Protein AF-A0A968AT14-F1 (afdb_monomer)

Foldseek 3Di:
DDLLLVLLVLLLVLLVLLLVLLVVCVVPVDPVSLVSNVVSLVSNLVSLVVSLVVLLVCLVVQFQQFVLSQAAAWPPADPLSSSLSCCLDPLSLLSLLLNLLSVVLVVCSVPPCVPQSQLSNQSSVVSSLSSVLCNVVPRRDGPCNVDVPDDPPDTDPIHPHHDPLCSDPLSRPLSSLLSNLLSLLSNLLSLLLSCLVVVVLQVSLVVNLVSLVVNLVSNVVSLVSVQVSCCVRVVCLARGNLQLLSLLSVLLNLLSVLLNLLSVCCNVQVPCSLVNSVSSLRSNLSSLVSVLCQECQLCVVRHPNRDHHDVCNVSSVCVNVVSVCSSVVSSVSSVVVVVPDPDDPRLQAPDCQALVNLSVQLSVLSVQLSVQSSVQSCQQVVVVVVDHRDHDGPVSSCVSNLVSLLSNLVSLLRSLQGHGNDSDRNCPVQLVVLLVQLVVVLVVVVVVPQPDPSLSSLSSSLSSLLSRLVVSLVVCVVPPNVPSVVSVVSNVVSVSSNSRSVSVD

Solvent-accessible surface area (backbone atoms only — not comparable to full-atom values): 25500 Å² total; per-residue (Å²): 135,50,70,50,52,49,26,49,53,51,20,36,54,22,29,50,51,14,28,52,22,19,53,48,22,66,75,69,68,44,66,69,31,48,50,49,15,54,52,25,42,50,51,18,40,52,25,49,53,50,26,51,51,50,52,52,49,34,47,77,67,64,41,29,39,25,35,55,35,18,60,32,28,36,85,85,51,55,71,66,56,44,58,32,34,51,58,70,44,71,45,35,41,52,50,51,40,48,51,52,51,40,54,52,47,56,52,38,50,76,77,36,33,90,83,41,30,46,32,53,24,49,44,27,55,52,49,36,52,55,38,53,50,38,71,75,46,48,64,62,38,39,35,44,80,76,34,90,89,41,60,86,87,58,62,58,96,61,34,74,24,59,61,74,90,55,70,48,76,48,56,57,52,24,57,64,38,26,46,52,13,58,52,40,35,48,55,34,28,13,35,42,53,31,18,41,76,70,65,38,75,69,75,37,54,77,72,26,46,63,43,44,51,49,24,40,54,35,28,50,49,13,51,53,45,44,52,50,43,42,39,74,72,70,55,48,86,48,86,71,64,71,42,44,52,64,46,33,57,46,32,23,43,34,32,36,52,28,29,53,55,39,50,53,46,27,75,77,60,71,37,60,54,70,58,35,46,49,30,32,46,47,22,34,52,36,44,44,46,27,52,31,45,33,38,36,27,76,30,42,93,67,26,96,76,29,37,56,72,67,85,42,39,67,59,40,50,50,52,44,50,53,52,48,52,52,48,50,54,49,49,54,54,34,50,65,54,54,71,70,51,90,68,78,75,78,79,69,41,74,70,76,57,19,23,64,52,31,52,52,51,40,31,48,33,32,47,51,48,26,48,54,51,49,53,42,58,43,27,32,70,62,37,44,77,79,51,74,62,43,77,68,57,60,65,57,55,52,64,67,39,48,64,40,48,55,53,33,37,55,30,68,36,46,32,81,51,30,31,74,54,38,62,43,70,77,47,63,69,58,51,55,54,26,47,52,51,12,48,52,53,38,53,52,42,37,77,76,65,52,72,53,68,69,58,44,53,51,42,26,41,20,41,25,19,28,48,42,23,48,55,51,19,57,57,25,53,76,75,43,53,89,68,16,57,68,33,47,53,48,26,51,52,16,54,49,52,46,49,48,51,66,61,70,110

pLDDT: mean 92.11, std 8.44, range [52.56, 98.81]

Sequence (505 aa):
MTIGYFLITVAFIAAIVSATAYILYYKEKQEPLLRLGNQSFVVMGISIATSLAMLIYSILTHNFQINYVYNYSSTALNKFYLFSTLWAGQEGTFMLWLFYGVIYGFILIKITARKRPLVMFFLLLVQVFLLLILLKKNPFAMIWHAHEQVPVGFMPSDGAGLNPLLQNNWMVIHPPTLFLGYSSTVVPFAFAMAAMVSRNFQGWIKEARPWVIFNVMILGTGIIMGGYWAYTTLGWGGYWGWDPVENASLVPWIFGLALLHGLIIQAKRQALVKTNFFLAGTVFLTMIWGSFLTRSGVLTDFSVHSFGASGLNLYLMIFQGLFTLLFLGVFFNAISYYKKIEEEPIRFGDGLLNRETFILAGMLTLVLTGLFVLFGTSSPIYTSWFGDPASLSPDFYNTMITPVVIAMLIVISIAPLLAWKTSELRNVSTILWSAAGALLLTLLAFFVGLTHLLSIVLFFLAAFVIIVNLKVTFLFLKRNFGNAGGYLAHVGIGFMVIGILTSSL

Structure (mmCIF, N/CA/C/O backbone):
data_AF-A0A968AT14-F1
#
_entry.id   AF-A0A968AT14-F1
#
loop_
_atom_site.group_PDB
_atom_site.id
_atom_site.type_symbol
_atom_site.label_atom_id
_atom_site.label_alt_id
_atom_site.label_comp_id
_atom_site.label_asym_id
_atom_site.label_entity_id
_atom_site.label_seq_id
_atom_site.pdbx_PDB_ins_code
_atom_site.Cartn_x
_atom_site.Cartn_y
_atom_site.Cartn_z
_atom_site.occupancy
_atom_site.B_iso_or_equiv
_atom_site.auth_seq_id
_atom_site.auth_comp_id
_atom_site.auth_asym_id
_atom_site.auth_atom_id
_atom_site.pdbx_PDB_model_num
ATOM 1 N N . MET A 1 1 ? 11.042 10.712 -31.487 1.00 67.44 1 MET A N 1
ATOM 2 C CA . MET A 1 1 ? 10.174 10.483 -30.309 1.00 67.44 1 MET A CA 1
ATOM 3 C C . MET A 1 1 ? 9.165 9.401 -30.665 1.00 67.44 1 MET A C 1
ATOM 5 O O . MET A 1 1 ? 8.517 9.541 -31.692 1.00 67.44 1 MET A O 1
ATOM 9 N N . THR A 1 2 ? 9.065 8.319 -29.890 1.00 90.50 2 THR A N 1
ATOM 10 C CA . THR A 1 2 ? 8.070 7.257 -30.132 1.00 90.50 2 THR A CA 1
ATOM 11 C C . THR A 1 2 ? 6.667 7.731 -29.739 1.00 90.50 2 THR A C 1
ATOM 13 O O . THR A 1 2 ? 6.520 8.564 -28.843 1.00 90.50 2 THR A O 1
ATOM 16 N N . ILE A 1 3 ? 5.625 7.196 -30.384 1.00 93.69 3 ILE A N 1
ATOM 17 C CA . ILE A 1 3 ? 4.225 7.556 -30.085 1.00 93.69 3 ILE A CA 1
ATOM 18 C C . ILE A 1 3 ? 3.880 7.234 -28.622 1.00 93.69 3 ILE A C 1
ATOM 20 O O . ILE A 1 3 ? 3.256 8.045 -27.942 1.00 93.69 3 ILE A O 1
ATOM 24 N N . GLY A 1 4 ? 4.351 6.096 -28.100 1.00 94.56 4 GLY A N 1
ATOM 25 C CA . GLY A 1 4 ? 4.134 5.712 -26.702 1.00 94.56 4 GLY A CA 1
ATOM 26 C C . GLY A 1 4 ? 4.697 6.731 -25.701 1.00 94.56 4 GLY A C 1
ATOM 27 O O . GLY A 1 4 ? 4.010 7.092 -24.745 1.00 94.56 4 GLY A O 1
ATOM 28 N N . TYR A 1 5 ? 5.899 7.265 -25.953 1.00 95.50 5 TYR A N 1
ATOM 29 C CA . TYR A 1 5 ? 6.500 8.320 -25.125 1.00 95.50 5 TYR A CA 1
ATOM 30 C C . TYR A 1 5 ? 5.803 9.679 -25.284 1.00 95.50 5 TYR A C 1
ATOM 32 O O . TYR A 1 5 ? 5.642 10.422 -24.312 1.00 95.50 5 TYR A O 1
ATOM 40 N N . PHE A 1 6 ? 5.333 9.999 -26.493 1.00 97.94 6 PHE A N 1
ATOM 41 C CA . PHE A 1 6 ? 4.506 11.184 -26.716 1.00 97.94 6 PHE A CA 1
ATOM 42 C C . PHE A 1 6 ? 3.224 11.134 -25.872 1.00 97.94 6 PHE A C 1
ATOM 44 O O . PHE A 1 6 ? 2.909 12.102 -25.184 1.00 97.94 6 PHE A O 1
ATOM 51 N N . LEU A 1 7 ? 2.534 9.989 -25.835 1.00 98.31 7 LEU A N 1
ATOM 52 C CA . LEU A 1 7 ? 1.339 9.797 -25.007 1.00 98.31 7 LEU A CA 1
ATOM 53 C C . LEU A 1 7 ? 1.631 9.935 -23.504 1.00 98.31 7 LEU A C 1
ATOM 55 O O . LEU A 1 7 ? 0.816 10.505 -22.783 1.00 98.31 7 LEU A O 1
ATOM 59 N N . ILE A 1 8 ? 2.796 9.482 -23.027 1.00 98.25 8 ILE A N 1
ATOM 60 C CA . ILE A 1 8 ? 3.228 9.699 -21.632 1.00 98.25 8 ILE A CA 1
ATOM 61 C C . ILE A 1 8 ? 3.414 11.198 -21.354 1.00 98.25 8 ILE A C 1
ATOM 63 O O . ILE A 1 8 ? 2.962 11.696 -20.324 1.00 98.25 8 ILE A O 1
ATOM 67 N N . THR A 1 9 ? 4.008 11.941 -22.290 1.00 98.38 9 THR A N 1
ATOM 68 C CA . THR A 1 9 ? 4.154 13.404 -22.184 1.00 98.38 9 THR A CA 1
ATOM 69 C C . THR A 1 9 ? 2.797 14.115 -22.161 1.00 98.38 9 THR A C 1
ATOM 71 O O . THR A 1 9 ? 2.566 14.979 -21.315 1.00 98.38 9 THR A O 1
ATOM 74 N N . VAL A 1 10 ? 1.865 13.727 -23.038 1.00 98.62 10 VAL A N 1
ATOM 75 C CA . VAL A 1 10 ? 0.489 14.258 -23.041 1.00 98.62 10 VAL A CA 1
ATOM 76 C C . VAL A 1 10 ? -0.208 13.955 -21.716 1.00 98.62 10 VAL A C 1
ATOM 78 O O . VAL A 1 10 ? -0.818 14.849 -21.130 1.00 98.62 10 VAL A O 1
ATOM 81 N N . ALA A 1 11 ? -0.077 12.727 -21.205 1.00 98.75 11 ALA A N 1
ATOM 82 C CA . ALA A 1 11 ? -0.626 12.346 -19.911 1.00 98.75 11 ALA A CA 1
ATOM 83 C C . ALA A 1 11 ? -0.048 13.197 -18.774 1.00 98.75 11 ALA A C 1
ATOM 85 O O . ALA A 1 11 ? -0.807 13.648 -17.921 1.00 98.75 11 ALA A O 1
ATOM 86 N N . PHE A 1 12 ? 1.262 13.464 -18.775 1.00 98.81 12 PHE A N 1
ATOM 87 C CA . PHE A 1 12 ? 1.922 14.305 -17.773 1.00 98.81 12 PHE A CA 1
ATOM 88 C C . PHE A 1 12 ? 1.351 15.728 -17.747 1.00 98.81 12 PHE A C 1
ATOM 90 O O . PHE A 1 12 ? 0.958 16.222 -16.689 1.00 98.81 12 PHE A O 1
ATOM 97 N N . ILE A 1 13 ? 1.225 16.364 -18.916 1.00 98.75 13 ILE A N 1
ATOM 98 C CA . ILE A 1 13 ? 0.644 17.709 -19.032 1.00 98.75 13 ILE A CA 1
ATOM 99 C C . ILE A 1 13 ? -0.824 17.691 -18.584 1.00 98.75 13 ILE A C 1
ATOM 101 O O . ILE A 1 13 ? -1.236 18.514 -17.765 1.00 98.75 13 ILE A O 1
ATOM 105 N N . ALA A 1 14 ? -1.609 16.723 -19.060 1.00 98.81 14 ALA A N 1
ATOM 106 C CA . ALA A 1 14 ? -3.018 16.585 -18.705 1.00 98.81 14 ALA A CA 1
ATOM 107 C C . ALA A 1 14 ? -3.226 16.337 -17.198 1.00 98.81 14 ALA A C 1
ATOM 109 O O . ALA A 1 14 ? -4.173 16.868 -16.614 1.00 98.81 14 ALA A O 1
ATOM 110 N N . ALA A 1 15 ? -2.324 15.598 -16.545 1.00 98.81 15 ALA A N 1
ATOM 111 C CA . ALA A 1 15 ? -2.341 15.368 -15.103 1.00 98.81 15 ALA A CA 1
ATOM 112 C C . ALA A 1 15 ? -2.141 16.672 -14.312 1.00 98.81 15 ALA A C 1
ATOM 114 O O . ALA A 1 15 ? -2.891 16.941 -13.372 1.00 98.81 15 ALA A O 1
ATOM 115 N N . ILE A 1 16 ? -1.184 17.514 -14.724 1.00 98.81 16 ILE A N 1
ATOM 116 C CA . ILE A 1 16 ? -0.922 18.824 -14.102 1.00 98.81 16 ILE A CA 1
ATOM 117 C C . ILE A 1 16 ? -2.110 19.769 -14.293 1.00 98.81 16 ILE A C 1
ATOM 119 O O . ILE A 1 16 ? -2.544 20.415 -13.332 1.00 98.81 16 ILE A O 1
ATOM 123 N N . VAL A 1 17 ? -2.664 19.835 -15.509 1.00 98.75 17 VAL A N 1
ATOM 124 C CA . VAL A 1 17 ? -3.852 20.653 -15.799 1.00 98.75 17 VAL A CA 1
ATOM 125 C C . VAL A 1 17 ? -5.031 20.175 -14.957 1.00 98.75 17 VAL A C 1
ATOM 127 O O . VAL A 1 17 ? -5.702 20.988 -14.323 1.00 98.75 17 VAL A O 1
ATOM 130 N N . SER A 1 18 ? -5.249 18.860 -14.876 1.00 98.50 18 SER A N 1
ATOM 131 C CA . SER A 1 18 ? -6.318 18.278 -14.067 1.00 98.50 18 SER A CA 1
ATOM 132 C C . SER A 1 18 ? -6.156 18.621 -12.583 1.00 98.50 18 SER A C 1
ATOM 134 O O . SER A 1 18 ? -7.100 19.115 -11.963 1.00 98.50 18 SER A O 1
ATOM 136 N N . ALA A 1 19 ? -4.957 18.437 -12.017 1.00 98.44 19 ALA A N 1
ATOM 137 C CA . ALA A 1 19 ? -4.677 18.726 -10.610 1.00 98.44 19 ALA A CA 1
ATOM 138 C C . ALA A 1 19 ? -4.924 20.205 -10.292 1.00 98.44 19 ALA A C 1
ATOM 140 O O . ALA A 1 19 ? -5.638 20.532 -9.341 1.00 98.44 19 ALA A O 1
ATOM 141 N N . THR A 1 20 ? -4.387 21.089 -11.136 1.00 98.56 20 THR A N 1
ATOM 142 C CA . THR A 1 20 ? -4.549 22.541 -11.022 1.00 98.56 20 THR A CA 1
ATOM 143 C C . THR A 1 20 ? -6.024 22.938 -11.095 1.00 98.56 20 THR A C 1
ATOM 145 O O . THR A 1 20 ? -6.516 23.666 -10.236 1.00 98.56 20 THR A O 1
ATOM 148 N N . ALA A 1 21 ? -6.776 22.398 -12.051 1.00 98.19 21 ALA A N 1
ATOM 149 C CA . ALA A 1 21 ? -8.197 22.691 -12.195 1.00 98.19 21 ALA A CA 1
ATOM 150 C C . ALA A 1 21 ? -9.022 22.237 -10.973 1.00 98.19 21 ALA A C 1
ATOM 152 O O . ALA A 1 21 ? -9.897 22.975 -10.521 1.00 98.19 21 ALA A O 1
ATOM 153 N N . TYR A 1 22 ? -8.720 21.076 -10.376 1.00 98.12 22 TYR A N 1
ATOM 154 C CA . TYR A 1 22 ? -9.399 20.619 -9.156 1.00 98.12 22 TYR A CA 1
ATOM 155 C C . TYR A 1 22 ? -9.118 21.505 -7.937 1.00 98.12 22 TYR A C 1
ATOM 157 O O . TYR A 1 22 ? -10.044 21.785 -7.167 1.00 98.12 22 TYR A O 1
ATOM 165 N N . ILE A 1 23 ? -7.874 21.958 -7.739 1.00 97.38 23 ILE A N 1
ATOM 166 C CA . ILE A 1 23 ? -7.547 22.843 -6.610 1.00 97.38 23 ILE A CA 1
ATOM 167 C C . ILE A 1 23 ? -8.101 24.258 -6.812 1.00 97.38 23 ILE A C 1
ATOM 169 O O . ILE A 1 23 ? -8.580 24.860 -5.850 1.00 97.38 23 ILE A O 1
ATOM 173 N N . LEU A 1 24 ? -8.110 24.772 -8.045 1.00 97.69 24 LEU A N 1
ATOM 174 C CA . LEU A 1 24 ? -8.747 26.051 -8.363 1.00 97.69 24 LEU A CA 1
ATOM 175 C C . LEU A 1 24 ? -10.266 25.961 -8.192 1.00 97.69 24 LEU A C 1
ATOM 177 O O . LEU A 1 24 ? -10.845 26.798 -7.507 1.00 97.69 24 LEU A O 1
ATOM 181 N N . TYR A 1 25 ? -10.912 24.890 -8.670 1.00 96.88 25 TYR A N 1
ATOM 182 C CA . TYR A 1 25 ? -12.337 24.659 -8.410 1.00 96.88 25 TYR A CA 1
ATOM 183 C C . TYR A 1 25 ? -12.641 24.591 -6.912 1.00 96.88 25 TYR A C 1
ATOM 185 O O . TYR A 1 25 ? -13.644 25.138 -6.458 1.00 96.88 25 TYR A O 1
ATOM 193 N N . TYR A 1 26 ? -11.778 23.956 -6.111 1.00 95.62 26 TYR A N 1
ATOM 194 C CA . TYR A 1 26 ? -11.959 23.927 -4.662 1.00 95.62 26 TYR A CA 1
ATOM 195 C C . TYR A 1 26 ? -12.017 25.338 -4.053 1.00 95.62 26 TYR A C 1
ATOM 197 O O . TYR A 1 26 ? -12.852 25.550 -3.169 1.00 95.62 26 TYR A O 1
ATOM 205 N N . LYS A 1 27 ? -11.187 26.272 -4.536 1.00 94.75 27 LYS A N 1
ATOM 206 C CA . LYS A 1 27 ? -11.121 27.664 -4.067 1.00 94.75 27 LYS A CA 1
ATOM 207 C C . LYS A 1 27 ? -12.246 28.538 -4.627 1.00 94.75 27 LYS A C 1
ATOM 209 O O . LYS A 1 27 ? -12.867 29.274 -3.872 1.00 94.75 27 LYS A O 1
ATOM 214 N N . GLU A 1 28 ? -12.510 28.440 -5.926 1.00 95.38 28 GLU A N 1
ATOM 215 C CA . GLU A 1 28 ? -13.336 29.403 -6.666 1.00 95.38 28 GLU A CA 1
ATOM 216 C C . GLU A 1 28 ? -14.769 28.924 -6.926 1.00 95.38 28 GLU A C 1
ATOM 218 O O . GLU A 1 28 ? -15.641 29.733 -7.219 1.00 95.38 28 GLU A O 1
ATOM 223 N N . LYS A 1 29 ? -15.028 27.613 -6.836 1.00 93.69 29 LYS A N 1
ATOM 224 C CA . LYS A 1 29 ? -16.338 26.978 -7.094 1.00 93.69 29 LYS A CA 1
ATOM 225 C C . LYS A 1 29 ? -16.919 27.226 -8.495 1.00 93.69 29 LYS A C 1
ATOM 227 O O . LYS A 1 29 ? -18.118 27.068 -8.700 1.00 93.69 29 LYS A O 1
ATOM 232 N N . GLN A 1 30 ? -16.083 27.554 -9.481 1.00 95.50 30 GLN A N 1
ATOM 233 C CA . GLN A 1 30 ? -16.527 27.768 -10.860 1.00 95.50 30 GLN A CA 1
ATOM 234 C C . GLN A 1 30 ? -16.635 26.448 -11.637 1.00 95.50 30 GLN A C 1
ATOM 236 O O . GLN A 1 30 ? -15.637 25.779 -11.901 1.00 95.50 30 GLN A O 1
ATOM 241 N N . GLU A 1 31 ? -17.839 26.093 -12.084 1.00 94.38 31 GLU A N 1
ATOM 242 C CA . GLU A 1 31 ? -18.105 24.854 -12.835 1.00 94.38 31 GLU A CA 1
ATOM 243 C C . GLU A 1 31 ? -17.231 24.616 -14.090 1.00 94.38 31 GLU A C 1
ATOM 245 O O . GLU A 1 31 ? -16.904 23.457 -14.371 1.00 94.38 31 GLU A O 1
ATOM 250 N N . PRO A 1 32 ? -16.789 25.635 -14.862 1.00 97.12 32 PRO A N 1
ATOM 251 C CA . PRO A 1 32 ? -15.798 25.433 -15.923 1.00 97.12 32 PRO A CA 1
ATOM 252 C C . PRO A 1 32 ? -14.503 24.752 -15.448 1.00 97.12 32 PRO A C 1
ATOM 254 O O . PRO A 1 32 ? -13.990 23.887 -16.155 1.00 97.12 32 PRO A O 1
ATOM 257 N N . LEU A 1 33 ? -14.013 25.064 -14.243 1.00 97.06 33 LEU A N 1
ATOM 258 C CA . LEU A 1 33 ? -12.797 24.460 -13.684 1.00 97.06 33 LEU A CA 1
ATOM 259 C C . LEU A 1 33 ? -13.008 22.982 -13.343 1.00 97.06 33 LEU A C 1
ATOM 261 O O . LEU A 1 33 ? -12.156 22.148 -13.641 1.00 97.06 33 LEU A O 1
ATOM 265 N N . LEU A 1 34 ? -14.168 22.620 -12.784 1.00 95.56 34 LEU A N 1
ATOM 266 C CA . LEU A 1 34 ? -14.498 21.214 -12.532 1.00 95.56 34 LEU A CA 1
ATOM 267 C C . LEU A 1 34 ? -14.599 20.421 -13.843 1.00 95.56 34 LEU A C 1
ATOM 269 O O . LEU A 1 34 ? -14.119 19.288 -13.924 1.00 95.56 34 LEU A O 1
ATOM 273 N N . ARG A 1 35 ? -15.202 21.009 -14.885 1.00 95.50 35 ARG A N 1
ATOM 274 C CA . ARG A 1 35 ? -15.263 20.399 -16.224 1.00 95.50 35 ARG A CA 1
ATOM 275 C C . ARG A 1 35 ? -13.869 20.201 -16.815 1.00 95.50 35 ARG A C 1
ATOM 277 O O . ARG A 1 35 ? -13.574 19.087 -17.242 1.00 95.50 35 ARG A O 1
ATOM 284 N N . LEU A 1 36 ? -13.007 21.217 -16.751 1.00 97.62 36 LEU A N 1
ATOM 285 C CA . LEU A 1 36 ? -11.617 21.132 -17.203 1.00 97.62 36 LEU A CA 1
ATOM 286 C C . LEU A 1 36 ? -10.841 20.043 -16.449 1.00 97.62 36 LEU A C 1
ATOM 288 O O . LEU A 1 36 ? -10.140 19.248 -17.074 1.00 97.62 36 LEU A O 1
ATOM 292 N N . GLY A 1 37 ? -11.006 19.960 -15.125 1.00 97.19 37 GLY A N 1
ATOM 293 C CA . GLY A 1 37 ? -10.384 18.931 -14.292 1.00 97.19 37 GLY A CA 1
ATOM 294 C C . GLY A 1 37 ? -10.784 17.517 -14.712 1.00 97.19 37 GLY A C 1
ATOM 295 O O . GLY A 1 37 ? -9.919 16.668 -14.933 1.00 97.19 37 GLY A O 1
ATOM 296 N N . ASN A 1 38 ? -12.086 17.281 -14.900 1.00 96.25 38 ASN A N 1
ATOM 297 C CA . ASN A 1 38 ? -12.618 15.997 -15.364 1.00 96.25 38 ASN A CA 1
ATOM 298 C C . ASN A 1 38 ? -12.156 15.647 -16.789 1.00 96.25 38 ASN A C 1
ATOM 300 O O . ASN A 1 38 ? -11.714 14.527 -17.027 1.00 96.25 38 ASN A O 1
ATOM 304 N N . GLN A 1 39 ? -12.236 16.588 -17.734 1.00 97.44 39 GLN A N 1
ATOM 305 C CA . GLN A 1 39 ? -11.835 16.364 -19.128 1.00 97.44 39 GLN A CA 1
ATOM 306 C C . GLN A 1 39 ? -10.333 16.089 -19.244 1.00 97.44 39 GLN A C 1
AT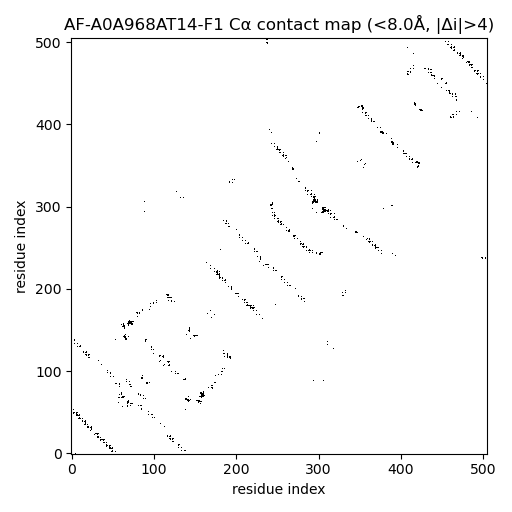OM 308 O O . GLN A 1 39 ? -9.933 15.144 -19.918 1.00 97.44 39 GLN A O 1
ATOM 313 N N . SER A 1 40 ? -9.504 16.843 -18.523 1.00 98.56 40 SER A N 1
ATOM 314 C CA . SER A 1 40 ? -8.053 16.626 -18.505 1.00 98.56 40 SER A CA 1
ATOM 315 C C . SER A 1 40 ? -7.695 15.279 -17.869 1.00 98.56 40 SER A C 1
ATOM 317 O O . SER A 1 40 ? -6.812 14.583 -18.361 1.00 98.56 40 SER A O 1
ATOM 319 N N . PHE A 1 41 ? -8.432 14.847 -16.836 1.00 98.38 41 PHE A N 1
ATOM 320 C CA . PHE A 1 41 ? -8.276 13.500 -16.277 1.00 98.38 41 PHE A CA 1
ATOM 321 C C . PHE A 1 41 ? -8.615 12.409 -17.306 1.00 98.38 41 PHE A C 1
ATOM 323 O O . PHE A 1 41 ? -7.900 11.415 -17.405 1.00 98.38 41 PHE A O 1
ATOM 330 N N . VAL A 1 42 ? -9.677 12.594 -18.100 1.00 98.38 42 VAL A N 1
ATOM 331 C CA . VAL A 1 42 ? -10.042 11.663 -19.183 1.00 98.38 42 VAL A CA 1
ATOM 332 C C . VAL A 1 42 ? -8.930 11.590 -20.231 1.00 98.38 42 VAL A C 1
ATOM 334 O O . VAL A 1 42 ? -8.539 10.490 -20.611 1.00 98.38 42 VAL A O 1
ATOM 337 N N . VAL A 1 43 ? -8.377 12.733 -20.655 1.00 98.75 43 VAL A N 1
ATOM 338 C CA . VAL A 1 43 ? -7.249 12.784 -21.603 1.00 98.75 43 VAL A CA 1
ATOM 339 C C . VAL A 1 43 ? -6.030 12.044 -21.047 1.00 98.75 43 VAL A C 1
ATOM 341 O O . VAL A 1 43 ? -5.442 11.224 -21.753 1.00 98.75 43 VAL A O 1
ATOM 344 N N . MET A 1 44 ? -5.686 12.268 -19.773 1.00 98.75 44 MET A N 1
ATOM 345 C CA . MET A 1 44 ? -4.621 11.534 -19.081 1.00 98.75 44 MET A CA 1
ATOM 346 C C . MET A 1 44 ? -4.891 10.023 -19.092 1.00 98.75 44 MET A C 1
ATOM 348 O O . MET A 1 44 ? -4.022 9.245 -19.478 1.00 98.75 44 MET A O 1
ATOM 352 N N . GLY A 1 45 ? -6.104 9.606 -18.717 1.00 98.56 45 GLY A N 1
ATOM 353 C CA . GLY A 1 45 ? -6.488 8.199 -18.638 1.00 98.56 45 GLY A CA 1
ATOM 354 C C . GLY A 1 45 ? -6.445 7.480 -19.986 1.00 98.56 45 GLY A C 1
ATOM 355 O O . GLY A 1 45 ? -5.884 6.390 -20.074 1.00 98.56 45 GLY A O 1
ATOM 356 N N . ILE A 1 46 ? -6.970 8.103 -21.047 1.00 98.69 46 ILE A N 1
ATOM 357 C CA . ILE A 1 46 ? -6.908 7.564 -22.415 1.00 98.69 46 ILE A CA 1
ATOM 358 C C . ILE A 1 46 ? -5.456 7.476 -22.889 1.00 98.69 46 ILE A C 1
ATOM 360 O O . ILE A 1 46 ? -5.069 6.461 -23.466 1.00 98.69 46 ILE A O 1
ATOM 364 N N . SER A 1 47 ? -4.636 8.493 -22.616 1.00 98.69 47 SER A N 1
ATOM 365 C CA . SER A 1 47 ? -3.224 8.503 -23.017 1.00 98.69 47 SER A CA 1
ATOM 366 C C . SER A 1 47 ? -2.430 7.387 -22.331 1.00 98.69 47 SER A C 1
ATOM 368 O O . SER A 1 47 ? -1.692 6.666 -23.001 1.00 98.69 47 SER A O 1
ATOM 370 N N . ILE A 1 48 ? -2.632 7.182 -21.022 1.00 98.62 48 ILE A N 1
ATOM 371 C CA . ILE A 1 48 ? -2.007 6.088 -20.258 1.00 98.62 48 ILE A CA 1
ATOM 372 C C . ILE A 1 48 ? -2.480 4.726 -20.774 1.00 98.62 48 ILE A C 1
ATOM 374 O O . ILE A 1 48 ? -1.649 3.866 -21.049 1.00 98.62 48 ILE A O 1
ATOM 378 N N . ALA A 1 49 ? -3.792 4.529 -20.946 1.00 98.50 49 ALA A N 1
ATOM 379 C CA . ALA A 1 49 ? -4.348 3.265 -21.430 1.00 98.50 49 ALA A CA 1
ATOM 380 C C . ALA A 1 49 ? -3.858 2.922 -22.847 1.00 98.50 49 ALA A C 1
ATOM 382 O O . ALA A 1 49 ? -3.497 1.780 -23.120 1.00 98.50 49 ALA A O 1
ATOM 383 N N . THR A 1 50 ? -3.790 3.920 -23.730 1.00 98.50 50 THR A N 1
ATOM 384 C CA . THR A 1 50 ? -3.300 3.746 -25.104 1.00 98.50 50 THR A CA 1
ATOM 385 C C . THR A 1 50 ? -1.806 3.442 -25.107 1.00 98.50 50 THR A C 1
ATOM 387 O O . THR A 1 50 ? -1.376 2.506 -25.771 1.00 98.50 50 THR A O 1
ATOM 390 N N . SER A 1 51 ? -1.012 4.169 -24.315 1.00 98.19 51 SER A N 1
ATOM 391 C CA . SER A 1 51 ? 0.419 3.895 -24.162 1.00 98.19 51 SER A CA 1
ATOM 392 C C . SER A 1 51 ? 0.658 2.480 -23.614 1.00 98.19 51 SER A C 1
ATOM 394 O O . SER A 1 51 ? 1.438 1.721 -24.181 1.00 98.19 51 SER A O 1
ATOM 396 N N . LEU A 1 52 ? -0.098 2.051 -22.598 1.00 98.06 52 LEU A N 1
ATOM 397 C CA . LEU A 1 52 ? -0.029 0.686 -22.070 1.00 98.06 52 LEU A CA 1
ATOM 398 C C . LEU A 1 52 ? -0.360 -0.365 -23.141 1.00 98.06 52 LEU A C 1
ATOM 400 O O . LEU A 1 52 ? 0.382 -1.332 -23.299 1.00 98.06 52 LEU A O 1
ATOM 404 N N . ALA A 1 53 ? -1.430 -0.157 -23.912 1.00 98.06 53 ALA A N 1
ATOM 405 C CA . ALA A 1 53 ? -1.808 -1.043 -25.010 1.00 98.06 53 ALA A CA 1
ATOM 406 C C . ALA A 1 53 ? -0.720 -1.123 -26.096 1.00 98.06 53 ALA A C 1
ATOM 408 O O . ALA A 1 53 ? -0.461 -2.204 -26.619 1.00 98.06 53 ALA A O 1
ATOM 409 N N . MET A 1 54 ? -0.037 -0.015 -26.399 1.00 98.12 54 MET A N 1
ATOM 410 C CA . MET A 1 54 ? 1.090 -0.002 -27.339 1.00 98.12 54 MET A CA 1
ATOM 411 C C . MET A 1 54 ? 2.303 -0.779 -26.818 1.00 98.12 54 MET A C 1
ATOM 413 O O . MET A 1 54 ? 2.980 -1.444 -27.605 1.00 98.12 54 MET A O 1
ATOM 417 N N . LEU A 1 55 ? 2.587 -0.716 -25.513 1.00 97.88 55 LEU A N 1
ATOM 418 C CA . LEU A 1 55 ? 3.653 -1.517 -24.907 1.00 97.88 55 LEU A CA 1
ATOM 419 C C . LEU A 1 55 ? 3.307 -3.009 -24.962 1.00 97.88 55 LEU A C 1
ATOM 421 O O . LEU A 1 55 ? 4.134 -3.804 -25.396 1.00 97.88 55 LEU A O 1
ATOM 425 N N . ILE A 1 56 ? 2.069 -3.376 -24.612 1.00 97.56 56 ILE A N 1
ATOM 426 C CA . ILE A 1 56 ? 1.569 -4.756 -24.721 1.00 97.56 56 ILE A CA 1
ATOM 427 C C . ILE A 1 56 ? 1.669 -5.251 -26.165 1.00 97.56 56 ILE A C 1
ATOM 429 O O . ILE A 1 56 ? 2.189 -6.336 -26.401 1.00 97.56 56 ILE A O 1
ATOM 433 N N . TYR A 1 57 ? 1.218 -4.452 -27.134 1.00 97.56 57 TYR A N 1
ATOM 434 C CA . TYR A 1 57 ? 1.341 -4.786 -28.551 1.00 97.56 57 TYR A CA 1
ATOM 435 C C . TYR A 1 57 ? 2.803 -5.040 -28.932 1.00 97.56 57 TYR A C 1
ATOM 437 O O . TYR A 1 57 ? 3.112 -6.077 -29.503 1.00 97.56 57 TYR A O 1
ATOM 445 N N . SER A 1 58 ? 3.710 -4.148 -28.526 1.00 97.44 58 SER A N 1
ATOM 446 C CA . SER A 1 58 ? 5.143 -4.275 -28.812 1.00 97.44 58 SER A CA 1
ATOM 447 C C . SER A 1 58 ? 5.769 -5.537 -28.210 1.00 97.44 58 SER A C 1
ATOM 449 O O . SER A 1 58 ? 6.627 -6.145 -28.844 1.00 97.44 58 SER A O 1
ATOM 451 N N . ILE A 1 59 ? 5.330 -5.943 -27.014 1.00 97.56 59 ILE A N 1
ATOM 452 C CA . ILE A 1 59 ? 5.732 -7.199 -26.367 1.00 97.56 59 ILE A CA 1
ATOM 453 C C . ILE A 1 59 ? 5.223 -8.400 -27.175 1.00 97.56 59 ILE A C 1
ATOM 455 O O . ILE A 1 59 ? 5.998 -9.287 -27.524 1.00 97.56 59 ILE A O 1
ATOM 459 N N . LEU A 1 60 ? 3.929 -8.422 -27.509 1.00 96.88 60 LEU A N 1
ATOM 460 C CA . LEU A 1 60 ? 3.289 -9.550 -28.193 1.00 96.88 60 LEU A CA 1
ATOM 461 C C . LEU A 1 60 ? 3.749 -9.725 -29.646 1.00 96.88 60 LEU A C 1
ATOM 463 O O . LEU A 1 60 ? 3.658 -10.827 -30.178 1.00 96.88 60 LEU A O 1
ATOM 467 N N . THR A 1 61 ? 4.232 -8.658 -30.285 1.00 96.38 61 THR A N 1
ATOM 468 C CA . THR A 1 61 ? 4.809 -8.703 -31.636 1.00 96.38 61 THR A CA 1
ATOM 469 C C . THR A 1 61 ? 6.336 -8.746 -31.637 1.00 96.38 61 THR A C 1
ATOM 471 O O . THR A 1 61 ? 6.928 -8.526 -32.690 1.00 96.38 61 THR A O 1
ATOM 474 N N . HIS A 1 62 ? 6.981 -8.978 -30.487 1.00 97.00 62 HIS A N 1
ATOM 475 C CA . HIS A 1 62 ? 8.439 -9.106 -30.374 1.00 97.00 62 HIS A CA 1
ATOM 476 C C . HIS A 1 62 ? 9.216 -7.918 -30.971 1.00 97.00 62 HIS A C 1
ATOM 478 O O . HIS A 1 62 ? 10.210 -8.084 -31.677 1.00 97.00 62 HIS A O 1
ATOM 484 N N . ASN A 1 63 ? 8.762 -6.687 -30.716 1.00 96.75 63 ASN A N 1
ATOM 485 C CA . ASN A 1 63 ? 9.456 -5.495 -31.198 1.00 96.75 63 ASN A CA 1
ATOM 486 C C . ASN A 1 63 ? 10.731 -5.221 -30.377 1.00 96.75 63 ASN A C 1
ATOM 488 O O . ASN A 1 63 ? 10.757 -4.345 -29.509 1.00 96.75 63 ASN A O 1
ATOM 492 N N . PHE A 1 64 ? 11.801 -5.955 -30.683 1.00 97.19 64 PHE A N 1
ATOM 493 C CA . PHE A 1 64 ? 13.096 -5.864 -30.005 1.00 97.19 64 PHE A CA 1
ATOM 494 C C . PHE A 1 64 ? 13.864 -4.561 -30.272 1.00 97.19 64 PHE A C 1
ATOM 496 O O . PHE A 1 64 ? 14.905 -4.333 -29.661 1.00 97.19 64 PHE A O 1
ATOM 503 N N . GLN A 1 65 ? 13.355 -3.658 -31.122 1.00 96.06 65 GLN A N 1
ATOM 504 C CA . GLN A 1 65 ? 13.902 -2.300 -31.190 1.00 96.06 65 GLN A CA 1
ATOM 505 C C . GLN A 1 65 ? 13.616 -1.506 -29.908 1.00 96.06 65 GLN A C 1
ATOM 507 O O . GLN A 1 65 ? 14.337 -0.556 -29.605 1.00 96.06 65 GLN A O 1
ATOM 512 N N . ILE A 1 66 ? 12.574 -1.872 -29.152 1.00 97.12 66 ILE A N 1
ATOM 513 C CA . ILE A 1 66 ? 12.274 -1.276 -27.850 1.00 97.12 66 ILE A CA 1
ATOM 514 C C . ILE A 1 66 ? 13.106 -1.986 -26.783 1.00 97.12 66 ILE A C 1
ATOM 516 O O . ILE A 1 66 ? 12.963 -3.187 -26.559 1.00 97.12 66 ILE A O 1
ATOM 520 N N . ASN A 1 67 ? 13.924 -1.216 -26.066 1.00 96.06 67 ASN A N 1
ATOM 521 C CA . ASN A 1 67 ? 14.853 -1.714 -25.056 1.00 96.06 67 ASN A CA 1
ATOM 522 C C . ASN A 1 67 ? 14.156 -2.534 -23.958 1.00 96.06 67 ASN A C 1
ATOM 524 O O . ASN A 1 67 ? 14.688 -3.537 -23.495 1.00 96.06 67 ASN A O 1
ATOM 528 N N . TYR A 1 68 ? 12.952 -2.132 -23.545 1.00 96.75 68 TYR A N 1
ATOM 529 C CA . TYR A 1 68 ? 12.168 -2.889 -22.567 1.00 96.75 68 TYR A CA 1
ATOM 530 C C . TYR A 1 68 ? 11.798 -4.286 -23.091 1.00 96.75 68 TYR A C 1
ATOM 532 O O . TYR A 1 68 ? 11.991 -5.281 -22.403 1.00 96.75 68 TYR A O 1
ATOM 540 N N . VAL A 1 69 ? 11.313 -4.369 -24.334 1.00 97.44 69 VAL A N 1
ATOM 541 C CA . VAL A 1 69 ? 10.926 -5.638 -24.969 1.00 97.44 69 VAL A CA 1
ATOM 542 C C . VAL A 1 69 ? 12.153 -6.533 -25.138 1.00 97.44 69 VAL A C 1
ATOM 544 O O . VAL A 1 69 ? 12.097 -7.709 -24.787 1.00 97.44 69 VAL A O 1
ATOM 547 N N . TYR A 1 70 ? 13.274 -5.969 -25.592 1.00 96.88 70 TYR A N 1
ATOM 548 C CA . TYR A 1 70 ? 14.543 -6.685 -25.715 1.00 96.88 70 TYR A CA 1
ATOM 549 C C . TYR A 1 70 ? 15.030 -7.275 -24.384 1.00 96.88 70 TYR A C 1
ATOM 551 O O . TYR A 1 70 ? 15.406 -8.440 -24.345 1.00 96.88 70 TYR A O 1
ATOM 559 N N . ASN A 1 71 ? 14.992 -6.518 -23.284 1.00 95.62 71 ASN A N 1
ATOM 560 C CA . ASN A 1 71 ? 15.566 -6.971 -22.011 1.00 95.62 71 ASN A CA 1
ATOM 561 C C . ASN A 1 71 ? 14.715 -7.996 -21.246 1.00 95.62 71 ASN A C 1
ATOM 563 O O . ASN A 1 71 ? 15.254 -8.677 -20.379 1.00 95.62 71 ASN A O 1
ATOM 567 N N . TYR A 1 72 ? 13.408 -8.087 -21.514 1.00 95.62 72 TYR A N 1
ATOM 568 C CA . TYR A 1 72 ? 12.496 -8.898 -20.693 1.00 95.62 72 TYR A CA 1
ATOM 569 C C . TYR A 1 72 ? 11.728 -9.975 -21.459 1.00 95.62 72 TYR A C 1
ATOM 571 O O . TYR A 1 72 ? 11.066 -10.796 -20.827 1.00 95.62 72 TYR A O 1
ATOM 579 N N . SER A 1 73 ? 11.782 -9.992 -22.793 1.00 96.19 73 SER A N 1
ATOM 580 C CA . SER A 1 73 ? 11.049 -10.959 -23.616 1.00 96.19 73 SER A CA 1
ATOM 581 C C . SER A 1 73 ? 11.958 -11.705 -24.587 1.00 96.19 73 SER A C 1
ATOM 583 O O . SER A 1 73 ? 13.071 -11.268 -24.862 1.00 96.19 73 SER A O 1
ATOM 585 N N . SER A 1 74 ? 11.487 -12.844 -25.089 1.00 96.62 74 SER A N 1
ATOM 586 C CA . SER A 1 74 ? 12.117 -13.589 -26.179 1.00 96.62 74 SER A CA 1
ATOM 587 C C . SER A 1 74 ? 11.058 -14.331 -26.992 1.00 96.62 74 SER A C 1
ATOM 589 O O . SER A 1 74 ? 9.917 -14.496 -26.545 1.00 96.62 74 SER A O 1
ATOM 591 N N . THR A 1 75 ? 11.429 -14.784 -28.187 1.00 96.19 75 THR A N 1
ATOM 592 C CA . THR A 1 75 ? 10.560 -15.568 -29.080 1.00 96.19 75 THR A CA 1
ATOM 593 C C . THR A 1 75 ? 10.204 -16.948 -28.516 1.00 96.19 75 THR A C 1
ATOM 595 O O . THR A 1 75 ? 9.178 -17.521 -28.880 1.00 96.19 75 THR A O 1
ATOM 598 N N . ALA A 1 76 ? 11.012 -17.462 -27.584 1.00 95.19 76 ALA A N 1
ATOM 599 C CA . ALA A 1 76 ? 10.812 -18.757 -26.937 1.00 95.19 76 ALA A CA 1
ATOM 600 C C . ALA A 1 76 ? 9.775 -18.736 -25.796 1.00 95.19 76 ALA A C 1
ATOM 602 O O . ALA A 1 76 ? 9.323 -19.797 -25.359 1.00 95.19 76 ALA A O 1
ATOM 603 N N . LEU A 1 77 ? 9.394 -17.557 -25.285 1.00 94.38 77 LEU A N 1
ATOM 604 C CA . LEU A 1 77 ? 8.426 -17.465 -24.192 1.00 94.38 77 LEU A CA 1
ATOM 605 C C . LEU A 1 77 ? 7.027 -17.870 -24.659 1.00 94.38 77 LEU A C 1
ATOM 607 O O . LEU A 1 77 ? 6.511 -17.384 -25.666 1.00 94.38 77 LEU A O 1
ATOM 611 N N . ASN A 1 78 ? 6.350 -18.697 -23.859 1.00 93.25 78 ASN A N 1
ATOM 612 C CA . ASN A 1 78 ? 4.924 -18.926 -24.063 1.00 93.25 78 ASN A CA 1
ATOM 613 C C . ASN A 1 78 ? 4.136 -17.610 -23.885 1.00 93.25 78 ASN A C 1
ATOM 615 O O . ASN A 1 78 ? 4.587 -16.674 -23.223 1.00 93.25 78 ASN A O 1
ATOM 619 N N . LYS A 1 79 ? 2.920 -17.541 -24.439 1.00 91.44 79 LYS A N 1
ATOM 620 C CA . LYS A 1 79 ? 2.120 -16.301 -24.437 1.00 91.44 79 LYS A CA 1
ATOM 621 C C . LYS A 1 79 ? 1.800 -15.770 -23.033 1.00 91.44 79 LYS A C 1
ATOM 623 O O . LYS A 1 79 ? 1.680 -14.559 -22.867 1.00 91.44 79 LYS A O 1
ATOM 628 N N . PHE A 1 80 ? 1.668 -16.647 -22.035 1.00 91.69 80 PHE A N 1
ATOM 629 C CA . PHE A 1 80 ? 1.380 -16.244 -20.655 1.00 91.69 80 PHE A CA 1
ATOM 630 C C . PHE A 1 80 ? 2.581 -15.542 -20.014 1.00 91.69 80 PHE A C 1
ATOM 632 O O . PHE A 1 80 ? 2.432 -14.451 -19.463 1.00 91.69 80 PHE A O 1
ATOM 639 N N . TYR A 1 81 ? 3.777 -16.119 -20.141 1.00 92.88 81 TYR A N 1
ATOM 640 C CA . TYR A 1 81 ? 5.010 -15.510 -19.647 1.00 92.88 81 TYR A CA 1
ATOM 641 C C . TYR A 1 81 ? 5.383 -14.277 -20.457 1.00 92.88 81 TYR A C 1
ATOM 643 O O . TYR A 1 81 ? 5.751 -13.267 -19.862 1.00 92.88 81 TYR A O 1
ATOM 651 N N . LEU A 1 82 ? 5.174 -14.304 -21.776 1.00 95.62 82 LEU A N 1
ATOM 652 C CA . LEU A 1 82 ? 5.356 -13.144 -22.641 1.00 95.62 82 LEU A CA 1
ATOM 653 C C . LEU A 1 82 ? 4.491 -11.963 -22.184 1.00 95.62 82 LEU A C 1
ATOM 655 O O . LEU A 1 82 ? 5.010 -10.866 -22.012 1.00 95.62 82 LEU A O 1
ATOM 659 N N . PHE A 1 83 ? 3.201 -12.174 -21.905 1.00 95.00 83 PHE A N 1
ATOM 660 C CA . PHE A 1 83 ? 2.346 -11.119 -21.355 1.00 95.00 83 PHE A CA 1
ATOM 661 C C . PHE A 1 83 ? 2.830 -10.626 -19.982 1.00 95.00 83 PHE A C 1
ATOM 663 O O . PHE A 1 83 ? 2.837 -9.421 -19.733 1.00 95.00 83 PHE A O 1
ATOM 670 N N . SER A 1 84 ? 3.304 -11.531 -19.118 1.00 95.06 84 SER A N 1
ATOM 671 C CA . SER A 1 84 ? 3.815 -11.166 -17.789 1.00 95.06 84 SER A CA 1
ATOM 672 C C . SER A 1 84 ? 5.084 -10.308 -17.801 1.00 95.06 84 SER A C 1
ATOM 674 O O . SER A 1 84 ? 5.381 -9.628 -16.818 1.00 95.06 84 SER A O 1
ATOM 676 N N . THR A 1 85 ? 5.793 -10.247 -18.935 1.00 95.25 85 THR A N 1
ATOM 677 C CA . THR A 1 85 ? 6.944 -9.344 -19.099 1.00 95.25 85 THR A CA 1
ATOM 678 C C . THR A 1 85 ? 6.561 -7.875 -18.932 1.00 95.25 85 THR A C 1
ATOM 680 O O . THR A 1 85 ? 7.416 -7.072 -18.570 1.00 95.25 85 THR A O 1
ATOM 683 N N . LEU A 1 86 ? 5.272 -7.532 -19.080 1.00 95.88 86 LEU A N 1
ATOM 684 C CA . LEU A 1 86 ? 4.733 -6.194 -18.839 1.00 95.88 86 LEU A CA 1
ATOM 685 C C . LEU A 1 86 ? 5.050 -5.649 -17.439 1.00 95.88 86 LEU A C 1
ATOM 687 O O . LEU A 1 86 ? 5.065 -4.439 -17.252 1.00 9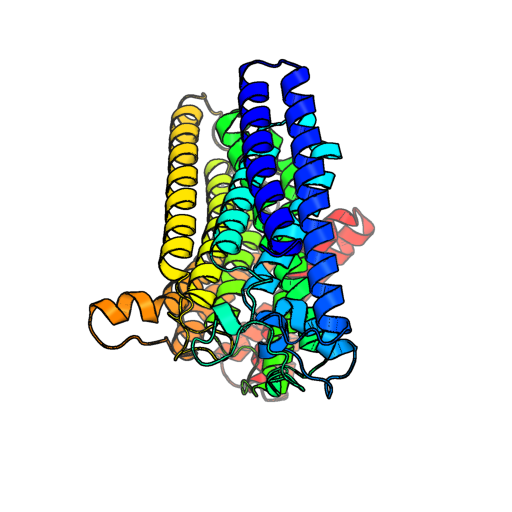5.88 86 LEU A O 1
ATOM 691 N N . TRP A 1 87 ? 5.281 -6.503 -16.446 1.00 94.19 87 TRP A N 1
ATOM 692 C CA . TRP A 1 87 ? 5.656 -6.093 -15.089 1.00 94.19 87 TRP A CA 1
ATOM 693 C C . TRP A 1 87 ? 6.968 -6.732 -14.623 1.00 94.19 87 TRP A C 1
ATOM 695 O O . TRP A 1 87 ? 7.263 -6.719 -13.431 1.00 94.19 87 TRP A O 1
ATOM 705 N N . ALA A 1 88 ? 7.775 -7.258 -15.549 1.00 92.25 88 ALA A N 1
ATOM 706 C CA . ALA A 1 88 ? 9.100 -7.793 -15.238 1.00 92.25 88 ALA A CA 1
ATOM 707 C C . ALA A 1 88 ? 10.135 -6.683 -14.993 1.00 92.25 88 ALA A C 1
ATOM 709 O O . ALA A 1 88 ? 11.038 -6.843 -14.178 1.00 92.25 88 ALA A O 1
ATOM 710 N N . GLY A 1 89 ? 9.992 -5.545 -15.679 1.00 91.94 89 GLY A N 1
ATOM 711 C CA . GLY A 1 89 ? 10.845 -4.366 -15.509 1.00 91.94 89 GLY A CA 1
ATOM 712 C C . GLY A 1 89 ? 10.170 -3.197 -14.794 1.00 91.94 89 GLY A C 1
ATOM 713 O O . GLY A 1 89 ? 8.940 -3.089 -14.750 1.00 91.94 89 GLY A O 1
ATOM 714 N N . GLN A 1 90 ? 10.987 -2.265 -14.296 1.00 92.19 90 GLN A N 1
ATOM 715 C CA . GLN A 1 90 ? 10.529 -1.117 -13.506 1.00 92.19 90 GLN A CA 1
ATOM 716 C C . GLN A 1 90 ? 9.535 -0.236 -14.273 1.00 92.19 90 GLN A C 1
ATOM 718 O O . GLN A 1 90 ? 8.488 0.109 -13.727 1.00 92.19 90 GLN A O 1
ATOM 723 N N . GLU A 1 91 ? 9.815 0.074 -15.541 1.00 94.50 91 GLU A N 1
ATOM 724 C CA . GLU A 1 91 ? 8.981 0.907 -16.416 1.00 94.50 91 GLU A CA 1
ATOM 725 C C . GLU A 1 91 ? 7.558 0.361 -16.526 1.00 94.50 91 GLU A C 1
ATOM 727 O O . GLU A 1 91 ? 6.579 1.084 -16.339 1.00 94.50 91 GLU A O 1
ATOM 732 N N . GLY A 1 92 ? 7.451 -0.941 -16.773 1.00 95.62 92 GLY A N 1
ATOM 733 C CA . GLY A 1 92 ? 6.178 -1.632 -16.873 1.00 95.62 92 GLY A CA 1
ATOM 734 C C . GLY A 1 92 ? 5.402 -1.654 -15.555 1.00 95.62 92 GLY A C 1
ATOM 735 O O . GLY A 1 92 ? 4.202 -1.376 -15.540 1.00 95.62 92 GLY A O 1
ATOM 736 N N . THR A 1 93 ? 6.078 -1.845 -14.414 1.00 94.75 93 THR A N 1
ATOM 737 C CA . THR A 1 93 ? 5.407 -1.750 -13.102 1.00 94.75 93 THR A CA 1
ATOM 738 C C . THR A 1 93 ? 4.916 -0.334 -12.777 1.00 94.75 93 THR A C 1
ATOM 740 O O . THR A 1 93 ? 3.839 -0.180 -12.199 1.00 94.75 93 THR A O 1
ATOM 743 N N . PHE A 1 94 ? 5.645 0.715 -13.181 1.00 96.00 94 PHE A N 1
ATOM 744 C CA . PHE A 1 94 ? 5.184 2.101 -13.040 1.00 96.00 94 PHE A CA 1
ATOM 745 C C . PHE A 1 94 ? 3.987 2.398 -13.951 1.00 96.00 94 PHE A C 1
ATOM 747 O O . PHE A 1 94 ? 3.041 3.055 -13.515 1.00 96.00 94 PHE A O 1
ATOM 754 N N . MET A 1 95 ? 3.980 1.866 -15.176 1.00 96.88 95 MET A N 1
ATOM 755 C CA . MET A 1 95 ? 2.821 1.924 -16.073 1.00 96.88 95 MET A CA 1
ATOM 756 C C . MET A 1 95 ? 1.595 1.227 -15.469 1.00 96.88 95 MET A C 1
ATOM 758 O O . MET A 1 95 ? 0.496 1.781 -15.502 1.00 96.88 95 MET A O 1
ATOM 762 N N . LEU A 1 96 ? 1.775 0.051 -14.861 1.00 96.25 96 LEU A N 1
ATOM 763 C CA . LEU A 1 96 ? 0.701 -0.674 -14.180 1.00 96.25 96 LEU A CA 1
ATOM 764 C C . LEU A 1 96 ? 0.150 0.117 -12.982 1.00 96.25 96 LEU A C 1
ATOM 766 O O . LEU A 1 96 ? -1.064 0.235 -12.814 1.00 96.25 96 LEU A O 1
ATOM 770 N N . TRP A 1 97 ? 1.033 0.716 -12.180 1.00 96.56 97 TRP A N 1
ATOM 771 C CA . TRP A 1 97 ? 0.644 1.568 -11.056 1.00 96.56 97 TRP A CA 1
ATOM 772 C C . TRP A 1 97 ? -0.159 2.795 -11.523 1.00 96.56 97 TRP A C 1
ATOM 774 O O . TRP A 1 97 ? -1.236 3.074 -10.987 1.00 96.56 97 TRP A O 1
ATOM 784 N N . LEU A 1 98 ? 0.306 3.497 -12.559 1.00 96.94 98 LEU A N 1
ATOM 785 C CA . LEU A 1 98 ? -0.439 4.599 -13.177 1.00 96.94 98 LEU A CA 1
ATOM 786 C C . LEU A 1 98 ? -1.820 4.152 -13.660 1.00 96.94 98 LEU A C 1
ATOM 788 O O . LEU A 1 98 ? -2.823 4.804 -13.375 1.00 96.94 98 LEU A O 1
ATOM 792 N N . PHE A 1 99 ? -1.889 3.012 -14.346 1.00 98.31 99 PHE A N 1
ATOM 793 C CA . PHE A 1 99 ? -3.139 2.491 -14.882 1.00 98.31 99 PHE A CA 1
ATOM 794 C C . PHE A 1 99 ? -4.169 2.181 -13.785 1.00 98.31 99 PHE A C 1
ATOM 796 O O . PHE A 1 99 ? -5.331 2.578 -13.900 1.00 98.31 99 PHE A O 1
ATOM 803 N N . TYR A 1 100 ? -3.756 1.569 -12.671 1.00 98.44 100 TYR A N 1
ATOM 804 C CA . TYR A 1 100 ? -4.650 1.391 -11.523 1.00 98.44 100 TYR A CA 1
ATOM 805 C C . TYR A 1 100 ? -5.091 2.725 -10.913 1.00 98.44 100 TYR A C 1
ATOM 807 O O . TYR A 1 100 ? -6.269 2.898 -10.596 1.00 98.44 100 TYR A O 1
ATOM 815 N N . GLY A 1 101 ? -4.196 3.712 -10.833 1.00 98.12 101 GLY A N 1
ATOM 816 C CA . GLY A 1 101 ? -4.543 5.070 -10.410 1.00 98.12 101 GLY A CA 1
ATOM 817 C C . GLY A 1 101 ? -5.601 5.740 -11.293 1.00 98.12 101 GLY A C 1
ATOM 818 O O . GLY A 1 101 ? -6.509 6.397 -10.775 1.00 98.12 101 GLY A O 1
ATOM 819 N N . VAL A 1 102 ? -5.539 5.523 -12.610 1.00 98.31 102 VAL A N 1
ATOM 820 C CA . VAL A 1 102 ? -6.565 5.966 -13.567 1.00 98.31 102 VAL A CA 1
ATOM 821 C C . VAL A 1 102 ? -7.913 5.307 -13.267 1.00 98.31 102 VAL A C 1
ATOM 823 O O . VAL A 1 102 ? -8.930 6.001 -13.191 1.00 98.31 102 VAL A O 1
ATOM 826 N N . ILE A 1 103 ? -7.932 3.990 -13.036 1.00 98.38 103 ILE A N 1
ATOM 827 C CA . ILE A 1 103 ? -9.153 3.251 -12.676 1.00 98.38 103 ILE A CA 1
ATOM 828 C C . ILE A 1 103 ? -9.764 3.821 -11.390 1.00 98.38 103 ILE A C 1
ATOM 830 O O . ILE A 1 103 ? -10.960 4.131 -11.357 1.00 98.38 103 ILE A O 1
ATOM 834 N N . TYR A 1 104 ? -8.954 4.028 -10.349 1.00 98.12 104 TYR A N 1
ATOM 835 C CA . TYR A 1 104 ? -9.424 4.617 -9.094 1.00 98.12 104 TYR A CA 1
ATOM 836 C C . TYR A 1 104 ? -9.978 6.020 -9.300 1.00 98.12 104 TYR A C 1
ATOM 838 O O . TYR A 1 104 ? -11.055 6.328 -8.794 1.00 98.12 104 TYR A O 1
ATOM 846 N N . GLY A 1 105 ? -9.294 6.862 -10.076 1.00 97.44 105 GLY A N 1
ATOM 847 C CA . GLY A 1 105 ? -9.763 8.212 -10.361 1.00 97.44 105 GLY A CA 1
ATOM 848 C C . GLY A 1 105 ? -11.096 8.228 -11.116 1.00 97.44 105 GLY A C 1
ATOM 849 O O . GLY A 1 105 ? -11.975 9.003 -10.750 1.00 97.44 105 GLY A O 1
ATOM 850 N N . PHE A 1 106 ? -11.333 7.324 -12.074 1.00 97.31 106 PHE A N 1
ATOM 851 C CA . PHE A 1 106 ? -12.648 7.208 -12.724 1.00 97.31 106 PHE A CA 1
ATOM 852 C C . PHE A 1 106 ? -13.760 6.800 -11.754 1.00 97.31 106 PHE A C 1
ATOM 854 O O . PHE A 1 106 ? -14.865 7.349 -11.817 1.00 97.31 106 PHE A O 1
ATOM 861 N N . ILE A 1 107 ? -13.478 5.869 -10.839 1.00 96.62 107 ILE A N 1
ATOM 862 C CA . ILE A 1 107 ? -14.422 5.501 -9.779 1.00 96.62 107 ILE A CA 1
ATOM 863 C C . ILE A 1 107 ? -14.698 6.731 -8.904 1.00 96.62 107 ILE A C 1
ATOM 865 O O . ILE A 1 107 ? -15.856 7.112 -8.727 1.00 96.62 107 ILE A O 1
ATOM 869 N N . LEU A 1 108 ? -13.648 7.404 -8.425 1.00 95.81 108 LEU A N 1
ATOM 870 C CA . LEU A 1 108 ? -13.729 8.581 -7.556 1.00 95.81 108 LEU A CA 1
ATOM 871 C C . LEU A 1 108 ? -14.428 9.772 -8.216 1.00 95.81 108 LEU A C 1
ATOM 873 O O . LEU A 1 108 ? -15.150 10.492 -7.528 1.00 95.81 108 LEU A O 1
ATOM 877 N N . ILE A 1 109 ? -14.307 9.963 -9.529 1.00 93.44 109 ILE A N 1
ATOM 878 C CA . ILE A 1 109 ? -15.069 10.982 -10.263 1.00 93.44 109 ILE A CA 1
ATOM 879 C C . ILE A 1 109 ? -16.571 10.731 -10.145 1.00 93.44 109 ILE A C 1
ATOM 881 O O . ILE A 1 109 ? -17.330 11.661 -9.854 1.00 93.44 109 ILE A O 1
ATOM 885 N N . LYS A 1 110 ? -17.000 9.473 -10.296 1.00 91.00 110 LYS A N 1
ATOM 886 C CA . LYS A 1 110 ? -18.414 9.094 -10.184 1.00 91.00 110 LYS A CA 1
ATOM 887 C C . LYS A 1 110 ? -18.941 9.243 -8.758 1.00 91.00 110 LYS A C 1
ATOM 889 O O . LYS A 1 110 ? -20.061 9.714 -8.576 1.00 91.00 110 LYS A O 1
ATOM 894 N N . ILE A 1 111 ? -18.150 8.860 -7.752 1.00 87.31 111 ILE A N 1
ATOM 895 C CA . ILE A 1 111 ? -18.636 8.775 -6.364 1.00 87.31 111 ILE A CA 1
ATOM 896 C C . ILE A 1 111 ? -18.318 10.002 -5.497 1.00 87.31 111 ILE A C 1
ATOM 898 O O . ILE A 1 111 ? -18.960 10.202 -4.468 1.00 87.31 111 ILE A O 1
ATOM 902 N N . THR A 1 112 ? -17.310 10.807 -5.843 1.00 81.69 112 THR A N 1
ATOM 903 C CA . THR A 1 112 ? -16.700 11.772 -4.909 1.00 81.69 112 THR A CA 1
ATOM 904 C C . THR A 1 112 ? -16.314 13.113 -5.532 1.00 81.69 112 THR A C 1
ATOM 906 O O . THR A 1 112 ? -16.575 14.130 -4.893 1.00 81.69 112 THR A O 1
ATOM 909 N N . ALA A 1 113 ? -15.731 13.178 -6.736 1.00 67.56 113 ALA A N 1
ATOM 910 C CA . ALA A 1 113 ? -15.061 14.397 -7.227 1.00 67.56 113 ALA A CA 1
ATOM 911 C C . ALA A 1 113 ? -15.953 15.650 -7.260 1.00 67.56 113 ALA A C 1
ATOM 913 O O . ALA A 1 113 ? -15.480 16.738 -6.942 1.00 67.56 113 ALA A O 1
ATOM 914 N N . ARG A 1 114 ? -17.256 15.495 -7.542 1.00 66.75 114 ARG A N 1
ATOM 915 C CA . ARG A 1 114 ? -18.232 16.604 -7.499 1.00 66.75 114 ARG A CA 1
ATOM 916 C C . ARG A 1 114 ? -18.422 17.194 -6.098 1.00 66.75 114 ARG A C 1
ATOM 918 O O . ARG A 1 114 ? -18.735 18.365 -5.957 1.00 66.75 114 ARG A O 1
ATOM 925 N N . LYS A 1 115 ? -18.252 16.378 -5.055 1.00 71.94 115 LYS A N 1
ATOM 926 C CA . LYS A 1 115 ? -18.450 16.767 -3.649 1.00 71.94 115 LYS A CA 1
ATOM 927 C C . LYS A 1 115 ? -17.134 17.085 -2.941 1.00 71.94 115 LYS A C 1
ATOM 929 O O . LYS A 1 115 ? -17.131 17.831 -1.968 1.00 71.94 115 LYS A O 1
ATOM 934 N N . ARG A 1 116 ? -16.023 16.485 -3.381 1.00 81.69 116 ARG A N 1
ATOM 935 C CA . ARG A 1 116 ? -14.706 16.588 -2.734 1.00 81.69 116 ARG A CA 1
ATOM 936 C C . ARG A 1 116 ? -13.584 16.626 -3.788 1.00 81.69 116 ARG A C 1
ATOM 938 O O . ARG A 1 116 ? -12.846 15.649 -3.920 1.00 81.69 116 ARG A O 1
ATOM 945 N N . PRO A 1 117 ? -13.416 17.746 -4.520 1.00 93.56 117 PRO A N 1
ATOM 946 C CA . PRO A 1 117 ? -12.391 17.886 -5.566 1.00 93.56 117 PRO A CA 1
ATOM 947 C C . PRO A 1 117 ? -10.958 17.685 -5.050 1.00 93.56 117 PRO A C 1
ATOM 949 O O . PRO A 1 117 ? -10.093 17.214 -5.783 1.00 93.56 117 PRO A O 1
ATOM 952 N N . LEU A 1 118 ? -10.721 17.953 -3.761 1.00 97.12 118 LEU A N 1
ATOM 953 C CA . LEU A 1 118 ? -9.434 17.709 -3.108 1.00 97.12 118 LEU A CA 1
ATOM 954 C C . LEU A 1 118 ? -8.985 16.242 -3.169 1.00 97.12 118 LEU A C 1
ATOM 956 O O . LEU A 1 118 ? -7.789 15.986 -3.226 1.00 97.12 118 LEU A O 1
ATOM 960 N N . VAL A 1 119 ? -9.913 15.278 -3.186 1.00 97.62 119 VAL A N 1
ATOM 961 C CA . VAL A 1 119 ? -9.552 13.852 -3.285 1.00 97.62 119 VAL A CA 1
ATOM 962 C C . VAL A 1 119 ? -8.881 13.572 -4.630 1.00 97.62 119 VAL A C 1
ATOM 964 O O . VAL A 1 119 ? -7.838 12.924 -4.676 1.00 97.62 119 VAL A O 1
ATOM 967 N N . MET A 1 120 ? -9.428 14.122 -5.718 1.00 97.94 120 MET A N 1
ATOM 968 C CA . MET A 1 120 ? -8.812 14.007 -7.041 1.00 97.94 120 MET A CA 1
ATOM 969 C C . MET A 1 120 ? -7.486 14.756 -7.113 1.00 97.94 120 MET A C 1
ATOM 971 O O . MET A 1 120 ? -6.538 14.226 -7.680 1.00 97.94 120 MET A O 1
ATOM 975 N N . PHE A 1 121 ? -7.389 15.939 -6.499 1.00 98.50 121 PHE A N 1
ATOM 976 C CA . PHE A 1 121 ? -6.133 16.687 -6.421 1.00 98.50 121 PHE A CA 1
ATOM 977 C C . PHE A 1 121 ? -5.003 15.850 -5.800 1.00 98.50 121 PHE A C 1
ATOM 979 O O . PHE A 1 121 ? -3.963 15.682 -6.431 1.00 98.50 121 PHE A O 1
ATOM 986 N N . PHE A 1 122 ? -5.211 15.260 -4.617 1.00 98.44 122 PHE A N 1
ATOM 987 C CA . PHE A 1 122 ? -4.174 14.456 -3.957 1.00 98.44 122 PHE A CA 1
ATOM 988 C C . PHE A 1 122 ? -3.842 13.158 -4.706 1.00 98.44 122 PHE A C 1
ATOM 990 O O . PHE A 1 122 ? -2.673 12.781 -4.757 1.00 98.44 122 PHE A O 1
ATOM 997 N N . LEU A 1 123 ? -4.828 12.508 -5.339 1.00 98.38 123 LEU A N 1
ATOM 998 C CA . LEU A 1 123 ? -4.570 11.370 -6.230 1.00 98.38 123 LEU A CA 1
ATOM 999 C C . LEU A 1 123 ? -3.705 11.787 -7.428 1.00 98.38 123 LEU A C 1
ATOM 1001 O O . LEU A 1 123 ? -2.762 11.084 -7.789 1.00 98.38 123 LEU A O 1
ATOM 1005 N N . LEU A 1 124 ? -4.002 12.936 -8.036 1.00 98.62 124 LEU A N 1
ATOM 1006 C CA . LEU A 1 124 ? -3.296 13.434 -9.212 1.00 98.62 124 LEU A CA 1
ATOM 1007 C C . LEU A 1 124 ? -1.862 13.859 -8.915 1.00 98.62 124 LEU A C 1
ATOM 1009 O O . LEU A 1 124 ? -1.009 13.641 -9.765 1.00 98.62 124 LEU A O 1
ATOM 1013 N N . LEU A 1 125 ? -1.558 14.384 -7.724 1.00 98.62 125 LEU A N 1
ATOM 1014 C CA . LEU A 1 125 ? -0.167 14.659 -7.339 1.00 98.62 125 LEU A CA 1
ATOM 1015 C C . LEU A 1 125 ? 0.702 13.396 -7.429 1.00 98.62 125 LEU A C 1
ATOM 1017 O O . LEU A 1 125 ? 1.841 13.460 -7.886 1.00 98.62 125 LEU A O 1
ATOM 1021 N N . VAL A 1 126 ? 0.153 12.240 -7.041 1.00 98.38 126 VAL A N 1
ATOM 1022 C CA . VAL A 1 126 ? 0.844 10.948 -7.162 1.00 98.38 126 VAL A CA 1
ATOM 1023 C C . VAL A 1 126 ? 1.008 10.551 -8.627 1.00 98.38 126 VAL A C 1
ATOM 1025 O O . VAL A 1 126 ? 2.099 10.163 -9.033 1.00 98.38 126 VAL A O 1
ATOM 1028 N N . GLN A 1 127 ? -0.042 10.696 -9.442 1.00 98.50 127 GLN A N 1
ATOM 1029 C CA . GLN A 1 127 ? 0.021 10.396 -10.881 1.00 98.50 127 GLN A CA 1
ATOM 1030 C C . GLN A 1 127 ? 1.042 11.277 -11.614 1.00 98.50 127 GLN A C 1
ATOM 1032 O O . GLN A 1 127 ? 1.816 10.766 -12.417 1.00 98.50 127 GLN A O 1
ATOM 1037 N N . VAL A 1 128 ? 1.097 12.576 -11.300 1.00 98.75 128 VAL A N 1
ATOM 1038 C CA . VAL A 1 128 ? 2.095 13.515 -11.840 1.00 98.75 128 VAL A CA 1
ATOM 1039 C C . VAL A 1 128 ? 3.508 13.040 -11.511 1.00 98.75 128 VAL A C 1
ATOM 1041 O O . VAL A 1 128 ? 4.365 13.030 -12.392 1.00 98.75 128 VAL A O 1
ATOM 1044 N N . PHE A 1 129 ? 3.755 12.604 -10.273 1.00 98.25 129 PHE A N 1
ATOM 1045 C CA . PHE A 1 129 ? 5.078 12.133 -9.871 1.00 98.25 129 PHE A CA 1
ATOM 1046 C C . PHE A 1 129 ? 5.476 10.823 -10.569 1.00 98.25 129 PHE A C 1
ATOM 1048 O O . PHE A 1 129 ? 6.598 10.682 -11.050 1.00 98.25 129 PHE A O 1
ATOM 1055 N N . LEU A 1 130 ? 4.550 9.872 -10.685 1.00 97.81 130 LEU A N 1
ATOM 1056 C CA . LEU A 1 130 ? 4.782 8.622 -11.413 1.00 97.81 130 LEU A CA 1
ATOM 1057 C C . LEU A 1 130 ? 5.023 8.863 -12.914 1.00 97.81 130 LEU A C 1
ATOM 1059 O O . LEU A 1 130 ? 5.906 8.245 -13.506 1.00 97.81 130 LEU A O 1
ATOM 1063 N N . LEU A 1 131 ? 4.292 9.798 -13.527 1.00 98.50 131 LEU A N 1
ATOM 1064 C CA . LEU A 1 131 ? 4.521 10.217 -14.913 1.00 98.50 131 LEU A CA 1
ATOM 1065 C C . LEU A 1 131 ? 5.889 10.896 -15.075 1.00 98.50 131 LEU A C 1
ATOM 1067 O O . LEU A 1 131 ? 6.581 10.613 -16.048 1.00 98.50 131 LEU A O 1
ATOM 1071 N N . LEU A 1 132 ? 6.328 11.711 -14.108 1.00 97.81 132 LEU A N 1
ATOM 1072 C CA . LEU A 1 132 ? 7.681 12.281 -14.092 1.00 97.81 132 LEU A CA 1
ATOM 1073 C C . LEU A 1 132 ? 8.761 11.186 -14.074 1.00 97.81 132 LEU A C 1
ATOM 1075 O O . LEU A 1 132 ? 9.744 11.285 -14.811 1.00 97.81 132 LEU A O 1
ATOM 1079 N N . ILE A 1 133 ? 8.571 10.128 -13.277 1.00 96.19 133 ILE A N 1
ATOM 1080 C CA . ILE A 1 133 ? 9.474 8.968 -13.270 1.00 96.19 133 ILE A CA 1
ATOM 1081 C C . ILE A 1 133 ? 9.517 8.315 -14.656 1.00 96.19 133 ILE A C 1
ATOM 1083 O O . ILE A 1 133 ? 10.607 8.043 -15.150 1.00 96.19 133 ILE A O 1
ATOM 1087 N N . LEU A 1 134 ? 8.374 8.101 -15.314 1.00 96.12 134 LEU A N 1
ATOM 1088 C CA . LEU A 1 134 ? 8.334 7.488 -16.649 1.00 96.12 134 LEU A CA 1
ATOM 1089 C C . LEU A 1 134 ? 8.903 8.370 -17.762 1.00 96.12 134 LEU A C 1
ATOM 1091 O O . LEU A 1 134 ? 9.425 7.845 -18.744 1.00 96.12 134 LEU A O 1
ATOM 1095 N N . LEU A 1 135 ? 8.852 9.696 -17.616 1.00 95.94 135 LEU A N 1
ATOM 1096 C CA . LEU A 1 135 ? 9.561 10.594 -18.529 1.00 95.94 135 LEU A CA 1
ATOM 1097 C C . LEU A 1 135 ? 11.079 10.380 -18.444 1.00 95.94 135 LEU A C 1
ATOM 1099 O O . LEU A 1 135 ? 11.762 10.418 -19.465 1.00 95.94 135 LEU A O 1
ATOM 1103 N N . LYS A 1 136 ? 11.610 10.088 -17.248 1.00 93.31 136 LYS A N 1
ATOM 1104 C CA . LYS A 1 136 ? 13.022 9.719 -17.067 1.00 93.31 136 LYS A CA 1
ATOM 1105 C C . LYS A 1 136 ? 13.311 8.273 -17.486 1.00 93.31 136 LYS A C 1
ATOM 1107 O O . LYS A 1 136 ? 14.326 8.013 -18.129 1.00 93.31 136 LYS A O 1
ATOM 1112 N N . LYS A 1 137 ? 12.449 7.334 -17.100 1.00 91.94 137 LYS A N 1
ATOM 1113 C CA . LYS A 1 137 ? 12.581 5.891 -17.328 1.00 91.94 137 LYS A CA 1
ATOM 1114 C C . LYS A 1 137 ? 11.567 5.452 -18.385 1.00 91.94 137 LYS A C 1
ATOM 1116 O O . LYS A 1 137 ? 10.523 4.881 -18.085 1.00 91.94 137 LYS A O 1
ATOM 1121 N N . ASN A 1 138 ? 11.876 5.804 -19.630 1.00 94.00 138 ASN A N 1
ATOM 1122 C CA . ASN A 1 138 ? 10.972 5.660 -20.764 1.00 94.00 138 ASN A CA 1
ATOM 1123 C C . ASN A 1 138 ? 10.777 4.177 -21.173 1.00 94.00 138 ASN A C 1
ATOM 1125 O O . ASN A 1 138 ? 11.736 3.573 -21.660 1.00 94.00 138 ASN A O 1
ATOM 1129 N N . PRO A 1 139 ? 9.550 3.610 -21.099 1.00 95.56 139 PRO A N 1
ATOM 1130 C CA . PRO A 1 139 ? 9.268 2.230 -21.528 1.00 95.56 139 PRO A CA 1
ATOM 1131 C C . PRO A 1 139 ? 9.455 1.999 -23.034 1.00 95.56 139 PRO A C 1
ATOM 1133 O O . PRO A 1 139 ? 9.598 0.864 -23.474 1.00 95.56 139 PRO A O 1
ATOM 1136 N N . PHE A 1 140 ? 9.466 3.069 -23.829 1.00 97.19 140 PHE A N 1
ATOM 1137 C CA . PHE A 1 140 ? 9.647 3.049 -25.280 1.00 97.19 140 PHE A CA 1
ATOM 1138 C C . PHE A 1 140 ? 11.024 3.571 -25.698 1.00 97.19 140 PHE A C 1
ATOM 1140 O O . PHE A 1 140 ? 11.177 4.084 -26.811 1.00 97.19 140 PHE A O 1
ATOM 1147 N N . ALA A 1 141 ? 12.013 3.522 -24.800 1.00 95.56 141 ALA A N 1
ATOM 1148 C CA . ALA A 1 141 ? 13.393 3.795 -25.168 1.00 95.56 141 ALA A CA 1
ATOM 1149 C C . ALA A 1 141 ? 13.835 2.782 -26.231 1.00 95.56 141 ALA A C 1
ATOM 1151 O O . ALA A 1 141 ? 13.654 1.577 -26.057 1.00 95.56 141 ALA A O 1
ATOM 1152 N N . MET A 1 142 ? 14.390 3.274 -27.336 1.00 95.81 142 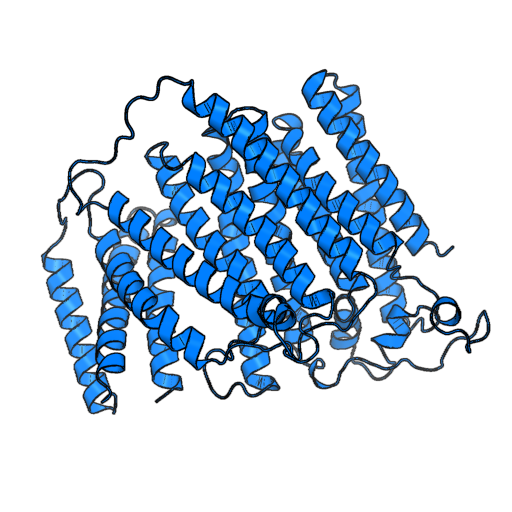MET A N 1
ATOM 1153 C CA . MET A 1 142 ? 14.933 2.405 -28.377 1.00 95.81 142 MET A CA 1
ATOM 1154 C C . MET A 1 142 ? 16.258 1.807 -27.901 1.00 95.81 142 MET A C 1
ATOM 1156 O O . MET A 1 142 ? 16.992 2.456 -27.154 1.00 95.81 142 MET A O 1
ATOM 1160 N N . ILE A 1 143 ? 16.583 0.597 -28.349 1.00 94.69 143 ILE A N 1
ATOM 1161 C CA . ILE A 1 143 ? 17.782 -0.136 -27.925 1.00 94.69 14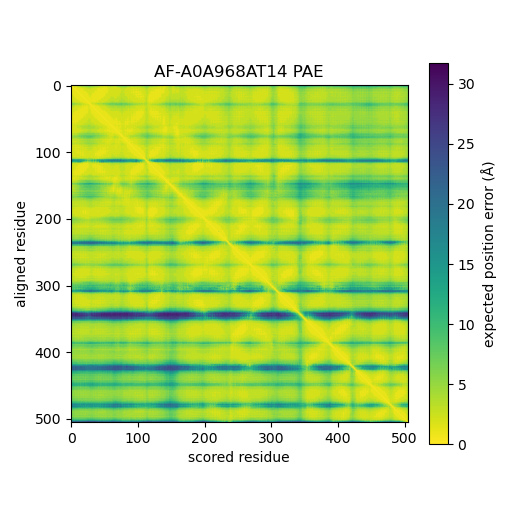3 ILE A CA 1
ATOM 1162 C C . ILE A 1 143 ? 19.077 0.650 -28.195 1.00 94.69 143 ILE A C 1
ATOM 1164 O O . ILE A 1 143 ? 19.939 0.728 -27.328 1.00 94.69 143 ILE A O 1
ATOM 1168 N N . TRP A 1 144 ? 19.172 1.363 -29.319 1.00 93.38 144 TRP A N 1
ATOM 1169 C CA . TRP A 1 144 ? 20.322 2.217 -29.659 1.00 93.38 144 TRP A CA 1
ATOM 1170 C C . TRP A 1 144 ? 20.411 3.521 -28.847 1.00 93.38 144 TRP A C 1
ATOM 1172 O O . TRP A 1 144 ? 21.421 4.211 -28.905 1.00 93.38 144 TRP A O 1
ATOM 1182 N N . HIS A 1 145 ? 19.374 3.893 -28.086 1.00 91.00 145 HIS A N 1
ATOM 1183 C CA . HIS A 1 145 ? 19.481 4.968 -27.087 1.00 91.00 145 HIS A CA 1
ATOM 1184 C C . HIS A 1 145 ? 19.950 4.445 -25.723 1.00 91.00 145 HIS A C 1
ATOM 1186 O O . HIS A 1 145 ? 20.376 5.236 -24.886 1.00 91.00 145 HIS A O 1
ATOM 1192 N N . ALA A 1 146 ? 19.814 3.140 -25.478 1.00 88.25 146 ALA A N 1
ATOM 1193 C CA . ALA A 1 146 ? 20.209 2.492 -24.230 1.00 88.25 146 ALA A CA 1
ATOM 1194 C C . ALA A 1 146 ? 21.604 1.850 -24.316 1.00 88.25 146 ALA A C 1
ATOM 1196 O O . ALA A 1 146 ? 22.268 1.704 -23.293 1.00 88.25 146 ALA A O 1
ATOM 1197 N N . HIS A 1 147 ? 22.049 1.494 -25.523 1.00 89.56 147 HIS A N 1
ATOM 1198 C CA . HIS A 1 147 ? 23.315 0.818 -25.782 1.00 89.56 147 HIS A CA 1
ATOM 1199 C C . HIS A 1 147 ? 24.086 1.546 -26.891 1.00 89.56 147 HIS A C 1
ATOM 1201 O O . HIS A 1 147 ? 23.716 1.468 -28.060 1.00 89.56 147 HIS A O 1
ATOM 1207 N N . GLU A 1 148 ? 25.182 2.222 -26.530 1.00 88.00 148 GLU A N 1
ATOM 1208 C CA . GLU A 1 148 ? 25.989 3.052 -27.448 1.00 88.00 148 GLU A CA 1
ATOM 1209 C C . GLU A 1 148 ? 26.575 2.272 -28.636 1.00 88.00 148 GLU A C 1
ATOM 1211 O O . GLU A 1 148 ? 26.832 2.837 -29.694 1.00 88.00 148 GLU A O 1
ATOM 1216 N N . GLN A 1 149 ? 26.766 0.961 -28.473 1.00 90.25 149 GLN A N 1
ATOM 1217 C CA . GLN A 1 149 ? 27.354 0.085 -29.489 1.00 90.25 149 GLN A CA 1
ATOM 1218 C C . GLN A 1 149 ? 26.346 -0.381 -30.554 1.00 90.25 149 GLN A C 1
ATOM 1220 O O . GLN A 1 149 ? 26.736 -1.033 -31.521 1.00 90.25 149 GLN A O 1
ATOM 1225 N N . VAL A 1 150 ? 25.052 -0.084 -30.387 1.00 92.44 150 VAL A N 1
ATOM 1226 C CA . VAL A 1 150 ? 23.994 -0.568 -31.281 1.00 92.44 150 VAL A CA 1
ATOM 1227 C C . VAL A 1 150 ? 23.668 0.490 -32.345 1.00 92.44 150 VAL A C 1
ATOM 1229 O O . VAL A 1 150 ? 23.282 1.604 -31.987 1.00 92.44 150 VAL A O 1
ATOM 1232 N N . PRO A 1 151 ? 23.758 0.169 -33.653 1.00 93.75 151 PRO A N 1
ATOM 1233 C CA . PRO A 1 151 ? 23.420 1.114 -34.714 1.00 93.75 151 PRO A CA 1
ATOM 1234 C C . PRO A 1 151 ? 21.953 1.558 -34.679 1.00 93.75 151 PRO A C 1
ATOM 1236 O O . PRO A 1 151 ? 21.047 0.780 -34.365 1.00 93.75 151 PRO A O 1
ATOM 1239 N N . VAL A 1 152 ? 21.697 2.805 -35.077 1.00 94.00 152 VAL A N 1
ATOM 1240 C CA . VAL A 1 152 ? 20.332 3.338 -35.196 1.00 94.00 152 VAL A CA 1
ATOM 1241 C C . VAL A 1 152 ? 19.537 2.519 -36.215 1.00 94.00 152 VAL A C 1
ATOM 1243 O O . VAL A 1 152 ? 19.984 2.308 -37.339 1.00 94.00 152 VAL A O 1
ATOM 1246 N N . GLY A 1 153 ? 18.341 2.073 -35.823 1.00 91.88 153 GLY A N 1
ATOM 1247 C CA . GLY A 1 153 ? 17.465 1.251 -36.663 1.00 91.88 153 GLY A CA 1
ATOM 1248 C C . GLY A 1 153 ? 17.733 -0.254 -36.579 1.00 91.88 153 GLY A C 1
ATOM 1249 O O . GLY A 1 153 ? 16.942 -1.027 -37.118 1.00 91.88 153 GLY A O 1
ATOM 1250 N N . PHE A 1 154 ? 18.781 -0.689 -35.870 1.00 93.25 154 PHE A N 1
ATOM 1251 C CA . PHE A 1 154 ? 19.037 -2.109 -35.645 1.00 93.25 154 PHE A CA 1
ATOM 1252 C C . PHE A 1 154 ? 17.886 -2.767 -34.873 1.00 93.25 154 PHE A C 1
ATOM 1254 O O . PHE A 1 154 ? 17.398 -2.232 -33.875 1.00 93.25 154 PHE A O 1
ATOM 1261 N N . MET A 1 155 ? 17.459 -3.941 -35.337 1.00 93.62 155 MET A N 1
ATOM 1262 C CA . MET A 1 155 ? 16.486 -4.792 -34.660 1.00 93.62 155 MET A CA 1
ATOM 1263 C C . MET A 1 155 ? 17.151 -6.138 -34.350 1.00 93.62 155 MET A C 1
ATOM 1265 O O . MET A 1 155 ? 17.478 -6.866 -35.289 1.00 93.62 155 MET A O 1
ATOM 1269 N N . PRO A 1 156 ? 17.362 -6.473 -33.066 1.00 95.00 156 PRO A N 1
ATOM 1270 C CA . PRO A 1 156 ? 17.805 -7.804 -32.668 1.00 95.00 156 PRO A CA 1
ATOM 1271 C C . PRO A 1 156 ? 16.854 -8.895 -33.178 1.00 95.00 156 PRO A C 1
ATOM 1273 O O . PRO A 1 156 ? 15.646 -8.674 -33.265 1.00 95.00 156 PRO A O 1
ATOM 1276 N N . SER A 1 157 ? 17.392 -10.078 -33.487 1.00 94.88 157 SER A N 1
ATOM 1277 C CA . SER A 1 157 ? 16.598 -11.246 -33.895 1.00 94.88 157 SER A CA 1
ATOM 1278 C C . SER A 1 157 ? 15.842 -11.898 -32.735 1.00 94.88 157 SER A C 1
ATOM 1280 O O . SER A 1 157 ? 14.820 -12.539 -32.964 1.00 94.88 157 SER A O 1
ATOM 1282 N N . ASP A 1 158 ? 16.335 -11.730 -31.507 1.00 96.88 158 ASP A N 1
ATOM 1283 C CA . ASP A 1 158 ? 15.682 -12.169 -30.275 1.00 96.88 158 ASP A CA 1
ATOM 1284 C C . ASP A 1 158 ? 16.023 -11.223 -29.109 1.00 96.88 158 ASP A C 1
ATOM 1286 O O . ASP A 1 158 ? 16.907 -10.366 -29.225 1.00 96.88 158 ASP A O 1
ATOM 1290 N N . GLY A 1 159 ? 15.316 -11.373 -27.991 1.00 95.56 159 GLY A N 1
ATOM 1291 C CA . GLY A 1 159 ? 15.578 -10.671 -26.738 1.00 95.56 159 GLY A CA 1
ATOM 1292 C C . GLY A 1 159 ? 16.204 -11.565 -25.666 1.00 95.56 159 GLY A C 1
ATOM 1293 O O . GLY A 1 159 ? 16.322 -12.780 -25.819 1.00 95.56 159 GLY A O 1
ATOM 1294 N N . ALA A 1 160 ? 16.595 -10.952 -24.550 1.00 94.62 160 ALA A N 1
ATOM 1295 C CA . ALA A 1 160 ? 17.239 -11.614 -23.417 1.00 94.62 160 ALA A CA 1
ATOM 1296 C C . ALA A 1 160 ? 16.324 -12.620 -22.691 1.00 94.62 160 ALA A C 1
ATOM 1298 O O . ALA A 1 160 ? 16.809 -13.477 -21.953 1.00 94.62 160 ALA A O 1
ATOM 1299 N N . GLY A 1 161 ? 15.008 -12.540 -22.915 1.00 93.44 161 GLY A N 1
ATOM 1300 C CA . GLY A 1 161 ? 14.029 -13.396 -22.260 1.00 93.44 161 GLY A CA 1
ATOM 1301 C C . GLY A 1 161 ? 13.725 -12.987 -20.820 1.00 93.44 161 GLY A C 1
ATOM 1302 O O . GLY A 1 161 ? 14.327 -12.086 -20.240 1.00 93.44 161 GLY A O 1
ATOM 1303 N N . LEU A 1 162 ? 12.740 -13.666 -20.238 1.00 91.44 162 LEU A N 1
ATOM 1304 C CA . LEU A 1 162 ? 12.403 -13.510 -18.829 1.00 91.44 162 LEU A CA 1
ATOM 1305 C C . LEU A 1 162 ? 13.367 -14.353 -17.985 1.00 91.44 162 LEU A C 1
ATOM 1307 O O . LEU A 1 162 ? 13.661 -15.493 -18.357 1.00 91.44 162 LEU A O 1
ATOM 1311 N N . ASN A 1 163 ? 13.794 -13.833 -16.827 1.00 89.62 163 ASN A N 1
ATOM 1312 C CA . ASN A 1 163 ? 14.582 -14.600 -15.858 1.00 89.62 163 ASN A CA 1
ATOM 1313 C C . ASN A 1 163 ? 13.928 -15.983 -15.630 1.00 89.62 163 ASN A C 1
ATOM 1315 O O . ASN A 1 163 ? 12.734 -16.021 -15.321 1.00 89.62 163 ASN A O 1
ATOM 1319 N N . PRO A 1 164 ? 14.664 -17.105 -15.769 1.00 89.31 164 PRO A N 1
ATOM 1320 C CA . PRO A 1 164 ? 14.108 -18.448 -15.612 1.00 89.31 164 PRO A CA 1
ATOM 1321 C C . PRO A 1 164 ? 13.323 -18.664 -14.311 1.00 89.31 164 PRO A C 1
ATOM 1323 O O . PRO A 1 164 ? 12.291 -19.328 -14.333 1.00 89.31 164 PRO A O 1
ATOM 1326 N N . LEU A 1 165 ? 13.732 -18.039 -13.198 1.00 86.19 165 LEU A N 1
ATOM 1327 C CA . LEU A 1 165 ? 13.018 -18.127 -11.914 1.00 86.19 165 LEU A CA 1
ATOM 1328 C C . LEU A 1 165 ? 11.612 -17.508 -11.963 1.00 86.19 165 LEU A C 1
ATOM 1330 O O . LEU A 1 165 ? 10.730 -17.899 -11.199 1.00 86.19 165 LEU A O 1
ATOM 1334 N N . LEU A 1 166 ? 11.384 -16.559 -12.872 1.00 86.94 166 LEU A N 1
ATOM 1335 C CA . LEU A 1 166 ? 10.103 -15.882 -13.070 1.00 86.94 166 LEU A CA 1
ATOM 1336 C C . LEU A 1 166 ? 9.206 -16.595 -14.093 1.00 86.94 166 LEU A C 1
ATOM 1338 O O . LEU A 1 166 ? 8.058 -16.196 -14.277 1.00 86.94 166 LEU A O 1
ATOM 1342 N N . GLN A 1 167 ? 9.677 -17.660 -14.749 1.00 90.00 167 GLN A N 1
ATOM 1343 C CA . GLN A 1 167 ? 8.873 -18.444 -15.693 1.00 90.00 167 GLN A CA 1
ATOM 1344 C C . GLN A 1 167 ? 7.975 -19.444 -14.953 1.00 90.00 167 GLN A C 1
ATOM 1346 O O . GLN A 1 167 ? 8.126 -20.658 -15.047 1.00 90.00 167 GLN A O 1
ATOM 1351 N N . ASN A 1 168 ? 7.033 -18.915 -14.176 1.00 88.38 168 ASN A N 1
ATOM 1352 C CA . ASN A 1 168 ? 6.076 -19.689 -13.397 1.00 88.38 168 ASN A CA 1
ATOM 1353 C C . ASN A 1 168 ? 4.703 -18.997 -13.374 1.00 88.38 168 ASN A C 1
ATOM 1355 O O . ASN A 1 168 ? 4.564 -17.815 -13.692 1.00 88.38 168 ASN A O 1
ATOM 1359 N N . ASN A 1 169 ? 3.662 -19.735 -12.986 1.00 90.25 169 ASN A N 1
ATOM 1360 C CA . ASN A 1 169 ? 2.291 -19.217 -13.013 1.00 90.25 169 ASN A CA 1
ATOM 1361 C C . ASN A 1 169 ? 2.072 -18.051 -12.042 1.00 90.25 169 ASN A C 1
ATOM 1363 O O . ASN A 1 169 ? 1.247 -17.184 -12.320 1.00 90.25 169 ASN A O 1
ATOM 1367 N N . TRP A 1 170 ? 2.812 -17.992 -10.934 1.00 90.88 170 TRP A N 1
ATOM 1368 C CA . TRP A 1 170 ? 2.672 -16.928 -9.945 1.00 90.88 170 TRP A CA 1
ATOM 1369 C C . TRP A 1 170 ? 3.140 -15.585 -10.483 1.00 90.88 170 TRP A C 1
ATOM 1371 O O . TRP A 1 170 ? 2.439 -14.598 -10.277 1.00 90.88 170 TRP A O 1
ATOM 1381 N N . MET A 1 171 ? 4.214 -15.543 -11.275 1.00 88.31 171 MET A N 1
ATOM 1382 C CA . MET A 1 171 ? 4.644 -14.323 -11.969 1.00 88.31 171 MET A CA 1
ATOM 1383 C C . MET A 1 171 ? 3.518 -13.706 -12.810 1.00 88.31 171 MET A C 1
ATOM 1385 O O . MET A 1 171 ? 3.449 -12.489 -12.951 1.00 88.31 171 MET A O 1
ATOM 1389 N N . VAL A 1 172 ? 2.592 -14.515 -13.334 1.00 92.12 172 VAL A N 1
ATOM 1390 C CA . VAL A 1 172 ? 1.483 -14.025 -14.163 1.00 92.12 172 VAL A CA 1
ATOM 1391 C C . VAL A 1 172 ? 0.405 -13.303 -13.338 1.00 92.12 172 VAL A C 1
ATOM 1393 O O . VAL A 1 172 ? -0.230 -12.371 -13.825 1.00 92.12 172 VAL A O 1
ATOM 1396 N N . ILE A 1 173 ? 0.170 -13.722 -12.094 1.00 94.50 173 ILE A N 1
ATOM 1397 C CA . ILE A 1 173 ? -1.020 -13.314 -11.324 1.00 94.50 173 ILE A CA 1
ATOM 1398 C C . ILE A 1 173 ? -0.699 -12.562 -10.030 1.00 94.50 173 ILE A C 1
ATOM 1400 O O . ILE A 1 173 ? -1.462 -11.679 -9.627 1.00 94.50 173 ILE A O 1
ATOM 1404 N N . HIS A 1 174 ? 0.421 -12.878 -9.380 1.00 93.81 174 HIS A N 1
ATOM 1405 C CA . HIS A 1 174 ? 0.814 -12.276 -8.110 1.00 93.81 174 HIS A CA 1
ATOM 1406 C C . HIS A 1 174 ? 1.159 -10.791 -8.274 1.00 93.81 174 HIS A C 1
ATOM 1408 O O . HIS A 1 174 ? 0.493 -9.989 -7.616 1.00 93.81 174 HIS A O 1
ATOM 1414 N N . PRO A 1 175 ? 2.096 -10.374 -9.156 1.00 93.94 175 PRO A N 1
ATOM 1415 C CA . PRO A 1 175 ? 2.477 -8.969 -9.234 1.00 93.94 175 PRO A CA 1
ATOM 1416 C C . PRO A 1 175 ? 1.286 -8.062 -9.575 1.00 93.94 175 PRO A C 1
ATOM 1418 O O . PRO A 1 175 ? 1.061 -7.103 -8.837 1.00 93.94 175 PRO A O 1
ATOM 1421 N N . PRO A 1 176 ? 0.424 -8.359 -10.572 1.00 95.19 176 PRO A N 1
ATOM 1422 C CA . PRO A 1 176 ? -0.752 -7.529 -10.827 1.00 95.19 176 PRO A CA 1
ATOM 1423 C C . PRO A 1 176 ? -1.690 -7.385 -9.626 1.00 95.19 176 PRO A C 1
ATOM 1425 O O . PRO A 1 176 ? -2.206 -6.288 -9.400 1.00 95.19 176 PRO A O 1
ATOM 1428 N N . THR A 1 177 ? -1.875 -8.453 -8.843 1.00 97.06 177 THR A N 1
ATOM 1429 C CA . THR A 1 177 ? -2.690 -8.446 -7.617 1.00 97.06 177 THR A CA 1
ATOM 1430 C C . THR A 1 177 ? -2.028 -7.620 -6.515 1.00 97.06 177 THR A C 1
ATOM 1432 O O . THR A 1 177 ? -2.673 -6.757 -5.917 1.00 97.06 177 THR A O 1
ATOM 1435 N N . LEU A 1 178 ? -0.727 -7.822 -6.289 1.00 95.50 178 LEU A N 1
ATOM 1436 C CA . LEU A 1 178 ? 0.060 -7.056 -5.330 1.00 95.50 178 LEU A CA 1
ATOM 1437 C C . LEU A 1 178 ? -0.005 -5.564 -5.667 1.00 95.50 178 LEU A C 1
ATOM 1439 O O . LEU A 1 178 ? -0.383 -4.774 -4.810 1.00 95.50 178 LEU A O 1
ATOM 1443 N N . PHE A 1 179 ? 0.270 -5.174 -6.915 1.00 94.12 179 PHE A N 1
ATOM 1444 C CA . PHE A 1 179 ? 0.230 -3.777 -7.358 1.00 94.12 179 PHE A CA 1
ATOM 1445 C C . PHE A 1 179 ? -1.166 -3.164 -7.290 1.00 94.12 179 PHE A C 1
ATOM 1447 O O . PHE A 1 179 ? -1.280 -1.970 -7.004 1.00 94.12 179 PHE A O 1
ATOM 1454 N N . LEU A 1 180 ? -2.229 -3.943 -7.511 1.00 97.69 180 LEU A N 1
ATOM 1455 C CA . LEU A 1 180 ? -3.598 -3.471 -7.314 1.00 97.69 180 LEU A CA 1
ATOM 1456 C C . LEU A 1 180 ? -3.797 -3.055 -5.846 1.00 97.69 180 LEU A C 1
ATOM 1458 O O . LEU A 1 180 ? -4.183 -1.922 -5.571 1.00 97.69 180 LEU A O 1
ATOM 1462 N N . GLY A 1 181 ? -3.420 -3.907 -4.891 1.00 96.88 181 GLY A N 1
ATOM 1463 C CA . GLY A 1 181 ? -3.469 -3.566 -3.466 1.00 96.88 181 GLY A CA 1
ATOM 1464 C C . GLY A 1 181 ? -2.520 -2.422 -3.093 1.00 96.88 181 GLY A C 1
ATOM 1465 O O . GLY A 1 181 ? -2.916 -1.466 -2.432 1.00 96.88 181 G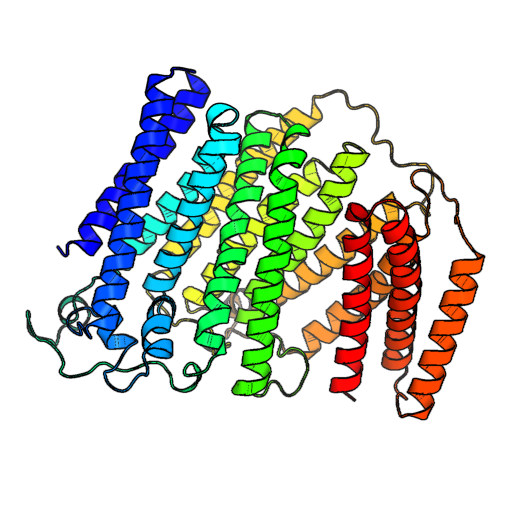LY A O 1
ATOM 1466 N N . TYR A 1 182 ? -1.276 -2.478 -3.560 1.00 93.88 182 TYR A N 1
ATOM 1467 C CA . TYR A 1 182 ? -0.214 -1.519 -3.254 1.00 93.88 182 TYR A CA 1
ATOM 1468 C C . TYR A 1 182 ? -0.581 -0.101 -3.707 1.00 93.88 182 TYR A C 1
ATOM 1470 O O . TYR A 1 182 ? -0.540 0.855 -2.930 1.00 93.88 182 TYR A O 1
ATOM 1478 N N . SER A 1 183 ? -1.042 0.031 -4.953 1.00 96.81 183 SER A N 1
ATOM 1479 C CA . SER A 1 183 ? -1.455 1.310 -5.535 1.00 96.81 183 SER A CA 1
ATOM 1480 C C . SER A 1 183 ? -2.705 1.890 -4.876 1.00 96.81 183 SER A C 1
ATOM 1482 O O . SER A 1 183 ? -2.844 3.111 -4.822 1.00 96.81 183 SER A O 1
ATOM 1484 N N . SER A 1 184 ? -3.610 1.057 -4.345 1.00 98.25 184 SER A N 1
ATOM 1485 C CA . SER A 1 184 ? -4.870 1.531 -3.762 1.00 98.25 184 SER A CA 1
ATOM 1486 C C . SER A 1 184 ? -4.683 2.300 -2.451 1.00 98.25 184 SER A C 1
ATOM 1488 O O . SER A 1 184 ? -5.606 2.995 -2.027 1.00 98.25 184 SER A O 1
ATOM 1490 N N . THR A 1 185 ? -3.504 2.224 -1.819 1.00 98.25 185 THR A N 1
ATOM 1491 C CA . THR A 1 185 ? -3.134 3.013 -0.624 1.00 98.25 185 THR A CA 1
ATOM 1492 C C . THR A 1 185 ? -3.282 4.524 -0.839 1.00 98.25 185 THR A C 1
ATOM 1494 O O . THR A 1 185 ? -3.600 5.255 0.101 1.00 98.25 185 THR A O 1
ATOM 1497 N N . VAL A 1 186 ? -3.139 4.997 -2.086 1.00 98.50 186 VAL A N 1
ATOM 1498 C CA . VAL A 1 186 ? -3.326 6.411 -2.442 1.00 98.50 186 VAL A CA 1
ATOM 1499 C C . VAL A 1 186 ? -4.747 6.900 -2.173 1.00 98.50 186 VAL A C 1
ATOM 1501 O O . VAL A 1 186 ? -4.945 8.079 -1.894 1.00 98.50 186 VAL A O 1
ATOM 1504 N N . VAL A 1 187 ? -5.751 6.020 -2.233 1.00 98.25 187 VAL A N 1
ATOM 1505 C CA . VAL A 1 187 ? -7.153 6.432 -2.123 1.00 98.25 187 VAL A CA 1
ATOM 1506 C C . VAL A 1 187 ? -7.520 6.799 -0.677 1.00 98.25 187 VAL A C 1
ATOM 1508 O O . VAL A 1 187 ? -7.970 7.930 -0.468 1.00 98.25 187 VAL A O 1
ATOM 1511 N N . PRO A 1 188 ? -7.283 5.949 0.349 1.00 98.25 188 PRO A N 1
ATOM 1512 C CA . PRO A 1 188 ? -7.437 6.358 1.746 1.00 98.25 188 PRO A CA 1
ATOM 1513 C C . PRO A 1 188 ? -6.585 7.579 2.112 1.00 98.25 188 PRO A C 1
ATOM 1515 O O . PRO A 1 188 ? -7.078 8.462 2.813 1.00 98.25 188 PRO A O 1
ATOM 1518 N N . PHE A 1 189 ? -5.353 7.671 1.596 1.00 98.62 189 PHE A N 1
ATOM 1519 C CA . PHE A 1 189 ? -4.492 8.841 1.780 1.00 98.62 189 PHE A CA 1
ATOM 1520 C C . PHE A 1 189 ? -5.122 10.118 1.212 1.00 98.62 189 PHE A C 1
ATOM 1522 O O . PHE A 1 189 ? -5.223 11.122 1.914 1.00 98.62 189 PHE A O 1
ATOM 1529 N N . ALA A 1 190 ? -5.628 10.082 -0.022 1.00 98.31 190 ALA A N 1
ATOM 1530 C CA . ALA A 1 190 ? -6.275 11.227 -0.653 1.00 98.31 190 ALA A CA 1
ATOM 1531 C C . ALA A 1 190 ? -7.544 11.664 0.096 1.00 98.31 190 ALA A C 1
ATOM 1533 O O . ALA A 1 190 ? -7.778 12.864 0.262 1.00 98.31 190 ALA A O 1
ATOM 1534 N N . PHE A 1 191 ? -8.343 10.717 0.603 1.00 98.06 191 PHE A N 1
ATOM 1535 C CA . PHE A 1 191 ? -9.479 11.033 1.471 1.00 98.06 191 PHE A CA 1
ATOM 1536 C C . PHE A 1 191 ? -9.043 11.669 2.794 1.00 98.06 191 PHE A C 1
ATOM 1538 O O . PHE A 1 191 ? -9.642 12.667 3.194 1.00 98.06 191 PHE A O 1
ATOM 1545 N N . ALA A 1 192 ? -8.008 11.137 3.449 1.00 97.94 192 ALA A N 1
ATOM 1546 C CA . ALA A 1 192 ? -7.459 11.687 4.686 1.00 97.94 192 ALA A CA 1
ATOM 1547 C C . ALA A 1 192 ? -6.938 13.120 4.487 1.00 97.94 192 ALA A C 1
ATOM 1549 O O . ALA A 1 192 ? -7.318 14.031 5.221 1.00 97.94 192 ALA A O 1
ATOM 1550 N N . MET A 1 193 ? -6.140 13.348 3.444 1.00 98.44 193 MET A N 1
ATOM 1551 C CA . MET A 1 193 ? -5.607 14.665 3.093 1.00 98.44 193 MET A CA 1
ATOM 1552 C C . MET A 1 193 ? -6.723 15.662 2.763 1.00 98.44 193 MET A C 1
ATOM 1554 O O . MET A 1 193 ? -6.747 16.774 3.292 1.00 98.44 193 MET A O 1
ATOM 1558 N N . ALA A 1 194 ? -7.705 15.254 1.954 1.00 97.44 194 ALA A N 1
ATOM 1559 C CA . ALA A 1 194 ? -8.864 16.083 1.640 1.00 97.44 194 ALA A CA 1
ATOM 1560 C C . ALA A 1 194 ? -9.680 16.434 2.892 1.00 97.44 194 ALA A C 1
ATOM 1562 O O . ALA A 1 194 ? -10.125 17.573 3.036 1.00 97.44 194 ALA A O 1
ATOM 1563 N N . ALA A 1 195 ? -9.870 15.480 3.804 1.00 95.75 195 ALA A N 1
ATOM 1564 C CA . ALA A 1 195 ? -10.585 15.675 5.060 1.00 95.75 195 ALA A CA 1
ATOM 1565 C C . ALA A 1 195 ? -9.858 16.638 6.001 1.00 95.75 195 ALA A C 1
ATOM 1567 O O . ALA A 1 195 ? -10.498 17.506 6.587 1.00 95.75 195 ALA A O 1
ATOM 1568 N N . MET A 1 196 ? -8.532 16.532 6.096 1.00 96.81 196 MET A N 1
ATOM 1569 C CA . MET A 1 196 ? -7.701 17.438 6.887 1.00 96.81 196 MET A CA 1
ATOM 1570 C C . MET A 1 196 ? -7.747 18.872 6.347 1.00 96.81 196 MET A C 1
ATOM 1572 O O . MET A 1 196 ? -7.983 19.804 7.113 1.00 96.81 196 MET A O 1
ATOM 1576 N N . VAL A 1 197 ? -7.617 19.054 5.028 1.00 96.69 197 VAL A N 1
ATOM 1577 C CA . VAL A 1 197 ? -7.669 20.384 4.390 1.00 96.69 197 VAL A CA 1
ATOM 1578 C C . VAL A 1 197 ? -9.067 21.005 4.467 1.00 96.69 197 VAL A C 1
ATOM 1580 O O . VAL A 1 197 ? -9.201 22.191 4.757 1.00 96.69 197 VAL A O 1
ATOM 1583 N N . SER A 1 198 ? -10.118 20.213 4.238 1.00 93.69 198 SER A N 1
ATOM 1584 C CA . SER A 1 198 ? -11.512 20.679 4.333 1.00 93.69 198 SER A CA 1
ATOM 1585 C C . SER A 1 198 ? -12.054 20.720 5.764 1.00 93.69 198 SER A C 1
ATOM 1587 O O . SER A 1 198 ? -13.187 21.151 5.967 1.00 93.69 198 SER A O 1
ATOM 1589 N N . ARG A 1 199 ? -11.263 20.273 6.750 1.00 92.25 199 ARG A N 1
ATOM 1590 C CA . ARG A 1 199 ? -11.621 20.175 8.176 1.00 92.25 199 ARG A CA 1
ATOM 1591 C C . ARG A 1 199 ? -12.839 19.283 8.454 1.00 92.25 199 ARG A C 1
ATOM 1593 O O . ARG A 1 199 ? -13.477 19.389 9.497 1.00 92.25 199 ARG A O 1
ATOM 1600 N N . ASN A 1 200 ? -13.151 18.360 7.545 1.00 90.31 200 ASN A N 1
ATOM 1601 C CA . ASN A 1 200 ? -14.211 17.372 7.721 1.00 90.31 200 ASN A CA 1
ATOM 1602 C C . ASN A 1 200 ? -13.662 16.102 8.384 1.00 90.31 200 ASN A C 1
ATOM 1604 O O . ASN A 1 200 ? -13.498 15.056 7.751 1.00 90.31 200 ASN A O 1
ATOM 1608 N N . PHE A 1 201 ? -13.360 16.207 9.675 1.00 91.69 201 PHE A N 1
ATOM 1609 C CA . PHE A 1 201 ? -12.579 15.199 10.387 1.00 91.69 201 PHE A CA 1
ATOM 1610 C C . PHE A 1 201 ? -13.288 13.855 10.603 1.00 91.69 201 PHE A C 1
ATOM 1612 O O . PHE A 1 201 ? -12.620 12.834 10.741 1.00 91.69 201 PHE A O 1
ATOM 1619 N N . GLN A 1 202 ? -14.625 13.833 10.590 1.00 90.31 202 GLN A N 1
ATOM 1620 C CA . GLN A 1 202 ? -15.425 12.610 10.758 1.00 90.31 202 GLN A CA 1
ATOM 1621 C C . GLN A 1 202 ? -15.999 12.095 9.436 1.00 90.31 202 GLN A C 1
ATOM 1623 O O . GLN A 1 202 ? -16.103 10.889 9.215 1.00 90.31 202 GLN A O 1
ATOM 1628 N N . GLY A 1 203 ? -16.356 12.998 8.523 1.00 88.62 203 GLY A N 1
ATOM 1629 C CA . GLY A 1 203 ? -17.106 12.647 7.323 1.00 88.62 203 GLY A CA 1
ATOM 1630 C C . GLY A 1 203 ? -16.320 11.858 6.284 1.00 88.62 203 GLY A C 1
ATOM 1631 O O . GLY A 1 203 ? -16.939 11.414 5.330 1.00 88.62 203 GLY A O 1
ATOM 1632 N N . TRP A 1 204 ? -15.006 11.672 6.443 1.00 93.56 204 TRP A N 1
ATOM 1633 C CA . TRP A 1 204 ? -14.153 10.913 5.517 1.00 93.56 204 TRP A CA 1
ATOM 1634 C C . TRP A 1 204 ? -14.249 9.394 5.677 1.00 93.56 204 TRP A C 1
ATOM 1636 O O . TRP A 1 204 ? -13.982 8.655 4.732 1.00 93.56 204 TRP A O 1
ATOM 1646 N N . ILE A 1 205 ? -14.645 8.923 6.864 1.00 94.19 205 ILE A N 1
ATOM 1647 C CA . ILE A 1 205 ? -14.621 7.501 7.230 1.00 94.19 205 ILE A CA 1
ATOM 1648 C C . ILE A 1 205 ? -15.543 6.690 6.320 1.00 94.19 205 ILE A C 1
ATOM 1650 O O . ILE A 1 205 ? -15.202 5.578 5.920 1.00 94.19 205 ILE A O 1
ATOM 1654 N N . LYS A 1 206 ? -16.716 7.248 5.989 1.00 91.75 206 LYS A N 1
ATOM 1655 C CA . LYS A 1 206 ? -17.734 6.574 5.178 1.00 91.75 206 LYS A CA 1
ATOM 1656 C C . LYS A 1 206 ? -17.193 6.216 3.797 1.00 91.75 206 LYS A C 1
ATOM 1658 O O . LYS A 1 206 ? -17.443 5.114 3.321 1.00 91.75 206 LYS A O 1
ATOM 1663 N N . GLU A 1 207 ? -16.463 7.134 3.172 1.00 92.69 207 GLU A N 1
ATOM 1664 C CA . GLU A 1 207 ? -15.897 6.927 1.845 1.00 92.69 207 GLU A CA 1
ATOM 1665 C C . GLU A 1 207 ? -14.553 6.199 1.895 1.00 92.69 207 GLU A C 1
ATOM 1667 O O . GLU A 1 207 ? -14.302 5.375 1.026 1.00 92.69 207 GLU A O 1
ATOM 1672 N N . ALA A 1 208 ? -13.712 6.430 2.907 1.00 95.44 208 ALA A N 1
ATOM 1673 C CA . ALA A 1 208 ? -12.393 5.802 2.992 1.00 95.44 208 ALA A CA 1
ATOM 1674 C C . ALA A 1 208 ? -12.441 4.329 3.426 1.00 95.44 208 ALA A C 1
ATOM 1676 O O . ALA A 1 208 ? -11.646 3.523 2.946 1.00 95.44 208 ALA A O 1
ATOM 1677 N N . ARG A 1 209 ? -13.371 3.941 4.311 1.00 95.81 209 ARG A N 1
ATOM 1678 C CA . ARG A 1 209 ? -13.407 2.589 4.896 1.00 95.81 209 ARG A CA 1
ATOM 1679 C C . ARG A 1 209 ? -13.514 1.460 3.855 1.00 95.81 209 ARG A C 1
ATOM 1681 O O . ARG A 1 209 ? -12.746 0.510 3.989 1.00 95.81 209 ARG A O 1
ATOM 1688 N N . PRO A 1 210 ? -14.385 1.519 2.826 1.00 95.81 210 PRO A N 1
ATOM 1689 C CA . PRO A 1 210 ? -14.412 0.493 1.779 1.00 95.81 210 PRO A CA 1
ATOM 1690 C C . PRO A 1 210 ? -13.072 0.342 1.049 1.00 95.81 210 PRO A C 1
ATOM 1692 O O . PRO A 1 210 ? -12.668 -0.777 0.751 1.00 95.81 210 PRO A O 1
ATOM 1695 N N . TRP A 1 211 ? -12.353 1.446 0.825 1.00 97.75 211 TRP A N 1
ATOM 1696 C CA . TRP A 1 211 ? -11.034 1.429 0.189 1.00 97.75 211 TRP A CA 1
ATOM 1697 C C . TRP A 1 211 ? -9.939 0.872 1.096 1.00 97.75 211 TRP A C 1
ATOM 1699 O O . TRP A 1 211 ? -9.055 0.182 0.604 1.00 97.75 211 TRP A O 1
ATOM 1709 N N . VAL A 1 212 ? -10.005 1.116 2.409 1.00 98.31 212 VAL A N 1
ATOM 1710 C CA . VAL A 1 212 ? -9.093 0.479 3.375 1.00 98.31 212 VAL A CA 1
ATOM 1711 C C . VAL A 1 212 ? -9.329 -1.033 3.426 1.00 98.31 212 VAL A C 1
ATOM 1713 O O . VAL A 1 212 ? -8.370 -1.794 3.409 1.00 98.31 212 VAL A O 1
ATOM 1716 N N . ILE A 1 213 ? -10.589 -1.486 3.416 1.00 97.25 213 ILE A N 1
ATOM 1717 C CA . ILE A 1 213 ? -10.916 -2.922 3.348 1.00 97.25 213 ILE A CA 1
ATOM 1718 C C . ILE A 1 213 ? -10.406 -3.527 2.036 1.00 97.25 213 ILE A C 1
ATOM 1720 O O . ILE A 1 213 ? -9.739 -4.556 2.064 1.00 97.25 213 ILE A O 1
ATOM 1724 N N . PHE A 1 214 ? -10.686 -2.881 0.900 1.00 98.12 214 PHE A N 1
ATOM 1725 C CA . PHE A 1 214 ? -10.190 -3.310 -0.408 1.00 98.12 214 PHE A CA 1
ATOM 1726 C C . PHE A 1 214 ? -8.661 -3.424 -0.419 1.00 98.12 214 PHE A C 1
ATOM 1728 O O . PHE A 1 214 ? -8.133 -4.464 -0.797 1.00 98.12 214 PHE A O 1
ATOM 1735 N N . ASN A 1 215 ? -7.960 -2.395 0.064 1.00 98.00 215 ASN A N 1
ATOM 1736 C CA . ASN A 1 215 ? -6.506 -2.382 0.167 1.00 98.00 215 ASN A CA 1
ATOM 1737 C C . ASN A 1 215 ? -5.983 -3.565 0.990 1.00 98.00 215 ASN A C 1
ATOM 1739 O O . ASN A 1 215 ? -5.182 -4.338 0.480 1.00 98.00 215 ASN A O 1
ATOM 1743 N N . VAL A 1 216 ? -6.463 -3.734 2.225 1.00 97.50 216 VAL A N 1
ATOM 1744 C CA . VAL A 1 216 ? -6.013 -4.808 3.124 1.00 97.50 216 VAL A CA 1
ATOM 1745 C C . VAL A 1 216 ? -6.260 -6.187 2.507 1.00 97.50 216 VAL A C 1
ATOM 1747 O O . VAL A 1 216 ? -5.382 -7.046 2.561 1.00 97.50 216 VAL A O 1
ATOM 1750 N N . MET A 1 217 ? -7.423 -6.405 1.892 1.00 96.62 217 MET A N 1
ATOM 1751 C CA . MET A 1 217 ? -7.768 -7.697 1.291 1.00 96.62 217 MET A CA 1
ATOM 1752 C C . MET A 1 217 ? -6.906 -8.014 0.067 1.00 96.62 217 MET A C 1
ATOM 1754 O O . MET A 1 217 ? -6.338 -9.102 -0.023 1.00 96.62 217 MET A O 1
ATOM 1758 N N . ILE A 1 218 ? -6.790 -7.076 -0.874 1.00 98.06 218 ILE A N 1
ATOM 1759 C CA . ILE A 1 218 ? -6.067 -7.304 -2.129 1.00 98.06 218 ILE A CA 1
ATOM 1760 C C . ILE A 1 218 ? -4.555 -7.332 -1.900 1.00 98.06 218 ILE A C 1
ATOM 1762 O O . ILE A 1 218 ? -3.886 -8.223 -2.415 1.00 98.06 218 ILE A O 1
ATOM 1766 N N . LEU A 1 219 ? -4.015 -6.414 -1.091 1.00 97.56 219 LEU A N 1
ATOM 1767 C CA . LEU A 1 219 ? -2.590 -6.409 -0.761 1.00 97.56 219 LEU A CA 1
ATOM 1768 C C . LEU A 1 219 ? -2.208 -7.672 0.018 1.00 97.56 219 LEU A C 1
ATOM 1770 O O . LEU A 1 219 ? -1.225 -8.312 -0.333 1.00 97.56 219 LEU A O 1
ATOM 1774 N N . GLY A 1 220 ? -3.023 -8.086 0.995 1.00 96.88 220 GLY A N 1
ATOM 1775 C CA . GLY A 1 220 ? -2.815 -9.343 1.721 1.00 96.88 220 GLY A CA 1
ATOM 1776 C C . GLY A 1 220 ? -2.859 -10.567 0.806 1.00 96.88 220 GLY A C 1
ATOM 1777 O O . GLY A 1 220 ? -2.019 -11.451 0.923 1.00 96.88 220 GLY A O 1
ATOM 1778 N N . THR A 1 221 ? -3.782 -10.592 -0.162 1.00 96.81 221 THR A N 1
ATOM 1779 C CA . THR A 1 221 ? -3.836 -11.655 -1.182 1.00 96.81 221 THR A CA 1
ATOM 1780 C C . THR A 1 221 ? -2.557 -11.672 -2.020 1.00 96.81 221 THR A C 1
ATOM 1782 O O . THR A 1 221 ? -1.961 -12.729 -2.197 1.00 96.81 221 THR A O 1
ATOM 1785 N N . GLY A 1 222 ? -2.094 -10.505 -2.479 1.00 96.12 222 GLY A N 1
ATOM 1786 C CA . GLY A 1 222 ? -0.829 -10.371 -3.198 1.00 96.12 222 GLY A CA 1
ATOM 1787 C C . GLY A 1 222 ? 0.354 -10.910 -2.392 1.00 96.12 222 GLY A C 1
ATOM 1788 O O . GLY A 1 222 ? 1.105 -11.723 -2.919 1.00 96.12 222 GLY A O 1
ATOM 1789 N N . ILE A 1 223 ? 0.470 -10.535 -1.114 1.00 95.31 223 ILE A N 1
ATOM 1790 C CA . ILE A 1 223 ? 1.524 -11.007 -0.199 1.00 95.31 223 ILE A CA 1
ATOM 1791 C C . ILE A 1 223 ? 1.488 -12.533 -0.049 1.00 95.31 223 ILE A C 1
ATOM 1793 O O . ILE A 1 223 ? 2.520 -13.183 -0.161 1.00 95.31 223 ILE A O 1
ATOM 1797 N N . ILE A 1 224 ? 0.306 -13.131 0.143 1.00 92.75 224 ILE A N 1
ATOM 1798 C CA . ILE A 1 224 ? 0.166 -14.593 0.263 1.00 92.75 224 ILE A CA 1
ATOM 1799 C C . ILE A 1 224 ? 0.630 -15.295 -1.019 1.00 92.75 224 ILE A C 1
ATOM 1801 O O . ILE A 1 224 ? 1.346 -16.293 -0.955 1.00 92.75 224 ILE A O 1
ATOM 1805 N N . MET A 1 225 ? 0.243 -14.775 -2.187 1.00 93.62 225 MET A N 1
ATOM 1806 C CA . MET A 1 225 ? 0.655 -15.348 -3.471 1.00 93.62 225 MET A CA 1
ATOM 1807 C C . MET A 1 225 ? 2.170 -15.224 -3.696 1.00 93.62 225 MET A C 1
ATOM 1809 O O . MET A 1 225 ? 2.777 -16.159 -4.214 1.00 93.62 225 MET A O 1
ATOM 1813 N N . GLY A 1 226 ? 2.772 -14.098 -3.294 1.00 90.88 226 GLY A N 1
ATOM 1814 C CA . GLY A 1 226 ? 4.218 -13.860 -3.374 1.00 90.88 226 GLY A CA 1
ATOM 1815 C C . GLY A 1 226 ? 4.991 -14.794 -2.450 1.00 90.88 226 GLY A C 1
ATOM 1816 O O . GLY A 1 226 ? 5.851 -15.541 -2.907 1.00 90.88 226 GLY A O 1
ATOM 1817 N N . GLY A 1 227 ? 4.574 -14.874 -1.184 1.00 89.25 227 GLY A N 1
ATOM 1818 C CA . GLY A 1 227 ? 5.149 -15.793 -0.205 1.00 89.25 227 GLY A CA 1
ATOM 1819 C C . GLY A 1 227 ? 5.061 -17.260 -0.634 1.00 89.25 227 GLY A C 1
ATOM 1820 O O . GLY A 1 227 ? 6.025 -18.003 -0.476 1.00 89.25 227 GLY A O 1
ATOM 1821 N N . TYR A 1 228 ? 3.950 -17.689 -1.243 1.00 89.38 228 TYR A N 1
ATOM 1822 C CA . TYR A 1 228 ? 3.831 -19.058 -1.755 1.00 89.38 228 TYR A CA 1
ATOM 1823 C C . TYR A 1 228 ? 4.739 -19.323 -2.966 1.00 89.38 228 TYR A C 1
ATOM 1825 O O . TYR A 1 228 ? 5.359 -20.386 -3.068 1.00 89.38 228 TYR A O 1
ATOM 1833 N N . TRP A 1 229 ? 4.852 -18.366 -3.888 1.00 89.94 229 TRP A N 1
ATOM 1834 C CA . TRP A 1 229 ? 5.807 -18.471 -4.989 1.00 89.94 229 TRP A CA 1
ATOM 1835 C C . TRP A 1 229 ? 7.246 -18.572 -4.477 1.00 89.94 229 TRP A C 1
ATOM 1837 O O . TRP A 1 229 ? 7.986 -19.463 -4.897 1.00 89.94 229 TRP A O 1
ATOM 1847 N N . ALA A 1 230 ? 7.619 -17.711 -3.533 1.00 86.81 230 ALA A N 1
ATOM 1848 C CA . ALA A 1 230 ? 8.944 -17.702 -2.942 1.00 86.81 230 ALA A CA 1
ATOM 1849 C C . ALA A 1 230 ? 9.229 -19.008 -2.181 1.00 86.81 230 ALA A C 1
ATOM 1851 O O . ALA A 1 230 ? 10.288 -19.606 -2.355 1.00 86.81 230 ALA A O 1
ATOM 1852 N N . TYR A 1 231 ? 8.250 -19.535 -1.442 1.00 86.19 231 TYR A N 1
ATOM 1853 C CA . TYR A 1 231 ? 8.346 -20.851 -0.810 1.00 86.19 231 TYR A CA 1
ATOM 1854 C C . TYR A 1 231 ? 8.618 -21.969 -1.829 1.00 86.19 231 TYR A C 1
ATOM 1856 O O . TYR A 1 231 ? 9.534 -22.766 -1.642 1.00 86.19 231 TYR A O 1
ATOM 1864 N N . THR A 1 232 ? 7.858 -22.007 -2.928 1.00 86.06 232 THR A N 1
ATOM 1865 C CA . THR A 1 232 ? 7.942 -23.086 -3.931 1.00 86.06 232 THR A CA 1
ATOM 1866 C C . THR A 1 232 ? 9.124 -22.968 -4.892 1.00 86.06 232 THR A C 1
ATOM 1868 O O . THR A 1 232 ? 9.563 -23.983 -5.424 1.00 86.06 232 THR A O 1
ATOM 1871 N N . THR A 1 233 ? 9.639 -21.758 -5.122 1.00 84.81 233 THR A N 1
ATOM 1872 C CA . THR A 1 233 ? 10.680 -21.495 -6.133 1.00 84.81 233 THR A CA 1
ATOM 1873 C C . THR A 1 233 ? 12.041 -21.201 -5.512 1.00 84.81 233 THR A C 1
ATOM 1875 O O . THR A 1 233 ? 13.056 -21.641 -6.042 1.00 84.81 233 THR A O 1
ATOM 1878 N N . LEU A 1 234 ? 12.076 -20.465 -4.396 1.00 82.88 234 LEU A N 1
ATOM 1879 C CA . LEU A 1 234 ? 13.315 -20.067 -3.717 1.00 82.88 234 LEU A CA 1
ATOM 1880 C C . LEU A 1 234 ? 13.662 -20.978 -2.537 1.00 82.88 234 LEU A C 1
ATOM 1882 O O . LEU A 1 234 ? 14.795 -20.948 -2.068 1.00 82.88 234 LEU A O 1
ATOM 1886 N N . GLY A 1 235 ? 12.709 -21.782 -2.055 1.00 78.81 235 GLY A N 1
ATOM 1887 C CA . GLY A 1 235 ? 12.953 -22.764 -1.003 1.00 78.81 235 GLY A CA 1
ATOM 1888 C C . GLY A 1 235 ? 13.288 -22.126 0.344 1.00 78.81 235 GLY A C 1
ATOM 1889 O O . GLY A 1 235 ? 14.317 -22.437 0.932 1.00 78.81 235 GLY A O 1
ATOM 1890 N N . TRP A 1 236 ? 12.407 -21.264 0.864 1.00 74.94 236 TRP A N 1
ATOM 1891 C CA . TRP A 1 236 ? 12.593 -20.536 2.134 1.00 74.94 236 TRP A CA 1
ATOM 1892 C C . TRP A 1 236 ? 12.826 -21.402 3.385 1.00 74.94 236 TRP A C 1
ATOM 1894 O O . TRP A 1 236 ? 13.075 -20.855 4.455 1.00 74.94 236 TRP A O 1
ATOM 1904 N N . GLY A 1 237 ? 12.730 -22.731 3.287 1.00 66.62 237 GLY A N 1
ATOM 1905 C CA . GLY A 1 237 ? 12.968 -23.638 4.413 1.00 66.62 237 GLY A CA 1
ATOM 1906 C C . GLY A 1 237 ? 11.980 -23.471 5.575 1.00 66.62 237 GLY A C 1
ATOM 1907 O O . GLY A 1 237 ? 12.221 -24.004 6.650 1.00 66.62 237 GLY A O 1
ATOM 1908 N N . GLY A 1 238 ? 10.881 -22.730 5.379 1.00 73.88 238 GLY A N 1
ATOM 1909 C CA . GLY A 1 238 ? 9.912 -22.387 6.418 1.00 73.88 238 GLY A CA 1
ATOM 1910 C C . GLY A 1 238 ? 8.762 -21.519 5.897 1.00 73.88 238 GLY A C 1
ATOM 1911 O O . GLY A 1 238 ? 8.614 -21.313 4.693 1.00 73.88 238 GLY A O 1
ATOM 1912 N N . TYR A 1 239 ? 7.937 -21.014 6.817 1.00 74.31 239 TYR A N 1
ATOM 1913 C CA . TYR A 1 239 ? 6.678 -20.318 6.510 1.00 74.31 239 TYR A CA 1
ATOM 1914 C C . TYR A 1 239 ? 6.846 -18.908 5.910 1.00 74.31 239 TYR A C 1
ATOM 1916 O O . TYR A 1 239 ? 5.991 -18.459 5.147 1.00 74.31 239 TYR A O 1
ATOM 1924 N N . TRP A 1 240 ? 7.910 -18.190 6.283 1.00 87.75 240 TRP A N 1
ATOM 1925 C CA . TRP A 1 240 ? 8.216 -16.831 5.831 1.00 87.75 240 TRP A CA 1
ATOM 1926 C C . TRP A 1 240 ? 9.723 -16.583 5.929 1.00 87.75 240 TRP A C 1
ATOM 1928 O O . TRP A 1 240 ? 10.303 -16.725 7.005 1.00 87.75 240 TRP A O 1
ATOM 1938 N N . GLY A 1 241 ? 10.359 -16.211 4.816 1.00 86.50 241 GLY A N 1
ATOM 1939 C CA . GLY A 1 241 ? 11.819 -16.085 4.721 1.00 86.50 241 GLY A CA 1
ATOM 1940 C C . GLY A 1 241 ? 12.391 -14.763 5.239 1.00 86.50 241 GLY A C 1
ATOM 1941 O O . GLY A 1 241 ? 13.605 -14.591 5.225 1.00 86.50 241 GLY A O 1
ATOM 1942 N N . TRP A 1 242 ? 11.541 -13.820 5.665 1.00 91.25 242 TRP A N 1
ATOM 1943 C CA . TRP A 1 242 ? 11.933 -12.454 6.052 1.00 91.25 242 TRP A CA 1
ATOM 1944 C C . TRP A 1 242 ? 12.740 -11.703 4.982 1.00 91.25 242 TRP A C 1
ATOM 1946 O O . TRP A 1 242 ? 13.498 -10.789 5.309 1.00 91.25 242 TRP A O 1
ATOM 1956 N N . ASP A 1 243 ? 12.539 -12.053 3.708 1.00 90.62 243 ASP A N 1
ATOM 1957 C CA . ASP A 1 243 ? 13.150 -11.362 2.576 1.00 90.62 243 ASP A CA 1
ATOM 1958 C C . ASP A 1 243 ? 12.800 -9.855 2.612 1.00 90.62 243 ASP A C 1
ATOM 1960 O O . ASP A 1 243 ? 11.623 -9.500 2.761 1.00 90.62 243 ASP A O 1
ATOM 1964 N N . PRO A 1 244 ? 13.786 -8.944 2.489 1.00 90.56 244 PRO A N 1
ATOM 1965 C CA . PRO A 1 244 ? 13.554 -7.507 2.619 1.00 90.56 244 PRO A CA 1
ATOM 1966 C C . PRO A 1 244 ? 12.516 -6.917 1.652 1.00 90.56 244 PRO A C 1
ATOM 1968 O O . PRO A 1 244 ? 11.827 -5.959 2.005 1.00 90.56 244 PRO A O 1
ATOM 1971 N N . VAL A 1 245 ? 12.370 -7.463 0.443 1.00 89.94 245 VAL A N 1
ATOM 1972 C CA . VAL A 1 245 ? 11.400 -6.961 -0.544 1.00 89.94 245 VAL A CA 1
ATOM 1973 C C . VAL A 1 245 ? 9.988 -7.426 -0.209 1.00 89.94 245 VAL A C 1
ATOM 1975 O O . VAL A 1 245 ? 9.048 -6.630 -0.261 1.00 89.94 245 VAL A O 1
ATOM 1978 N N . GLU A 1 246 ? 9.838 -8.674 0.221 1.00 91.31 246 GLU A N 1
ATOM 1979 C CA . GLU A 1 246 ? 8.565 -9.185 0.729 1.00 91.31 246 GLU A CA 1
ATOM 1980 C C . GLU A 1 246 ? 8.134 -8.419 1.991 1.00 91.31 246 GLU A C 1
ATOM 1982 O O . GLU A 1 246 ? 7.000 -7.930 2.079 1.00 91.31 246 GLU A O 1
ATOM 1987 N N . ASN A 1 247 ? 9.067 -8.167 2.917 1.00 94.75 247 ASN A N 1
ATOM 1988 C CA . ASN A 1 247 ? 8.828 -7.331 4.095 1.00 94.75 247 ASN A CA 1
ATOM 1989 C C . ASN A 1 247 ? 8.409 -5.899 3.719 1.00 94.75 247 ASN A C 1
ATOM 1991 O O . ASN A 1 247 ? 7.525 -5.323 4.360 1.00 94.75 247 ASN A O 1
ATOM 1995 N N . ALA A 1 248 ? 8.985 -5.324 2.657 1.00 94.12 248 ALA A N 1
ATOM 1996 C CA . ALA A 1 248 ? 8.630 -3.988 2.183 1.00 94.12 248 ALA A CA 1
ATOM 1997 C C . ALA A 1 248 ? 7.155 -3.875 1.749 1.00 94.12 248 ALA A C 1
ATOM 1999 O O . ALA A 1 248 ? 6.563 -2.793 1.827 1.00 94.12 248 ALA A O 1
ATOM 2000 N N . SER A 1 249 ? 6.539 -4.982 1.325 1.00 94.88 249 SER A N 1
ATOM 2001 C CA . SER A 1 249 ? 5.101 -5.052 1.039 1.00 94.88 249 SER A CA 1
ATOM 2002 C C . SER A 1 249 ? 4.245 -5.328 2.284 1.00 94.88 249 SER A C 1
ATOM 2004 O O . SER A 1 249 ? 3.128 -4.813 2.393 1.00 94.88 249 SER A O 1
ATOM 2006 N N . LEU A 1 250 ? 4.792 -6.056 3.262 1.00 96.88 250 LEU A N 1
ATOM 2007 C CA . LEU A 1 250 ? 4.127 -6.405 4.517 1.00 96.88 250 LEU A CA 1
ATOM 2008 C C . LEU A 1 250 ? 3.891 -5.187 5.428 1.00 96.88 250 LEU A C 1
ATOM 2010 O O . LEU A 1 250 ? 2.830 -5.061 6.041 1.00 96.88 250 LEU A O 1
ATOM 2014 N N . VAL A 1 251 ? 4.847 -4.258 5.501 1.00 98.25 251 VAL A N 1
ATOM 2015 C CA . VAL A 1 251 ? 4.769 -3.064 6.366 1.00 98.25 251 VAL A CA 1
ATOM 2016 C C . VAL A 1 251 ? 3.511 -2.206 6.119 1.00 98.25 251 VAL A C 1
ATOM 2018 O O . VAL A 1 251 ? 2.752 -1.992 7.073 1.00 98.25 251 VAL A O 1
ATOM 2021 N N . PRO A 1 252 ? 3.219 -1.720 4.892 1.00 98.00 252 PRO A N 1
ATOM 2022 C CA . PRO A 1 252 ? 2.005 -0.938 4.647 1.00 98.00 252 PRO A CA 1
ATOM 2023 C C . PRO A 1 252 ? 0.725 -1.746 4.900 1.00 98.00 252 PRO A C 1
ATOM 2025 O O . PRO A 1 252 ? -0.278 -1.170 5.327 1.00 98.00 252 PRO A O 1
ATOM 2028 N N . TRP A 1 253 ? 0.748 -3.070 4.704 1.00 98.38 253 TRP A N 1
ATOM 2029 C CA . TRP A 1 253 ? -0.391 -3.939 5.005 1.00 98.38 253 TRP A CA 1
ATOM 2030 C C . TRP A 1 253 ? -0.701 -3.994 6.508 1.00 98.38 253 TRP A C 1
ATOM 2032 O O . TRP A 1 253 ? -1.856 -3.819 6.903 1.00 98.38 253 TRP A O 1
ATOM 2042 N N . ILE A 1 254 ? 0.322 -4.139 7.357 1.00 98.50 254 ILE A N 1
ATOM 2043 C CA . ILE A 1 254 ? 0.172 -4.147 8.821 1.00 98.50 254 ILE A CA 1
ATOM 2044 C C . ILE A 1 254 ? -0.365 -2.803 9.330 1.00 98.50 254 ILE A C 1
ATOM 2046 O O . ILE A 1 254 ? -1.319 -2.764 10.115 1.00 98.50 254 ILE A O 1
ATOM 2050 N N . PHE A 1 255 ? 0.182 -1.681 8.853 1.00 98.81 255 PHE A N 1
ATOM 2051 C CA . PHE A 1 255 ? -0.364 -0.365 9.198 1.00 98.81 255 PHE A CA 1
ATOM 2052 C C . PHE A 1 255 ? -1.789 -0.173 8.655 1.00 98.81 255 PHE A C 1
ATOM 2054 O O . PHE A 1 255 ? -2.612 0.478 9.303 1.00 98.81 255 PHE A O 1
ATOM 2061 N N . GLY A 1 256 ? -2.119 -0.786 7.514 1.00 98.50 256 GLY A N 1
ATOM 2062 C CA . GLY A 1 256 ? -3.466 -0.817 6.944 1.00 98.50 256 GLY A CA 1
ATOM 2063 C C . GLY A 1 256 ? -4.461 -1.560 7.835 1.00 98.50 256 GLY A C 1
ATOM 2064 O O . GLY A 1 256 ? -5.575 -1.077 8.053 1.00 98.50 256 GLY A O 1
ATOM 2065 N N . LEU A 1 257 ? -4.050 -2.683 8.432 1.00 98.19 257 LEU A N 1
ATOM 2066 C CA . LEU A 1 257 ? -4.834 -3.394 9.445 1.00 98.19 257 LEU A CA 1
ATOM 2067 C C . LEU A 1 257 ? -5.063 -2.525 10.686 1.00 98.19 257 LEU A C 1
ATOM 2069 O O . LEU A 1 257 ? -6.191 -2.462 11.183 1.00 98.19 257 LEU A O 1
ATOM 2073 N N . ALA A 1 258 ? -4.038 -1.814 11.168 1.00 98.56 258 ALA A N 1
ATOM 2074 C CA . ALA A 1 258 ? -4.188 -0.895 12.297 1.00 98.56 258 ALA A CA 1
ATOM 2075 C C . ALA A 1 258 ? -5.172 0.241 11.965 1.00 98.56 258 ALA A C 1
ATOM 2077 O O . ALA A 1 258 ? -6.068 0.540 12.759 1.00 98.56 258 ALA A O 1
ATOM 2078 N N . LEU A 1 259 ? -5.072 0.822 10.763 1.00 98.69 259 LEU A N 1
ATOM 2079 C CA . LEU A 1 259 ? -6.003 1.839 10.273 1.00 98.69 259 LEU A CA 1
ATOM 2080 C C . LEU A 1 259 ? -7.438 1.306 10.201 1.00 98.69 259 LEU A C 1
ATOM 2082 O O . LEU A 1 259 ? -8.365 1.989 10.634 1.00 98.69 259 LEU A O 1
ATOM 2086 N N . LEU A 1 260 ? -7.639 0.088 9.691 1.00 97.62 260 LEU A N 1
ATOM 2087 C CA . LEU A 1 260 ? -8.961 -0.529 9.592 1.00 97.62 260 LEU A CA 1
ATOM 2088 C C . LEU A 1 260 ? -9.651 -0.612 10.962 1.00 97.62 260 LEU A C 1
ATOM 2090 O O . LEU A 1 260 ? -10.825 -0.252 11.083 1.00 97.62 260 LEU A O 1
ATOM 2094 N N . HIS A 1 261 ? -8.917 -1.025 11.996 1.00 96.44 261 HIS A N 1
ATOM 2095 C CA . HIS A 1 261 ? -9.414 -1.075 13.373 1.00 96.44 261 HIS A CA 1
ATOM 2096 C C . HIS A 1 261 ? -9.664 0.324 13.947 1.00 96.44 261 HIS A C 1
ATOM 2098 O O . HIS A 1 261 ? -10.714 0.574 14.547 1.00 96.44 261 HIS A O 1
ATOM 2104 N N . GLY A 1 262 ? -8.759 1.266 13.685 1.00 96.56 262 GLY A N 1
ATOM 2105 C CA . GLY A 1 262 ? -8.912 2.659 14.089 1.00 96.56 262 GLY A CA 1
ATOM 2106 C C . GLY A 1 262 ? -10.165 3.318 13.504 1.00 96.56 262 GLY A C 1
ATOM 2107 O O . GLY A 1 262 ? -10.895 4.018 14.214 1.00 96.56 262 GLY A O 1
ATOM 2108 N N . LEU A 1 263 ? -10.491 3.038 12.237 1.00 96.12 263 LEU A N 1
ATOM 2109 C CA . LEU A 1 263 ? -11.706 3.539 11.586 1.00 96.12 263 LEU A CA 1
ATOM 2110 C C . LEU A 1 263 ? -12.990 2.982 12.214 1.00 96.12 263 LEU A C 1
ATOM 2112 O O . LEU A 1 263 ? -14.010 3.674 12.221 1.00 96.12 263 LEU A O 1
ATOM 2116 N N . ILE A 1 264 ? -12.967 1.766 12.773 1.00 92.94 264 ILE A N 1
ATOM 2117 C CA . ILE A 1 264 ? -14.111 1.209 13.515 1.00 92.94 264 ILE A CA 1
ATOM 2118 C C . ILE A 1 264 ? -14.365 2.026 14.784 1.00 92.94 264 ILE A C 1
ATOM 2120 O O . ILE A 1 264 ? -15.518 2.360 15.074 1.00 92.94 264 ILE A O 1
ATOM 2124 N N . ILE A 1 265 ? -13.304 2.367 15.522 1.00 92.12 265 ILE A N 1
ATOM 2125 C CA . ILE A 1 265 ? -13.407 3.204 16.723 1.00 92.12 265 ILE A CA 1
ATOM 2126 C C . ILE A 1 265 ? -13.901 4.595 16.352 1.00 92.12 265 ILE A C 1
ATOM 2128 O O . ILE A 1 265 ? 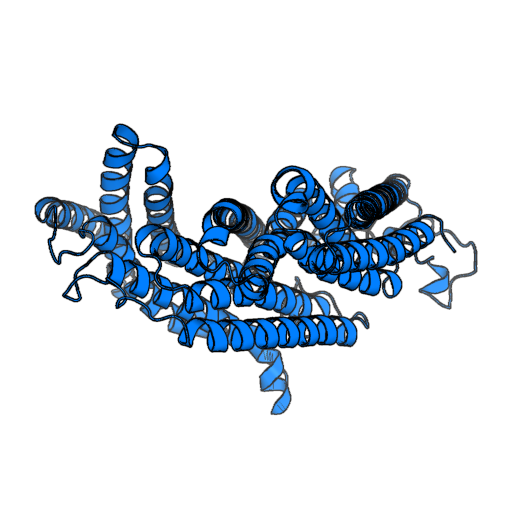-14.875 5.063 16.938 1.00 92.12 265 ILE A O 1
ATOM 2132 N N . GLN A 1 266 ? -13.319 5.228 15.337 1.00 92.44 266 GLN A N 1
ATOM 2133 C CA . GLN A 1 266 ? -13.741 6.565 14.932 1.00 92.44 266 GLN A CA 1
ATOM 2134 C C . GLN A 1 266 ? -15.200 6.588 14.458 1.00 92.44 266 GLN A C 1
ATOM 2136 O O . GLN A 1 266 ? -15.961 7.457 14.871 1.00 92.44 266 GLN A O 1
ATOM 2141 N N . ALA A 1 267 ? -15.651 5.584 13.701 1.00 91.25 267 ALA A N 1
ATOM 2142 C CA . ALA A 1 267 ? -17.052 5.487 13.294 1.00 91.25 267 ALA A CA 1
ATOM 2143 C C . ALA A 1 267 ? -18.023 5.319 14.481 1.00 91.25 267 ALA A C 1
ATOM 2145 O O . ALA A 1 267 ? -19.148 5.808 14.428 1.00 91.25 267 ALA A O 1
ATOM 2146 N N . LYS A 1 268 ? -17.620 4.606 15.544 1.00 87.94 268 LYS A N 1
ATOM 2147 C CA . LYS A 1 268 ? -18.485 4.296 16.701 1.00 87.94 268 LYS A CA 1
ATOM 2148 C C . LYS A 1 268 ? -18.389 5.291 17.856 1.00 87.94 268 LYS A C 1
ATOM 2150 O O . LYS A 1 268 ? -19.291 5.333 18.697 1.00 87.94 268 LYS A O 1
ATOM 2155 N N . ARG A 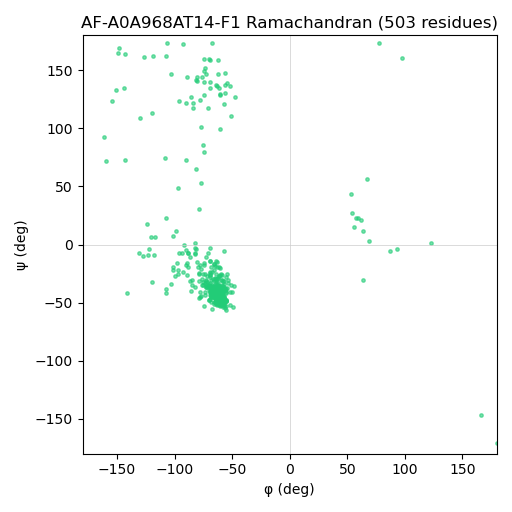1 269 ? -17.271 6.005 17.959 1.00 85.50 269 ARG A N 1
ATOM 2156 C CA . ARG A 1 269 ? -16.900 6.827 19.119 1.00 85.50 269 ARG A CA 1
ATOM 2157 C C . ARG A 1 269 ? -16.456 8.230 18.758 1.00 85.50 269 ARG A C 1
ATOM 2159 O O . ARG A 1 269 ? -16.222 9.006 19.671 1.00 85.50 269 ARG A O 1
ATOM 2166 N N . GLN A 1 270 ? -16.293 8.532 17.469 1.00 86.94 270 GLN A N 1
ATOM 2167 C CA . GLN A 1 270 ? -15.704 9.786 16.988 1.00 86.94 270 GLN A CA 1
ATOM 2168 C C . GLN A 1 270 ? -14.293 10.055 17.551 1.00 86.94 270 GLN A C 1
ATOM 2170 O O . GLN A 1 270 ? -13.764 11.149 17.398 1.00 86.94 270 GLN A O 1
ATOM 2175 N N . ALA A 1 271 ? -13.654 9.034 18.135 1.00 87.00 271 ALA A N 1
ATOM 2176 C CA . ALA A 1 271 ? -12.320 9.075 18.724 1.00 87.00 271 ALA A CA 1
ATOM 2177 C C . ALA A 1 271 ? -11.238 8.662 17.711 1.00 87.00 271 ALA A C 1
ATOM 2179 O O . ALA A 1 271 ? -11.546 8.181 16.625 1.00 87.00 271 ALA A O 1
ATOM 2180 N N . LEU A 1 272 ? -9.960 8.804 18.082 1.00 90.50 272 LEU A N 1
ATOM 2181 C CA . LEU A 1 272 ? -8.795 8.426 17.257 1.00 90.50 272 LEU A CA 1
ATOM 2182 C C . LEU A 1 272 ? -8.653 9.180 15.931 1.00 90.50 272 LEU A C 1
ATOM 2184 O O . LEU A 1 272 ? -7.934 8.730 15.045 1.00 90.50 272 LEU A O 1
ATOM 2188 N N . VAL A 1 273 ? -9.265 10.356 15.796 1.00 91.88 273 VAL A N 1
ATOM 2189 C CA . VAL A 1 273 ? -9.165 11.180 14.580 1.00 91.88 273 VAL A CA 1
ATOM 2190 C C . VAL A 1 273 ? -7.705 11.413 14.176 1.00 91.88 273 VAL A C 1
ATOM 2192 O O . VAL A 1 273 ? -7.312 11.123 13.048 1.00 91.88 273 VAL A O 1
ATOM 2195 N N . LYS A 1 274 ? -6.881 11.881 15.122 1.00 93.38 274 LYS A N 1
ATOM 2196 C CA . LYS A 1 274 ? -5.452 12.161 14.897 1.00 93.38 274 LYS A CA 1
ATOM 2197 C C . LYS A 1 274 ? -4.696 10.888 14.516 1.00 93.38 274 LYS A C 1
ATOM 2199 O O . LYS A 1 274 ? -3.951 10.883 13.543 1.00 93.38 274 LYS A O 1
ATOM 2204 N N . THR A 1 275 ? -4.937 9.803 15.248 1.00 95.31 275 THR A N 1
ATOM 2205 C CA . THR A 1 275 ? -4.310 8.498 15.018 1.00 95.31 275 THR A CA 1
ATOM 2206 C C . THR A 1 275 ? -4.648 7.943 13.639 1.00 95.31 275 THR A C 1
ATOM 2208 O O . THR A 1 275 ? -3.756 7.490 12.936 1.00 95.31 275 THR A O 1
ATOM 2211 N N . ASN A 1 276 ? -5.906 8.021 13.210 1.00 97.44 276 ASN A N 1
ATOM 2212 C CA . ASN A 1 276 ? -6.332 7.467 11.928 1.00 97.44 276 ASN A CA 1
ATOM 2213 C C . ASN A 1 276 ? -5.826 8.284 10.741 1.00 97.44 276 ASN A C 1
ATOM 2215 O O . ASN A 1 276 ? -5.454 7.699 9.727 1.00 97.44 276 ASN A O 1
ATOM 2219 N N . PHE A 1 277 ? -5.758 9.614 10.856 1.00 97.88 277 PHE A N 1
ATOM 2220 C CA . PHE A 1 277 ? -5.077 10.418 9.840 1.00 97.88 277 PHE A CA 1
ATOM 2221 C C . PHE A 1 277 ? -3.589 10.098 9.771 1.00 97.88 277 PHE A C 1
ATOM 2223 O O . PHE A 1 277 ? -3.056 9.969 8.670 1.00 97.88 277 PHE A O 1
ATOM 2230 N N . PHE A 1 278 ? -2.941 9.917 10.927 1.00 98.31 278 PHE A N 1
ATOM 2231 C CA . PHE A 1 278 ? -1.541 9.515 10.976 1.00 98.31 278 PHE A CA 1
ATOM 2232 C C . PHE A 1 278 ? -1.324 8.166 10.292 1.00 98.31 278 PHE A C 1
ATOM 2234 O O . PHE A 1 278 ? -0.538 8.089 9.358 1.00 98.31 278 PHE A O 1
ATOM 2241 N N . LEU A 1 279 ? -2.102 7.144 10.661 1.00 98.69 279 LEU A N 1
ATOM 2242 C CA . LEU A 1 279 ? -2.028 5.809 10.068 1.00 98.69 279 LEU A CA 1
ATOM 2243 C C . LEU A 1 279 ? -2.327 5.815 8.562 1.00 98.69 279 LEU A C 1
ATOM 2245 O O . LEU A 1 279 ? -1.631 5.137 7.816 1.00 98.69 279 LEU A O 1
ATOM 2249 N N . ALA A 1 280 ? -3.301 6.597 8.083 1.00 98.62 280 ALA A N 1
ATOM 2250 C CA . ALA A 1 280 ? -3.558 6.733 6.645 1.00 98.62 280 ALA A CA 1
ATOM 2251 C C . ALA A 1 280 ? -2.360 7.334 5.890 1.00 98.62 280 ALA A C 1
ATOM 2253 O O . ALA A 1 280 ? -2.037 6.880 4.793 1.00 98.62 280 ALA A O 1
ATOM 2254 N N . GLY A 1 281 ? -1.677 8.312 6.494 1.00 98.62 281 GLY A N 1
ATOM 2255 C CA . GLY A 1 281 ? -0.394 8.816 6.007 1.00 98.62 281 GLY A CA 1
ATOM 2256 C C . GLY A 1 281 ? 0.694 7.748 6.032 1.00 98.62 281 GLY A C 1
ATOM 2257 O O . GLY A 1 281 ? 1.335 7.511 5.014 1.00 98.62 281 GLY A O 1
ATOM 2258 N N . THR A 1 282 ? 0.869 7.056 7.160 1.00 98.75 282 THR A N 1
ATOM 2259 C CA . THR A 1 282 ? 1.875 6.001 7.342 1.00 98.75 282 THR A CA 1
ATOM 2260 C C . THR A 1 282 ? 1.726 4.885 6.315 1.00 98.75 282 THR A C 1
ATOM 2262 O O . THR A 1 282 ? 2.721 4.502 5.711 1.00 98.75 282 THR A O 1
ATOM 2265 N N . VAL A 1 283 ? 0.513 4.390 6.057 1.00 98.75 283 VAL A N 1
ATOM 2266 C CA . VAL A 1 283 ? 0.259 3.340 5.052 1.00 98.75 283 VAL A CA 1
ATOM 2267 C C . VAL A 1 283 ? 0.750 3.767 3.669 1.00 98.75 283 VAL A C 1
ATOM 2269 O O . VAL A 1 283 ? 1.428 3.010 2.982 1.00 98.75 283 VAL A O 1
ATOM 2272 N N . PHE A 1 284 ? 0.453 5.000 3.261 1.00 98.69 284 PHE A N 1
ATOM 2273 C CA . PHE A 1 284 ? 0.872 5.510 1.959 1.00 98.69 284 PHE A CA 1
ATOM 2274 C C . PHE A 1 284 ? 2.375 5.829 1.894 1.00 98.69 284 PHE A C 1
ATOM 2276 O O . PHE A 1 284 ? 3.037 5.506 0.912 1.00 98.69 284 PHE A O 1
ATOM 2283 N N . LEU A 1 285 ? 2.944 6.419 2.946 1.00 98.69 285 LEU A N 1
ATOM 2284 C CA . LEU A 1 285 ? 4.372 6.744 2.993 1.00 98.69 285 LEU A CA 1
ATOM 2285 C C . LEU A 1 285 ? 5.249 5.493 3.095 1.00 98.69 285 LEU A C 1
ATOM 2287 O O . LEU A 1 285 ? 6.326 5.466 2.511 1.00 98.69 285 LEU A O 1
ATOM 2291 N N . THR A 1 286 ? 4.792 4.448 3.787 1.00 98.50 286 THR A N 1
ATOM 2292 C CA . THR A 1 286 ? 5.495 3.154 3.824 1.00 98.50 286 THR A CA 1
ATOM 2293 C C . THR A 1 286 ? 5.388 2.411 2.492 1.00 98.50 286 THR A C 1
ATOM 2295 O O . THR A 1 286 ? 6.307 1.701 2.108 1.00 98.50 286 THR A O 1
ATOM 2298 N N . MET A 1 287 ? 4.333 2.642 1.714 1.00 97.31 287 MET A N 1
ATOM 2299 C CA . MET A 1 287 ? 4.240 2.164 0.332 1.00 97.31 287 MET A CA 1
ATOM 2300 C C . MET A 1 287 ? 5.264 2.863 -0.596 1.00 97.31 287 MET A C 1
ATOM 2302 O O . MET A 1 287 ? 5.931 2.213 -1.403 1.00 97.31 287 MET A O 1
ATOM 2306 N N . ILE A 1 288 ? 5.480 4.177 -0.458 1.00 97.25 288 ILE A N 1
ATOM 2307 C CA . ILE A 1 288 ? 6.557 4.858 -1.207 1.00 97.25 288 ILE A CA 1
ATOM 2308 C C . ILE A 1 288 ? 7.935 4.374 -0.731 1.00 97.25 288 ILE A C 1
ATOM 2310 O O . ILE A 1 288 ? 8.795 4.082 -1.562 1.00 97.25 288 ILE A O 1
ATOM 2314 N N . TRP A 1 289 ? 8.128 4.204 0.580 1.00 96.81 289 TRP A N 1
ATOM 2315 C CA . TRP A 1 289 ? 9.364 3.663 1.158 1.00 96.81 289 TRP A CA 1
ATOM 2316 C C . TRP A 1 289 ? 9.682 2.263 0.625 1.00 96.81 289 TRP A C 1
ATOM 2318 O O . TRP A 1 289 ? 10.813 2.011 0.213 1.00 96.81 289 TRP A O 1
ATOM 2328 N N . GLY A 1 290 ? 8.694 1.369 0.545 1.00 95.44 290 GLY A N 1
ATOM 2329 C CA . GLY A 1 290 ? 8.906 0.041 -0.023 1.00 95.44 290 GLY A CA 1
ATOM 2330 C C . GLY A 1 290 ? 9.245 0.103 -1.515 1.00 95.44 290 GLY A C 1
ATOM 2331 O O . GLY A 1 290 ? 10.114 -0.628 -1.990 1.00 95.44 290 GLY A O 1
ATOM 2332 N N . SER A 1 291 ? 8.658 1.050 -2.255 1.00 93.12 291 SER A N 1
ATOM 2333 C CA . SER A 1 291 ? 9.053 1.309 -3.646 1.00 93.12 291 SER A CA 1
ATOM 2334 C C . SER A 1 291 ? 10.493 1.800 -3.768 1.00 93.12 291 SER A C 1
ATOM 2336 O O . SER A 1 291 ? 11.204 1.368 -4.671 1.00 93.12 291 SER A O 1
ATOM 2338 N N . PHE A 1 292 ? 10.929 2.679 -2.864 1.00 93.88 292 PHE A N 1
ATOM 2339 C CA . PHE A 1 292 ? 12.308 3.145 -2.785 1.00 93.88 292 PHE A CA 1
ATOM 2340 C C . PHE A 1 292 ? 13.269 1.985 -2.511 1.00 93.88 292 PHE A C 1
ATOM 2342 O O . PHE A 1 292 ? 14.209 1.788 -3.278 1.00 93.88 292 PHE A O 1
ATOM 2349 N N . LEU A 1 293 ? 13.016 1.183 -1.477 1.00 92.44 293 LEU A N 1
ATOM 2350 C CA . LEU A 1 293 ? 13.885 0.066 -1.105 1.00 92.44 293 LEU A CA 1
ATOM 2351 C C . LEU A 1 293 ? 14.073 -0.943 -2.240 1.00 92.44 293 LEU A C 1
ATOM 2353 O O . LEU A 1 293 ? 15.194 -1.331 -2.550 1.00 92.44 293 LEU A O 1
ATOM 2357 N N . THR A 1 294 ? 12.977 -1.305 -2.900 1.00 90.88 294 THR A N 1
ATOM 2358 C CA . THR A 1 294 ? 12.962 -2.325 -3.958 1.00 90.88 294 THR A CA 1
ATOM 2359 C C . THR A 1 294 ? 13.563 -1.856 -5.285 1.00 90.88 294 THR A C 1
ATOM 2361 O O . THR A 1 294 ? 13.863 -2.691 -6.130 1.00 90.88 294 THR A O 1
ATOM 2364 N N . ARG A 1 295 ? 13.706 -0.539 -5.518 1.00 90.19 295 ARG A N 1
ATOM 2365 C CA . ARG A 1 295 ? 14.063 0.028 -6.842 1.00 90.19 295 ARG A CA 1
ATOM 2366 C C . ARG A 1 295 ? 15.257 0.977 -6.860 1.00 90.19 295 ARG A C 1
ATOM 2368 O O . ARG A 1 295 ? 15.706 1.373 -7.937 1.00 90.19 295 ARG A O 1
ATOM 2375 N N . SER A 1 296 ? 15.753 1.375 -5.693 1.00 86.31 296 SER A N 1
ATOM 2376 C CA . SER A 1 296 ? 16.921 2.256 -5.562 1.00 86.31 296 SER A CA 1
ATOM 2377 C C . SER A 1 296 ? 18.250 1.521 -5.733 1.00 86.31 296 SER A C 1
ATOM 2379 O O . SER A 1 296 ? 19.259 2.167 -6.009 1.00 86.31 296 SER A O 1
ATOM 2381 N N . GLY A 1 297 ? 18.244 0.193 -5.586 1.00 84.38 297 GLY A N 1
ATOM 2382 C CA . GLY A 1 297 ? 19.437 -0.644 -5.523 1.00 84.38 297 GLY A CA 1
ATOM 2383 C C . GLY A 1 297 ? 19.935 -0.914 -4.098 1.00 84.38 297 GLY A C 1
ATOM 2384 O O . GLY A 1 297 ? 20.850 -1.714 -3.941 1.00 84.38 297 GLY A O 1
ATOM 2385 N N . VAL A 1 298 ? 19.320 -0.317 -3.065 1.00 86.69 298 VAL A N 1
ATOM 2386 C CA . VAL A 1 298 ? 19.695 -0.509 -1.645 1.00 86.69 298 VAL A CA 1
ATOM 2387 C C . VAL A 1 298 ? 19.618 -1.975 -1.205 1.00 86.69 298 VAL A C 1
ATOM 2389 O O . VAL A 1 298 ? 20.388 -2.396 -0.349 1.00 86.69 298 VAL A O 1
ATOM 2392 N N . LEU A 1 299 ? 18.701 -2.752 -1.786 1.00 87.06 299 LEU A N 1
ATOM 2393 C CA . LEU A 1 299 ? 18.486 -4.157 -1.437 1.00 87.06 299 LEU A CA 1
ATOM 2394 C C . LEU A 1 299 ? 19.108 -5.153 -2.428 1.00 87.06 299 LEU A C 1
ATOM 2396 O O . LEU A 1 299 ? 18.856 -6.346 -2.293 1.00 87.06 299 LEU A O 1
ATOM 2400 N N . THR A 1 300 ? 19.904 -4.700 -3.407 1.00 81.25 300 THR A N 1
ATOM 2401 C CA . THR A 1 300 ? 20.415 -5.568 -4.494 1.00 81.25 300 THR A CA 1
ATOM 2402 C C . THR A 1 300 ? 21.196 -6.771 -3.962 1.00 81.25 300 THR A C 1
ATOM 2404 O O . THR A 1 300 ? 21.020 -7.875 -4.465 1.00 81.25 300 THR A O 1
ATOM 2407 N N . ASP A 1 301 ? 21.986 -6.573 -2.907 1.00 80.50 301 ASP A N 1
ATOM 2408 C CA . ASP A 1 301 ? 22.822 -7.628 -2.320 1.00 80.50 301 ASP A CA 1
ATOM 2409 C C . ASP A 1 301 ? 22.091 -8.451 -1.241 1.00 80.50 301 ASP A C 1
ATOM 2411 O O . ASP A 1 301 ? 22.614 -9.453 -0.759 1.00 80.50 301 ASP A O 1
ATOM 2415 N N . PHE A 1 302 ? 20.874 -8.046 -0.856 1.00 81.88 302 PHE A N 1
ATOM 2416 C CA . PHE A 1 302 ? 20.130 -8.614 0.279 1.00 81.88 302 PHE A CA 1
ATOM 2417 C C . PHE A 1 302 ? 18.808 -9.275 -0.116 1.00 81.88 302 PHE A C 1
ATOM 2419 O O . PHE A 1 302 ? 18.159 -9.890 0.728 1.00 81.88 302 PHE A O 1
ATOM 2426 N N . SER A 1 303 ? 18.370 -9.126 -1.368 1.00 78.12 303 SER A N 1
ATOM 2427 C CA . SER A 1 303 ? 17.131 -9.725 -1.854 1.00 78.12 303 SER A CA 1
ATOM 2428 C C . SER A 1 303 ? 17.188 -10.038 -3.341 1.00 78.12 303 SER A C 1
ATOM 2430 O O . SER A 1 303 ? 17.489 -9.181 -4.172 1.00 78.12 303 SER A O 1
ATOM 2432 N N . VAL A 1 304 ? 16.761 -11.252 -3.682 1.00 67.94 304 VAL A N 1
ATOM 2433 C CA . VAL A 1 304 ? 16.614 -11.713 -5.071 1.00 67.94 304 VAL A CA 1
ATOM 2434 C C . VAL A 1 304 ? 15.470 -11.022 -5.820 1.00 67.94 304 VAL A C 1
ATOM 2436 O O . VAL A 1 304 ? 15.390 -11.103 -7.043 1.00 67.94 304 VAL A O 1
ATOM 2439 N N . HIS A 1 305 ? 14.585 -10.335 -5.096 1.00 71.69 305 HIS A N 1
ATOM 2440 C CA . HIS A 1 305 ? 13.449 -9.604 -5.654 1.00 71.69 305 HIS A CA 1
ATOM 2441 C C . HIS A 1 305 ? 13.761 -8.125 -5.908 1.00 71.69 305 HIS A C 1
ATOM 2443 O O . HIS A 1 305 ? 12.920 -7.401 -6.447 1.00 71.69 305 HIS A O 1
ATOM 2449 N N . SER A 1 306 ? 14.927 -7.637 -5.470 1.00 77.38 306 SER A N 1
ATOM 2450 C CA . SER A 1 306 ? 15.285 -6.232 -5.633 1.00 77.38 306 SER A CA 1
ATOM 2451 C C . SER A 1 306 ? 15.649 -5.945 -7.082 1.00 77.38 306 SER A C 1
ATOM 2453 O O . SER A 1 306 ? 16.376 -6.697 -7.730 1.00 77.38 306 SER A O 1
ATOM 2455 N N . PHE A 1 307 ? 15.219 -4.791 -7.583 1.00 73.00 307 PHE A N 1
ATOM 2456 C CA . PHE A 1 307 ? 15.809 -4.252 -8.795 1.00 73.00 307 PHE A CA 1
ATOM 2457 C C . PHE A 1 307 ? 17.184 -3.649 -8.479 1.00 73.00 307 PHE A C 1
ATOM 2459 O O . PHE A 1 307 ? 17.374 -3.026 -7.431 1.00 73.00 307 PHE A O 1
ATOM 2466 N N . GLY A 1 308 ? 18.124 -3.784 -9.417 1.00 69.81 308 GLY A N 1
ATOM 2467 C CA . GLY A 1 308 ? 19.432 -3.134 -9.333 1.00 69.81 308 GLY A CA 1
ATOM 2468 C C . GLY A 1 308 ? 19.366 -1.605 -9.458 1.00 69.81 308 GLY A C 1
ATOM 2469 O O . GLY A 1 308 ? 18.321 -1.018 -9.774 1.00 69.81 308 GLY A O 1
ATOM 2470 N N . ALA A 1 309 ? 20.511 -0.950 -9.244 1.00 69.94 309 ALA A N 1
ATOM 2471 C CA . ALA A 1 309 ? 20.651 0.502 -9.347 1.00 69.94 309 ALA A CA 1
ATOM 2472 C C . ALA A 1 309 ? 20.232 1.014 -10.740 1.00 69.94 309 ALA A C 1
ATOM 2474 O O . ALA A 1 309 ? 20.780 0.625 -11.768 1.00 69.94 309 ALA A O 1
ATOM 2475 N N . SER A 1 310 ? 19.236 1.902 -10.776 1.00 69.19 310 SER A N 1
ATOM 2476 C CA . SER A 1 310 ? 18.513 2.266 -12.007 1.00 69.19 310 SER A CA 1
ATOM 2477 C C . SER A 1 310 ? 18.589 3.751 -12.374 1.00 69.19 310 SER A C 1
ATOM 2479 O O . SER A 1 310 ? 17.887 4.206 -13.280 1.00 69.19 310 SER A O 1
ATOM 2481 N N . GLY A 1 311 ? 19.385 4.532 -11.637 1.00 81.19 311 GLY A N 1
ATOM 2482 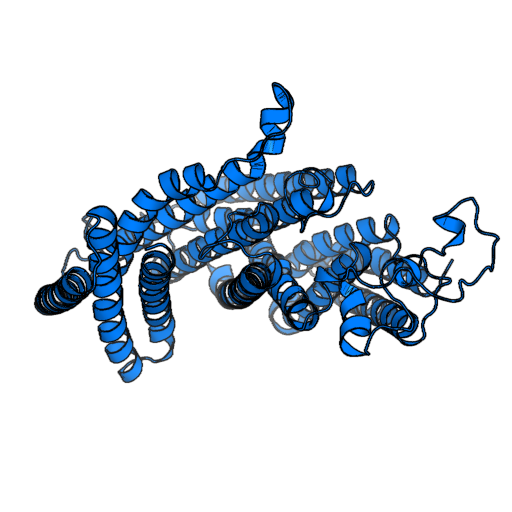C CA . GLY A 1 311 ? 19.402 5.997 -11.727 1.00 81.19 311 GLY A CA 1
ATOM 2483 C C . GLY A 1 311 ? 18.126 6.674 -11.199 1.00 81.19 311 GLY A C 1
ATOM 2484 O O . GLY A 1 311 ? 18.011 7.896 -11.270 1.00 81.19 311 GLY A O 1
ATOM 2485 N N . LEU A 1 312 ? 17.169 5.908 -10.654 1.00 87.88 312 LEU A N 1
ATOM 2486 C CA . LEU A 1 312 ? 15.917 6.425 -10.088 1.00 87.88 312 LEU A CA 1
ATOM 2487 C C . LEU A 1 312 ? 16.008 6.808 -8.613 1.00 87.88 312 LEU A C 1
ATOM 2489 O O . LEU A 1 312 ? 15.059 7.390 -8.095 1.00 87.88 312 LEU A O 1
ATOM 2493 N N . ASN A 1 313 ? 17.128 6.515 -7.948 1.00 88.50 313 ASN A N 1
ATOM 2494 C CA . ASN A 1 313 ? 17.302 6.734 -6.512 1.00 88.50 313 ASN A CA 1
ATOM 2495 C C . ASN A 1 313 ? 16.884 8.160 -6.097 1.00 88.50 313 ASN A C 1
ATOM 2497 O O . ASN A 1 313 ? 15.965 8.323 -5.297 1.00 88.50 313 ASN A O 1
ATOM 2501 N N . LEU A 1 314 ? 17.435 9.189 -6.755 1.00 91.00 314 LEU A N 1
ATOM 2502 C CA . LEU A 1 314 ? 17.087 10.586 -6.473 1.00 91.00 314 LEU A CA 1
ATOM 2503 C C . LEU A 1 314 ? 15.587 10.876 -6.660 1.00 91.00 314 LEU A C 1
ATOM 2505 O O . LEU A 1 314 ? 14.985 11.545 -5.825 1.00 91.00 314 LEU A O 1
ATOM 2509 N N . TYR A 1 315 ? 14.958 10.353 -7.716 1.00 93.88 315 TYR A N 1
ATOM 2510 C CA . TYR A 1 315 ? 13.524 10.546 -7.953 1.00 93.88 315 TYR A CA 1
ATOM 2511 C C . TYR A 1 315 ? 12.682 9.880 -6.861 1.00 93.88 315 TYR A C 1
ATOM 2513 O O . TYR A 1 315 ? 11.734 10.485 -6.375 1.00 93.88 315 TYR A O 1
ATOM 2521 N N . LEU A 1 316 ? 13.035 8.668 -6.431 1.00 94.25 316 LEU A N 1
ATOM 2522 C CA . LEU A 1 316 ? 12.328 7.950 -5.367 1.00 94.25 316 LEU A CA 1
ATOM 2523 C C . LEU A 1 316 ? 12.530 8.616 -3.995 1.00 94.25 316 LEU A C 1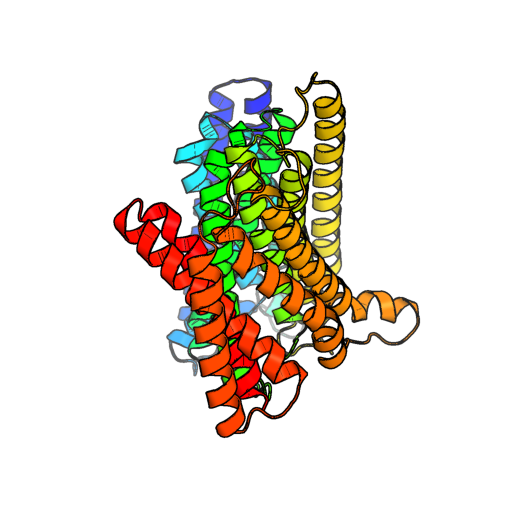
ATOM 2525 O O . LEU A 1 316 ? 11.580 8.711 -3.221 1.00 94.25 316 LEU A O 1
ATOM 2529 N N . MET A 1 317 ? 13.720 9.160 -3.718 1.00 94.06 317 MET A N 1
ATOM 2530 C CA . MET A 1 317 ? 13.981 9.967 -2.519 1.00 94.06 317 MET A CA 1
ATOM 2531 C C . MET A 1 317 ? 13.172 11.266 -2.520 1.00 94.06 317 MET A C 1
ATOM 2533 O O . MET A 1 317 ? 12.570 11.610 -1.505 1.00 94.06 317 MET A O 1
ATOM 2537 N N . ILE A 1 318 ? 13.111 11.973 -3.656 1.00 96.75 318 ILE A N 1
ATOM 2538 C CA . ILE A 1 318 ? 12.269 13.168 -3.801 1.00 96.75 318 ILE A CA 1
ATOM 2539 C C . ILE A 1 318 ? 10.796 12.788 -3.633 1.00 96.75 318 ILE A C 1
ATOM 2541 O O . ILE A 1 318 ? 10.071 13.517 -2.962 1.00 96.75 318 ILE A O 1
ATOM 2545 N N . PHE A 1 319 ? 10.356 11.646 -4.174 1.00 96.81 319 PHE A N 1
ATOM 2546 C CA . PHE A 1 319 ? 8.985 11.163 -4.002 1.00 96.81 319 PHE A CA 1
ATOM 2547 C C . PHE A 1 319 ? 8.653 11.005 -2.515 1.00 96.81 319 PHE A C 1
ATOM 2549 O O . PHE A 1 319 ? 7.688 11.590 -2.018 1.00 96.81 319 PHE A O 1
ATOM 2556 N N . GLN A 1 320 ? 9.502 10.264 -1.797 1.00 97.31 320 GLN A N 1
ATOM 2557 C CA . GLN A 1 320 ? 9.361 10.015 -0.369 1.00 97.31 320 GLN A CA 1
ATOM 2558 C C . GLN A 1 320 ? 9.373 11.325 0.424 1.00 97.31 320 GLN A C 1
ATOM 2560 O O . GLN A 1 320 ? 8.466 11.576 1.219 1.00 97.31 320 GLN A O 1
ATOM 2565 N N . GLY A 1 321 ? 10.383 12.170 0.206 1.00 98.00 321 GLY A N 1
ATOM 2566 C CA . GLY A 1 321 ? 10.570 13.424 0.929 1.00 98.00 321 GLY A CA 1
ATOM 2567 C C . GLY A 1 321 ? 9.424 14.405 0.697 1.00 98.00 321 GLY A C 1
ATOM 2568 O O . GLY A 1 321 ? 8.837 14.902 1.657 1.00 98.00 321 GLY A O 1
ATOM 2569 N N . LEU A 1 322 ? 9.041 14.628 -0.563 1.00 98.19 322 LEU A N 1
ATOM 2570 C CA . LEU A 1 322 ? 7.971 15.553 -0.935 1.00 98.19 322 LEU A CA 1
ATOM 2571 C C . LEU A 1 322 ? 6.639 15.159 -0.296 1.00 98.19 322 LEU A C 1
ATOM 2573 O O . LEU A 1 322 ? 5.981 15.999 0.317 1.00 98.19 322 LEU A O 1
ATOM 2577 N N . PHE A 1 323 ? 6.241 13.888 -0.405 1.00 98.56 323 PHE A N 1
ATOM 2578 C CA . PHE A 1 323 ? 4.967 13.440 0.159 1.00 98.56 323 PHE A CA 1
ATOM 2579 C C . PHE A 1 323 ? 4.999 13.352 1.682 1.00 98.56 323 PHE A C 1
ATOM 2581 O O . PHE A 1 323 ? 3.975 13.619 2.310 1.00 98.56 323 PHE A O 1
ATOM 2588 N N . THR A 1 324 ? 6.156 13.066 2.285 1.00 98.69 324 THR A N 1
ATOM 2589 C CA . THR A 1 324 ? 6.324 13.126 3.744 1.00 98.69 324 THR A CA 1
ATOM 2590 C C . THR A 1 324 ? 6.133 14.556 4.246 1.00 98.69 324 THR A C 1
ATOM 2592 O O . THR A 1 324 ? 5.326 14.787 5.144 1.00 98.69 324 THR A O 1
ATOM 2595 N N . LEU A 1 325 ? 6.810 15.535 3.636 1.00 98.62 325 LEU A N 1
ATOM 2596 C CA . LEU A 1 325 ? 6.692 16.946 4.013 1.00 98.62 325 LEU A CA 1
ATOM 2597 C C . LEU A 1 325 ? 5.280 17.487 3.766 1.00 98.62 325 LEU A C 1
ATOM 2599 O O . LEU A 1 325 ? 4.720 18.156 4.634 1.00 98.62 325 LEU A O 1
ATOM 2603 N N . LEU A 1 326 ? 4.676 17.154 2.620 1.00 98.56 326 LEU A N 1
ATOM 2604 C CA . LEU A 1 326 ? 3.293 17.512 2.306 1.00 98.56 326 LEU A CA 1
ATOM 2605 C C . LEU A 1 326 ? 2.322 16.945 3.349 1.00 98.56 326 LEU A C 1
ATOM 2607 O O . LEU A 1 326 ? 1.478 17.678 3.867 1.00 98.56 326 LEU A O 1
ATOM 2611 N N . PHE A 1 327 ? 2.443 15.653 3.665 1.00 98.75 327 PHE A N 1
ATOM 2612 C CA . PHE A 1 327 ? 1.598 14.991 4.652 1.00 98.75 327 PHE A CA 1
ATOM 2613 C C . PHE A 1 327 ? 1.751 15.629 6.033 1.00 98.75 327 PHE A C 1
ATOM 2615 O O . PHE A 1 327 ? 0.753 16.045 6.617 1.00 98.75 327 PHE A O 1
ATOM 2622 N N . LEU A 1 328 ? 2.982 15.764 6.536 1.00 98.50 328 LEU A N 1
ATOM 2623 C CA . LEU A 1 328 ? 3.248 16.339 7.855 1.00 98.50 328 LEU A CA 1
ATOM 2624 C C . LEU A 1 328 ? 2.783 17.797 7.945 1.00 98.50 328 LEU A C 1
ATOM 2626 O O . LEU A 1 328 ? 2.163 18.175 8.937 1.00 98.50 328 LEU A O 1
ATOM 2630 N N . GLY A 1 329 ? 3.008 18.600 6.902 1.00 98.31 329 GLY A N 1
ATOM 2631 C CA . GLY A 1 329 ? 2.537 19.984 6.842 1.00 98.31 329 GLY A CA 1
ATOM 2632 C C . GLY A 1 329 ? 1.015 20.089 6.962 1.00 98.31 329 GLY A C 1
ATOM 2633 O O . GLY A 1 329 ? 0.505 20.851 7.787 1.00 98.31 329 GLY A O 1
ATOM 2634 N N . VAL A 1 330 ? 0.276 19.277 6.198 1.00 98.12 330 VAL A N 1
ATOM 2635 C CA . VAL A 1 330 ? -1.194 19.220 6.278 1.00 98.12 330 VAL A CA 1
ATOM 2636 C C . VAL A 1 330 ? -1.658 18.660 7.626 1.00 98.12 330 VAL A C 1
ATOM 2638 O O . VAL A 1 330 ? -2.587 19.201 8.225 1.00 98.12 330 VAL A O 1
ATOM 2641 N N . PHE A 1 331 ? -1.000 17.619 8.133 1.00 97.88 331 PHE A N 1
ATOM 2642 C CA . PHE A 1 331 ? -1.339 16.955 9.389 1.00 97.88 331 PHE A CA 1
ATOM 2643 C C . PHE A 1 331 ? -1.178 17.879 10.601 1.00 97.88 331 PHE A C 1
ATOM 2645 O O . PHE A 1 331 ? -2.118 18.044 11.383 1.00 97.88 331 PHE A O 1
ATOM 2652 N N . PHE A 1 332 ? -0.027 18.540 10.749 1.00 96.88 332 PHE A N 1
ATOM 2653 C CA . PHE A 1 332 ? 0.208 19.460 11.862 1.00 96.88 332 PHE A CA 1
ATOM 2654 C C . PHE A 1 332 ? -0.691 20.697 11.782 1.00 96.88 332 PHE A C 1
ATOM 2656 O O . PHE A 1 332 ? -1.228 21.124 12.809 1.00 96.88 332 PHE A O 1
ATOM 2663 N N . ASN A 1 333 ? -0.942 21.226 10.577 1.00 95.56 333 ASN A N 1
ATOM 2664 C CA . ASN A 1 333 ? -1.918 22.297 10.379 1.00 95.56 333 ASN A CA 1
ATOM 2665 C C . ASN A 1 333 ? -3.324 21.871 10.834 1.00 95.56 333 ASN A C 1
ATOM 2667 O O . ASN A 1 333 ? -3.944 22.562 11.647 1.00 95.56 333 ASN A O 1
ATOM 2671 N N . ALA A 1 334 ? -3.791 20.703 10.391 1.00 93.06 334 ALA A N 1
ATOM 2672 C CA . ALA A 1 334 ? -5.092 20.160 10.762 1.00 93.06 334 ALA A CA 1
ATOM 2673 C C . ALA A 1 334 ? -5.215 19.926 12.274 1.00 93.06 334 ALA A C 1
ATOM 2675 O O . ALA A 1 334 ? -6.226 20.300 12.865 1.00 93.06 334 ALA A O 1
ATOM 2676 N N . ILE A 1 335 ? -4.182 19.387 12.929 1.00 87.69 335 ILE A N 1
ATOM 2677 C CA . ILE A 1 335 ? -4.183 19.163 14.383 1.00 87.69 335 ILE A CA 1
ATOM 2678 C C . ILE A 1 335 ? -4.200 20.474 15.163 1.00 87.69 335 ILE A C 1
ATOM 2680 O O . ILE A 1 335 ? -4.898 20.564 16.175 1.00 87.69 335 ILE A O 1
ATOM 2684 N N . SER A 1 336 ? -3.453 21.486 14.714 1.00 88.62 336 SER A N 1
ATOM 2685 C CA . SER A 1 336 ? -3.459 22.808 15.350 1.00 88.62 336 SER A CA 1
ATOM 2686 C C . SER A 1 336 ? -4.862 23.420 15.374 1.00 88.62 336 SER A C 1
ATOM 2688 O O . SER A 1 336 ? -5.240 24.067 16.347 1.00 88.62 336 SER A O 1
ATOM 2690 N N . TYR A 1 337 ? -5.648 23.167 14.324 1.00 86.00 337 TYR A N 1
ATOM 2691 C CA . TYR A 1 337 ? -7.032 23.603 14.227 1.00 86.00 337 TYR A CA 1
ATOM 2692 C C . TYR A 1 337 ? -7.960 22.719 15.059 1.00 86.00 337 TYR A C 1
ATOM 2694 O O . TYR A 1 337 ? -8.783 23.229 15.809 1.00 86.00 337 TYR A O 1
ATOM 2702 N N . TYR A 1 338 ? -7.785 21.400 14.973 1.00 82.38 338 TYR A N 1
ATOM 2703 C CA . TYR A 1 338 ? -8.574 20.421 15.714 1.00 82.38 338 TYR A CA 1
ATOM 2704 C C . TYR A 1 338 ? -8.550 20.678 17.225 1.00 82.38 338 TYR A C 1
ATOM 2706 O O . TYR A 1 338 ? -9.583 20.620 17.873 1.00 82.38 338 TYR A O 1
ATOM 2714 N N . LYS A 1 339 ? -7.384 21.038 17.783 1.00 77.62 339 LYS A N 1
ATOM 2715 C CA . LYS A 1 339 ? -7.227 21.385 19.208 1.00 77.62 339 LYS A CA 1
ATOM 2716 C C . LYS A 1 339 ? -8.047 22.604 19.660 1.00 77.62 339 LYS A C 1
ATOM 2718 O O . LYS A 1 339 ? -8.216 22.776 20.858 1.00 77.62 339 LYS A O 1
ATOM 2723 N N . LYS A 1 340 ? -8.487 23.467 18.738 1.00 74.81 340 LYS A N 1
ATOM 2724 C CA . LYS A 1 340 ? -9.277 24.672 19.048 1.00 74.81 340 LYS A CA 1
ATOM 2725 C C . LYS A 1 340 ? -10.778 24.400 19.116 1.00 74.81 340 LYS A C 1
ATOM 2727 O O . LYS A 1 340 ? -11.527 25.288 19.502 1.00 74.81 340 LYS A O 1
ATOM 2732 N N . ILE A 1 341 ? -11.215 23.221 18.686 1.00 72.44 341 ILE A N 1
ATOM 2733 C CA . ILE A 1 341 ? -12.605 22.800 18.807 1.00 72.44 341 ILE A CA 1
ATOM 2734 C C . ILE A 1 341 ? -12.793 22.373 20.267 1.00 72.44 341 ILE A C 1
ATOM 2736 O O . ILE A 1 341 ? -12.029 21.537 20.747 1.00 72.44 341 ILE A O 1
ATOM 2740 N N . GLU A 1 342 ? -13.759 22.965 20.976 1.00 53.81 342 GLU A N 1
ATOM 2741 C CA . GLU A 1 342 ? -14.194 22.469 22.288 1.00 53.81 342 GLU A CA 1
ATOM 2742 C C . GLU A 1 342 ? -14.722 21.045 22.096 1.00 53.81 342 GLU A C 1
ATOM 2744 O O . GLU A 1 342 ? -15.821 20.830 21.586 1.00 53.81 342 GLU A O 1
ATOM 2749 N N . GLU A 1 343 ? -13.896 20.049 22.407 1.00 57.00 343 GLU A N 1
ATOM 2750 C CA . GLU A 1 343 ? -14.321 18.659 22.353 1.00 57.00 343 GLU A CA 1
ATOM 2751 C C . GLU A 1 343 ? -14.988 18.294 23.673 1.00 57.00 343 GLU A C 1
ATOM 2753 O O . GLU A 1 343 ? -14.383 18.412 24.741 1.00 57.00 343 GLU A O 1
ATOM 2758 N N . GLU A 1 344 ? -16.211 17.765 23.600 1.00 52.56 344 GLU A N 1
ATOM 2759 C CA . GLU A 1 344 ? -16.678 16.893 24.669 1.00 52.56 344 GLU A CA 1
ATOM 2760 C C . GLU A 1 344 ? -15.629 15.789 24.898 1.00 52.56 344 GLU A C 1
ATOM 2762 O O . GLU A 1 344 ? -15.109 15.228 23.923 1.00 52.56 344 GLU A O 1
ATOM 2767 N N . PRO A 1 345 ? -15.303 15.456 26.158 1.00 53.34 345 PRO A N 1
ATOM 2768 C CA . PRO A 1 345 ? -14.265 14.488 26.461 1.00 53.34 345 PRO A CA 1
ATOM 2769 C C . PRO A 1 345 ? -14.529 13.166 25.740 1.00 53.34 345 PRO A C 1
ATOM 2771 O O . PRO A 1 345 ? -15.661 12.680 25.648 1.00 53.34 345 PRO A O 1
ATOM 2774 N N . ILE A 1 346 ? -13.447 12.591 25.218 1.00 57.47 346 ILE A N 1
ATOM 2775 C CA . ILE A 1 346 ? -13.440 11.324 24.496 1.00 57.47 346 ILE A CA 1
ATOM 2776 C C . ILE A 1 346 ? -14.162 10.278 25.351 1.00 57.47 346 ILE A C 1
ATOM 2778 O O . ILE A 1 346 ? -13.658 9.860 26.389 1.00 57.47 346 ILE A O 1
ATOM 2782 N N . ARG A 1 347 ? -15.348 9.845 24.910 1.00 59.09 347 ARG A N 1
ATOM 2783 C CA . ARG A 1 347 ? -16.224 8.927 25.656 1.00 59.09 347 ARG A CA 1
ATOM 2784 C C . ARG A 1 347 ? -15.727 7.472 25.584 1.00 59.09 347 ARG A C 1
ATOM 2786 O O . ARG A 1 347 ? -16.478 6.586 25.157 1.00 59.09 347 ARG A O 1
ATOM 2793 N N . PHE A 1 348 ? -14.463 7.213 25.930 1.00 67.44 348 PHE A N 1
ATOM 2794 C CA . PHE A 1 348 ? -14.068 5.874 26.372 1.00 67.44 348 PHE A CA 1
ATOM 2795 C C . PHE A 1 348 ? -14.817 5.593 27.680 1.00 67.44 348 PHE A C 1
ATOM 2797 O O . PHE A 1 348 ? -15.000 6.497 28.489 1.00 67.44 348 PHE A O 1
ATOM 2804 N N . GLY A 1 349 ? -15.354 4.382 27.833 1.00 62.28 349 GLY A N 1
ATOM 2805 C CA . GLY A 1 349 ? -16.025 4.012 29.079 1.00 62.28 349 GLY A CA 1
ATOM 2806 C C . GLY A 1 349 ? -15.027 3.875 30.225 1.00 62.28 349 GLY A C 1
ATOM 2807 O O . GLY A 1 349 ? -13.840 3.654 29.981 1.00 62.28 349 GLY A O 1
ATOM 2808 N N . ASP A 1 350 ? -15.518 3.968 31.458 1.00 63.22 350 ASP A N 1
ATOM 2809 C CA . ASP A 1 350 ? -14.693 3.775 32.647 1.00 63.22 350 ASP A CA 1
ATOM 2810 C C . ASP A 1 350 ? -14.144 2.332 32.711 1.00 63.22 350 ASP A C 1
ATOM 2812 O O . ASP A 1 350 ? -14.853 1.348 32.465 1.00 63.22 350 ASP A O 1
ATOM 2816 N N . GLY A 1 351 ? -12.857 2.203 33.050 1.00 71.31 351 GLY A N 1
ATOM 2817 C CA . GLY A 1 351 ? -12.165 0.922 33.247 1.00 71.31 351 GLY A CA 1
ATOM 2818 C C . GLY A 1 351 ? -11.353 0.409 32.048 1.00 71.31 351 GLY A C 1
ATOM 2819 O O . GLY A 1 351 ? -11.535 0.817 30.904 1.00 71.31 351 GLY A O 1
ATOM 2820 N N . LEU A 1 352 ? -10.419 -0.511 32.317 1.00 78.75 352 LEU A N 1
ATOM 2821 C CA . LEU A 1 352 ? -9.486 -1.061 31.317 1.00 78.75 352 LEU A CA 1
ATOM 2822 C C . LEU A 1 352 ? -10.023 -2.307 30.586 1.00 78.75 352 LEU A C 1
ATOM 2824 O O . LEU A 1 352 ? -9.510 -2.669 29.530 1.00 78.75 352 LEU A O 1
ATOM 2828 N N . LEU A 1 353 ? -11.070 -2.953 31.109 1.00 84.50 353 LEU A N 1
ATOM 2829 C CA . LEU A 1 353 ? -11.626 -4.205 30.579 1.00 84.50 353 LEU A CA 1
ATOM 2830 C C . LEU A 1 353 ? -12.830 -3.972 29.658 1.00 84.50 353 LEU A C 1
ATOM 2832 O O . LEU A 1 353 ? -13.859 -4.626 29.788 1.00 84.50 353 LEU A O 1
ATOM 2836 N N . ASN A 1 354 ? -12.708 -3.053 28.703 1.00 85.81 354 ASN A N 1
ATOM 2837 C CA . ASN A 1 354 ? -13.743 -2.803 27.701 1.00 85.81 354 ASN A CA 1
ATOM 2838 C C . ASN A 1 354 ? -13.229 -3.069 26.278 1.00 85.81 354 ASN A C 1
ATOM 2840 O O . ASN A 1 354 ? -12.024 -3.155 26.017 1.00 85.81 354 ASN A O 1
ATOM 2844 N N . ARG A 1 355 ? -14.163 -3.228 25.335 1.00 88.00 355 ARG A N 1
ATOM 2845 C CA . ARG A 1 355 ? -13.831 -3.560 23.945 1.00 88.00 355 ARG A CA 1
ATOM 2846 C C . ARG A 1 355 ? -12.987 -2.480 23.271 1.00 88.00 355 ARG A C 1
ATOM 2848 O O . ARG A 1 355 ? -12.141 -2.813 22.447 1.00 88.00 355 ARG A O 1
ATOM 2855 N N . GLU A 1 356 ? -13.214 -1.209 23.591 1.00 88.94 356 GLU A N 1
ATOM 2856 C CA . GLU A 1 356 ? -12.438 -0.101 23.044 1.00 88.94 356 GLU A CA 1
ATOM 2857 C C . GLU A 1 356 ? -10.950 -0.212 23.405 1.00 88.94 356 GLU A C 1
ATOM 2859 O O . GLU A 1 356 ? -10.107 -0.160 22.510 1.00 88.94 356 GLU A O 1
ATOM 2864 N N . THR A 1 357 ? -10.636 -0.443 24.682 1.00 89.62 357 THR A N 1
ATOM 2865 C CA . THR A 1 357 ? -9.264 -0.615 25.180 1.00 89.62 357 THR A CA 1
ATOM 2866 C C . THR A 1 357 ? -8.570 -1.796 24.511 1.00 89.62 357 THR A C 1
ATOM 2868 O O . THR A 1 357 ? -7.419 -1.684 24.097 1.00 89.62 357 THR A O 1
ATOM 2871 N N . PHE A 1 358 ? -9.273 -2.914 24.320 1.00 92.75 358 PHE A N 1
ATOM 2872 C CA . PHE A 1 358 ? -8.704 -4.074 23.633 1.00 92.75 358 PHE A CA 1
ATOM 2873 C C . PHE A 1 358 ? -8.495 -3.835 22.132 1.00 92.75 358 PHE A C 1
ATOM 2875 O O . PHE A 1 358 ? -7.495 -4.286 21.582 1.00 92.75 358 PHE A O 1
ATOM 2882 N N . ILE A 1 359 ? -9.371 -3.084 21.456 1.00 93.50 359 ILE A N 1
ATOM 2883 C CA . ILE A 1 359 ? -9.116 -2.684 20.063 1.00 93.50 359 ILE A CA 1
ATOM 2884 C C . ILE A 1 359 ? -7.870 -1.790 19.984 1.00 93.50 359 ILE A C 1
ATOM 2886 O O . ILE A 1 359 ? -7.046 -1.992 19.096 1.00 93.50 359 ILE A O 1
ATOM 2890 N N . LEU A 1 360 ? -7.688 -0.854 20.923 1.00 93.62 360 LEU A N 1
ATOM 2891 C CA . LEU A 1 360 ? -6.473 -0.033 20.999 1.00 93.62 360 LEU A CA 1
ATOM 2892 C C . LEU A 1 360 ? -5.220 -0.876 21.254 1.00 93.62 360 LEU A C 1
ATOM 2894 O O . LEU A 1 360 ? -4.207 -0.668 20.590 1.00 93.62 360 LEU A O 1
ATOM 2898 N N . ALA A 1 361 ? -5.293 -1.846 22.167 1.00 95.44 361 ALA A N 1
ATOM 2899 C CA . ALA A 1 361 ? -4.196 -2.773 22.427 1.00 95.44 361 ALA A CA 1
ATOM 2900 C C . ALA A 1 361 ? -3.836 -3.586 21.172 1.00 95.44 361 ALA A C 1
ATOM 2902 O O . ALA A 1 361 ? -2.661 -3.730 20.853 1.00 95.44 361 ALA A O 1
ATOM 2903 N N . GLY A 1 362 ? -4.829 -4.042 20.403 1.00 96.69 362 GLY A N 1
ATOM 2904 C CA . GLY A 1 362 ? -4.601 -4.764 19.146 1.00 96.69 362 GLY A CA 1
ATOM 2905 C C . GLY A 1 362 ? -4.028 -3.871 18.043 1.00 96.69 362 GLY A C 1
ATOM 2906 O O . GLY A 1 362 ? -3.173 -4.290 17.269 1.00 96.69 362 GLY A O 1
ATOM 2907 N N . MET A 1 363 ? -4.440 -2.601 17.988 1.00 97.88 363 MET A N 1
ATOM 2908 C CA . MET A 1 363 ? -3.794 -1.618 17.115 1.00 97.88 363 MET A CA 1
ATOM 2909 C C . MET A 1 363 ? -2.331 -1.401 17.511 1.00 97.88 363 MET A C 1
ATOM 2911 O O . MET A 1 363 ? -1.483 -1.288 16.631 1.00 97.88 363 MET A O 1
ATOM 2915 N N . LEU A 1 364 ? -2.025 -1.365 18.811 1.00 97.75 364 LEU A N 1
ATOM 2916 C CA . LEU A 1 364 ? -0.657 -1.224 19.302 1.00 97.75 364 LEU A CA 1
ATOM 2917 C C . LEU A 1 364 ? 0.203 -2.434 18.925 1.00 97.75 364 LEU A C 1
ATOM 2919 O O . LEU A 1 364 ? 1.319 -2.229 18.459 1.00 97.75 364 LEU A O 1
ATOM 2923 N N . THR A 1 365 ? -0.304 -3.667 19.053 1.00 98.38 365 THR A N 1
ATOM 2924 C CA . THR A 1 365 ? 0.454 -4.854 18.619 1.00 98.38 365 THR A CA 1
ATOM 2925 C C . THR A 1 365 ? 0.764 -4.788 17.126 1.00 98.38 365 THR A C 1
ATOM 2927 O O . THR A 1 365 ? 1.912 -4.972 16.742 1.00 98.38 365 THR A O 1
ATOM 2930 N N . LEU A 1 366 ? -0.212 -4.415 16.289 1.00 98.44 366 LEU A N 1
ATOM 2931 C CA . LEU A 1 366 ? 0.007 -4.214 14.851 1.00 98.44 366 LEU A CA 1
ATOM 2932 C C . LEU A 1 366 ? 1.051 -3.124 14.570 1.00 98.44 366 LEU A C 1
ATOM 2934 O O . LEU A 1 366 ? 1.965 -3.341 13.782 1.00 98.44 366 LEU A O 1
ATOM 2938 N N . VAL A 1 367 ? 0.956 -1.964 15.224 1.00 98.56 367 VAL A N 1
ATOM 2939 C CA . VAL A 1 367 ? 1.929 -0.874 15.049 1.00 98.56 367 VAL A CA 1
ATOM 2940 C C . VAL A 1 367 ? 3.333 -1.317 15.458 1.00 98.56 367 VAL A C 1
ATOM 2942 O O . VAL A 1 367 ? 4.274 -1.054 14.718 1.00 98.56 367 VAL A O 1
ATOM 2945 N N . LEU A 1 368 ? 3.487 -2.018 16.584 1.00 98.44 368 LEU A N 1
ATOM 2946 C CA . LEU A 1 368 ? 4.784 -2.529 17.034 1.00 98.44 368 LEU A CA 1
ATOM 2947 C C . LEU A 1 368 ? 5.371 -3.540 16.044 1.00 98.44 368 LEU A C 1
ATOM 2949 O O . LEU A 1 368 ? 6.536 -3.408 15.678 1.00 98.44 368 LEU A O 1
ATOM 2953 N N . THR A 1 369 ? 4.572 -4.490 15.545 1.00 98.25 369 THR A N 1
ATOM 2954 C CA . THR A 1 369 ? 5.017 -5.418 14.493 1.00 98.25 369 THR A CA 1
ATOM 2955 C C . THR A 1 369 ? 5.447 -4.658 13.239 1.00 98.25 369 THR A C 1
ATOM 2957 O O . THR A 1 369 ? 6.534 -4.899 12.721 1.00 98.25 369 THR A O 1
ATOM 2960 N N . GLY A 1 370 ? 4.640 -3.697 12.779 1.00 98.19 370 GLY A N 1
ATOM 2961 C CA . GLY A 1 370 ? 4.961 -2.868 11.618 1.00 98.19 370 GLY A CA 1
ATOM 2962 C C . GLY A 1 370 ? 6.262 -2.085 11.797 1.00 98.19 370 GLY A C 1
ATOM 2963 O O . GLY A 1 370 ? 7.061 -2.022 10.869 1.00 98.19 370 GLY A O 1
ATOM 2964 N N . LEU A 1 371 ? 6.514 -1.542 12.993 1.00 98.25 371 LEU A N 1
ATOM 2965 C CA . LEU A 1 371 ? 7.752 -0.832 13.319 1.00 98.25 371 LEU A CA 1
ATOM 2966 C C . LEU A 1 371 ? 8.966 -1.766 13.354 1.00 98.25 371 LEU A C 1
ATOM 2968 O O . LEU A 1 371 ? 9.986 -1.424 12.764 1.00 98.25 371 LEU A O 1
ATOM 2972 N N . PHE A 1 372 ? 8.874 -2.941 13.986 1.00 98.06 372 PHE A N 1
ATOM 2973 C CA . PHE A 1 372 ? 9.985 -3.900 13.996 1.00 98.06 372 PHE A CA 1
ATOM 2974 C C . PHE A 1 372 ? 10.362 -4.352 12.586 1.00 98.06 372 PHE A C 1
ATOM 2976 O O . PHE A 1 372 ? 11.546 -4.372 12.254 1.00 98.06 372 PHE A O 1
ATOM 2983 N N . VAL A 1 373 ? 9.372 -4.636 11.736 1.00 97.94 373 VAL A N 1
ATOM 2984 C CA . VAL A 1 373 ? 9.627 -5.010 10.340 1.00 97.94 373 VAL A CA 1
ATOM 2985 C C . VAL A 1 373 ? 10.182 -3.824 9.546 1.00 97.94 373 VAL A C 1
ATOM 2987 O O . VAL A 1 373 ? 11.156 -3.996 8.818 1.00 97.94 373 VAL A O 1
ATOM 2990 N N . LEU A 1 374 ? 9.630 -2.617 9.716 1.00 97.69 374 LEU A N 1
ATOM 2991 C CA . LEU A 1 374 ? 10.096 -1.396 9.047 1.00 97.69 374 LEU A CA 1
ATOM 2992 C C . LEU A 1 374 ? 11.564 -1.090 9.371 1.00 97.69 374 LEU A C 1
ATOM 2994 O O . LEU A 1 374 ? 12.360 -0.863 8.458 1.00 97.69 374 LEU A O 1
ATOM 2998 N N . PHE A 1 375 ? 11.928 -1.086 10.655 1.00 96.62 375 PHE A N 1
ATOM 2999 C CA . PHE A 1 375 ? 13.298 -0.810 11.082 1.00 96.62 375 PHE A CA 1
ATOM 3000 C C . PHE A 1 375 ? 14.245 -1.940 10.693 1.00 96.62 375 PHE A C 1
ATOM 3002 O O . PHE A 1 375 ? 15.307 -1.654 10.150 1.00 96.62 375 PHE A O 1
ATOM 3009 N N . GLY A 1 376 ? 13.843 -3.200 10.879 1.00 96.25 376 GLY A N 1
ATOM 3010 C CA . GLY A 1 376 ? 14.680 -4.333 10.494 1.00 96.25 376 GLY A CA 1
ATOM 3011 C C . GLY A 1 376 ? 14.962 -4.380 8.994 1.00 96.25 376 GLY A C 1
ATOM 3012 O O . GLY A 1 376 ? 16.103 -4.542 8.581 1.00 96.25 376 GLY A O 1
ATOM 3013 N N . THR A 1 377 ? 13.946 -4.123 8.169 1.00 96.19 377 THR A N 1
ATOM 3014 C CA . THR A 1 377 ? 14.085 -4.092 6.703 1.00 96.19 377 THR A CA 1
ATOM 3015 C C . THR A 1 377 ? 14.904 -2.887 6.233 1.00 96.19 377 THR A C 1
ATOM 3017 O O . THR A 1 377 ? 15.543 -2.931 5.185 1.00 96.19 377 THR A O 1
ATOM 3020 N N . SER A 1 378 ? 14.924 -1.805 7.017 1.00 95.94 378 SER A N 1
ATOM 3021 C CA . SER A 1 378 ? 15.739 -0.618 6.742 1.00 95.94 378 SER A CA 1
ATOM 3022 C C . SER A 1 378 ? 17.193 -0.756 7.209 1.00 95.94 378 SER A C 1
ATOM 3024 O O . SER A 1 378 ? 17.952 0.199 7.041 1.00 95.94 378 SER A O 1
ATOM 3026 N N . SER A 1 379 ? 17.604 -1.897 7.781 1.00 95.31 379 SER A N 1
ATOM 3027 C CA . SER A 1 379 ? 18.947 -2.046 8.352 1.00 95.31 379 SER A CA 1
ATOM 3028 C C . SER A 1 379 ? 20.095 -1.742 7.401 1.00 95.31 379 SER A C 1
ATOM 3030 O O . SER A 1 379 ? 20.973 -0.985 7.821 1.00 95.31 379 SER A O 1
ATOM 3032 N N . PRO A 1 380 ? 20.067 -2.155 6.117 1.00 94.25 380 PRO A N 1
ATOM 3033 C CA . PRO A 1 380 ? 21.164 -1.837 5.211 1.00 94.25 380 PRO A CA 1
ATOM 3034 C C . PRO A 1 380 ? 21.386 -0.329 5.028 1.00 94.25 380 PRO A C 1
ATOM 3036 O O . PRO A 1 380 ? 22.507 0.084 4.761 1.00 94.25 380 PRO A O 1
ATOM 3039 N N . ILE A 1 381 ? 20.349 0.507 5.207 1.00 92.69 381 ILE A N 1
ATOM 3040 C CA . ILE A 1 381 ? 20.453 1.969 5.068 1.00 92.69 381 ILE A CA 1
ATOM 3041 C C . ILE A 1 381 ? 21.263 2.581 6.209 1.00 92.69 381 ILE A C 1
ATOM 3043 O O . ILE A 1 381 ? 22.090 3.453 5.969 1.00 92.69 381 ILE A O 1
ATOM 3047 N N . TYR A 1 382 ? 20.976 2.203 7.457 1.00 93.88 382 TYR A N 1
ATOM 3048 C CA . TYR A 1 382 ? 21.625 2.848 8.600 1.00 93.88 382 TYR A CA 1
ATOM 3049 C C . TYR A 1 382 ? 22.929 2.158 8.994 1.00 93.88 382 TYR A C 1
ATOM 3051 O O . TYR A 1 382 ? 23.809 2.826 9.528 1.00 93.88 382 TYR A O 1
ATOM 3059 N N . THR A 1 383 ? 23.108 0.859 8.720 1.00 94.56 383 THR A N 1
ATOM 3060 C CA . THR A 1 383 ? 24.407 0.206 8.956 1.00 94.56 383 THR A CA 1
ATOM 3061 C C . THR A 1 383 ? 25.464 0.721 7.986 1.00 94.56 383 THR A C 1
ATOM 3063 O O . THR A 1 383 ? 26.615 0.871 8.387 1.00 94.56 383 THR A O 1
ATOM 3066 N N . SER A 1 384 ? 25.070 1.113 6.766 1.00 91.94 384 SER A N 1
ATOM 3067 C CA . SER A 1 384 ? 25.987 1.710 5.791 1.00 91.94 384 SER A CA 1
ATOM 3068 C C . SER A 1 384 ? 26.585 3.048 6.242 1.00 91.94 384 SER A C 1
ATOM 3070 O O . SER A 1 384 ? 27.533 3.535 5.635 1.00 91.94 384 SER A O 1
ATOM 3072 N N . TRP A 1 385 ? 26.029 3.693 7.275 1.00 93.75 385 TRP A N 1
ATOM 3073 C CA . TRP A 1 385 ? 26.606 4.909 7.863 1.00 93.75 385 TRP A CA 1
ATOM 3074 C C . TRP A 1 385 ? 27.800 4.618 8.776 1.00 93.75 385 TRP A C 1
ATOM 3076 O O . TRP A 1 385 ? 28.567 5.528 9.081 1.00 93.75 385 TRP A O 1
ATOM 3086 N N . PHE A 1 386 ? 27.950 3.367 9.217 1.00 94.06 386 PHE A N 1
ATOM 3087 C CA . PHE A 1 386 ? 28.956 2.944 10.192 1.00 94.06 386 PHE A CA 1
ATOM 3088 C C . PHE A 1 386 ? 29.889 1.842 9.665 1.00 94.06 386 PHE A C 1
ATOM 3090 O O . PHE A 1 386 ? 30.815 1.452 10.372 1.00 94.06 386 PHE A O 1
ATOM 3097 N N . GLY A 1 387 ? 29.661 1.334 8.452 1.00 91.94 387 GLY A N 1
ATOM 3098 C CA . GLY A 1 387 ? 30.436 0.253 7.849 1.00 91.94 387 GLY A CA 1
ATOM 3099 C C . GLY A 1 387 ? 29.732 -0.331 6.628 1.00 91.94 387 GLY A C 1
ATOM 3100 O O . GLY A 1 387 ? 29.028 0.386 5.917 1.00 91.94 387 GLY A O 1
ATOM 3101 N N . ASP A 1 388 ? 29.906 -1.631 6.401 1.00 91.00 388 ASP A N 1
ATOM 3102 C CA . ASP A 1 388 ? 29.254 -2.317 5.287 1.00 91.00 388 ASP A CA 1
ATOM 3103 C C . ASP A 1 388 ? 27.727 -2.425 5.505 1.00 91.00 388 ASP A C 1
ATOM 3105 O O . ASP A 1 388 ? 27.262 -2.674 6.629 1.00 91.00 388 ASP A O 1
ATOM 3109 N N . PRO A 1 389 ? 26.906 -2.232 4.452 1.00 91.50 389 PRO A N 1
ATOM 3110 C CA . PRO A 1 389 ? 25.470 -2.469 4.529 1.00 91.50 389 PRO A CA 1
ATOM 3111 C C . PRO A 1 389 ? 25.181 -3.908 4.984 1.00 91.50 389 PRO A C 1
ATOM 3113 O O . PRO A 1 389 ? 25.823 -4.851 4.529 1.00 91.50 389 PRO A O 1
ATOM 3116 N N . ALA A 1 390 ? 24.211 -4.089 5.882 1.00 92.38 390 ALA A N 1
ATOM 3117 C CA . ALA A 1 390 ? 23.890 -5.396 6.444 1.00 92.38 390 ALA A CA 1
ATOM 3118 C C . ALA A 1 390 ? 22.384 -5.550 6.681 1.00 92.38 390 ALA A C 1
ATOM 3120 O O . ALA A 1 390 ? 21.731 -4.666 7.245 1.00 92.38 390 ALA A O 1
ATOM 3121 N N . SER A 1 391 ? 21.830 -6.697 6.281 1.00 92.00 391 SER A N 1
ATOM 3122 C CA . SER A 1 391 ? 20.454 -7.105 6.579 1.00 92.00 391 SER A CA 1
ATOM 3123 C C . SER A 1 391 ? 20.370 -7.870 7.902 1.00 92.00 391 SER A C 1
ATOM 3125 O O . SER A 1 391 ? 21.252 -8.669 8.216 1.00 92.00 391 SER A O 1
ATOM 3127 N N . LEU A 1 392 ? 19.287 -7.682 8.660 1.00 93.44 392 LEU A N 1
ATOM 3128 C CA . LEU A 1 392 ? 19.030 -8.481 9.864 1.00 93.44 392 LEU A CA 1
ATOM 3129 C C . LEU A 1 392 ? 18.607 -9.917 9.523 1.00 93.44 392 LEU A C 1
ATOM 3131 O O . LEU A 1 392 ? 17.916 -10.149 8.531 1.00 93.44 392 LEU A O 1
ATOM 3135 N N . SER A 1 393 ? 18.989 -10.871 10.377 1.00 91.94 393 SER A N 1
ATOM 3136 C CA . SER A 1 393 ? 18.622 -12.282 10.228 1.00 91.94 393 SER A CA 1
ATOM 3137 C C . SER A 1 393 ? 17.154 -12.553 10.606 1.00 91.94 393 SER A C 1
ATOM 3139 O O . SER A 1 393 ? 16.565 -11.794 11.385 1.00 91.94 393 SER A O 1
ATOM 3141 N N . PRO A 1 394 ? 16.562 -13.668 10.134 1.00 91.00 394 PRO A N 1
ATOM 3142 C CA . PRO A 1 394 ? 15.252 -14.150 10.586 1.00 91.00 394 PRO A CA 1
ATOM 3143 C C . PRO A 1 394 ? 15.077 -14.199 12.113 1.00 91.00 394 PRO A C 1
ATOM 3145 O O . PRO A 1 394 ? 13.998 -13.889 12.623 1.00 91.00 394 PRO A O 1
ATOM 3148 N N . ASP A 1 395 ? 16.137 -14.528 12.855 1.00 92.56 395 ASP A N 1
ATOM 3149 C CA . ASP A 1 395 ? 16.101 -14.642 14.318 1.00 92.56 395 ASP A CA 1
ATOM 3150 C C . ASP A 1 395 ? 15.767 -13.321 15.008 1.00 92.56 395 ASP A C 1
ATOM 3152 O O . ASP A 1 395 ? 15.039 -13.318 16.005 1.00 92.56 395 ASP A O 1
ATOM 3156 N N . PHE A 1 396 ? 16.232 -12.192 14.462 1.00 94.81 396 PHE A N 1
ATOM 3157 C CA . PHE A 1 396 ? 15.854 -10.872 14.961 1.00 94.81 396 PHE A CA 1
ATOM 3158 C C . PHE A 1 396 ? 14.334 -10.692 14.898 1.00 94.81 396 PHE A C 1
ATOM 3160 O O . PHE A 1 396 ? 13.701 -10.360 15.901 1.00 94.81 396 PHE A O 1
ATOM 3167 N N . TYR A 1 397 ? 13.732 -10.956 13.736 1.00 94.75 397 TYR A N 1
ATOM 3168 C CA . TYR A 1 397 ? 12.295 -10.782 13.542 1.00 94.75 397 TYR A CA 1
ATOM 3169 C C . TYR A 1 397 ? 11.497 -11.727 14.437 1.00 94.75 397 TYR A C 1
ATOM 3171 O O . TYR A 1 397 ? 10.600 -11.277 15.149 1.00 94.75 397 TYR A O 1
ATOM 3179 N N . ASN A 1 398 ? 11.864 -13.010 14.472 1.00 92.75 398 ASN A N 1
ATOM 3180 C CA . ASN A 1 398 ? 11.203 -14.002 15.315 1.00 92.75 398 ASN A CA 1
ATOM 3181 C C . ASN A 1 398 ? 11.273 -13.611 16.801 1.00 92.75 398 ASN A C 1
ATOM 3183 O O . ASN A 1 398 ? 10.255 -13.656 17.495 1.00 92.75 398 ASN A O 1
ATOM 3187 N N . THR A 1 399 ? 12.430 -13.149 17.281 1.00 94.56 399 THR A N 1
ATOM 3188 C CA . THR A 1 399 ? 12.620 -12.723 18.678 1.00 94.56 399 THR A CA 1
ATOM 3189 C C . THR A 1 399 ? 11.773 -11.500 19.021 1.00 94.56 399 THR A C 1
ATOM 3191 O O . THR A 1 399 ? 11.091 -11.486 20.045 1.00 94.56 399 THR A O 1
ATOM 3194 N N . MET A 1 400 ? 11.769 -10.479 18.159 1.00 96.12 400 MET A N 1
ATOM 3195 C CA . MET A 1 400 ? 11.067 -9.220 18.433 1.00 96.12 400 MET A CA 1
ATOM 3196 C C . MET A 1 400 ? 9.546 -9.347 18.268 1.00 96.12 400 MET A C 1
ATOM 3198 O O . MET A 1 400 ? 8.781 -8.727 19.006 1.00 96.12 400 MET A O 1
ATOM 3202 N N . ILE A 1 401 ? 9.086 -10.157 17.311 1.00 95.19 401 ILE A N 1
ATOM 3203 C CA . ILE A 1 401 ? 7.665 -10.266 16.955 1.00 95.19 401 ILE A CA 1
ATOM 3204 C C . ILE A 1 401 ? 6.934 -11.282 17.835 1.00 95.19 401 ILE A C 1
ATOM 3206 O O . ILE A 1 401 ? 5.761 -11.069 18.139 1.00 95.19 401 ILE A O 1
ATOM 3210 N N . THR A 1 402 ? 7.591 -12.346 18.305 1.00 95.25 402 THR A N 1
ATOM 3211 C CA . THR A 1 402 ? 6.923 -13.400 19.093 1.00 95.25 402 THR A CA 1
ATOM 3212 C C . THR A 1 402 ? 6.193 -12.871 20.339 1.00 95.25 402 THR A C 1
ATOM 3214 O O . THR A 1 402 ? 5.009 -13.185 20.495 1.00 95.25 402 THR A O 1
ATOM 3217 N N . PRO A 1 403 ? 6.793 -12.022 21.203 1.00 96.69 403 PRO A N 1
ATOM 3218 C CA . PRO A 1 403 ? 6.078 -11.450 22.348 1.00 96.69 403 PRO A CA 1
ATOM 3219 C C . PRO A 1 403 ? 4.861 -10.613 21.929 1.00 96.69 403 PRO A C 1
ATOM 3221 O O . PRO A 1 403 ? 3.816 -10.644 22.581 1.00 96.69 403 PRO A O 1
ATOM 3224 N N . VAL A 1 404 ? 4.972 -9.899 20.804 1.00 97.62 404 VAL A N 1
ATOM 3225 C CA . VAL A 1 404 ? 3.883 -9.091 20.240 1.00 97.62 404 VAL A CA 1
ATOM 3226 C C . VAL A 1 404 ? 2.755 -9.978 19.711 1.00 97.62 404 VAL A C 1
ATOM 3228 O O . VAL A 1 404 ? 1.586 -9.655 19.912 1.00 97.62 404 VAL A O 1
ATOM 3231 N N . VAL A 1 405 ? 3.077 -11.120 19.097 1.00 96.31 405 VAL A N 1
ATOM 3232 C CA . VAL A 1 405 ? 2.093 -12.114 18.644 1.00 96.31 405 VAL A CA 1
ATOM 3233 C C . VAL A 1 405 ? 1.362 -12.740 19.828 1.00 96.31 405 VAL A C 1
ATOM 3235 O O . VAL A 1 405 ? 0.140 -12.843 19.781 1.00 96.31 405 VAL A O 1
ATOM 3238 N N . ILE A 1 406 ? 2.059 -13.083 20.917 1.00 97.94 406 ILE A N 1
ATOM 3239 C CA . ILE A 1 406 ? 1.420 -13.571 22.152 1.00 97.94 406 ILE A CA 1
ATOM 3240 C C . ILE A 1 406 ? 0.405 -12.541 22.663 1.00 97.94 406 ILE A C 1
ATOM 3242 O O . ILE A 1 406 ? -0.760 -12.877 22.889 1.00 97.94 406 ILE A O 1
ATOM 3246 N N . ALA A 1 407 ? 0.816 -11.274 22.780 1.00 97.88 407 ALA A N 1
ATOM 3247 C CA . ALA A 1 407 ? -0.075 -10.191 23.188 1.00 97.88 407 ALA A CA 1
ATOM 3248 C C . ALA A 1 407 ? -1.262 -10.029 22.222 1.00 97.88 407 ALA A C 1
ATOM 3250 O O . ALA A 1 407 ? -2.406 -9.895 22.658 1.00 97.88 407 ALA A O 1
ATOM 3251 N N . MET A 1 408 ? -1.017 -10.107 20.912 1.00 97.56 408 MET A N 1
ATOM 3252 C CA . MET A 1 408 ? -2.052 -10.017 19.883 1.00 97.56 408 MET A CA 1
ATOM 3253 C C . MET A 1 408 ? -3.083 -11.143 20.016 1.00 97.56 408 MET A C 1
ATOM 3255 O O . MET A 1 408 ? -4.278 -10.859 19.993 1.00 97.56 408 MET A O 1
ATOM 3259 N N . LEU A 1 409 ? -2.655 -12.397 20.203 1.00 97.81 409 LEU A N 1
ATOM 3260 C CA . LEU A 1 409 ? -3.554 -13.549 20.360 1.00 97.81 409 LEU A CA 1
ATOM 3261 C C . LEU A 1 409 ? -4.446 -13.413 21.604 1.00 97.81 409 LEU A C 1
ATOM 3263 O O . LEU A 1 409 ? -5.649 -13.688 21.549 1.00 97.81 409 LEU A O 1
ATOM 3267 N N . ILE A 1 410 ? -3.891 -12.923 22.715 1.00 96.06 410 ILE A N 1
ATOM 3268 C CA . ILE A 1 410 ? -4.660 -12.617 23.930 1.00 96.06 410 ILE A CA 1
ATOM 3269 C C . ILE A 1 410 ? -5.699 -11.525 23.638 1.00 96.06 410 ILE A C 1
ATOM 3271 O O . ILE A 1 410 ? -6.875 -11.656 23.979 1.00 96.06 410 ILE A O 1
ATOM 3275 N N . VAL A 1 411 ? -5.298 -10.456 22.953 1.00 95.44 411 VAL A N 1
ATOM 3276 C CA . VAL A 1 411 ? -6.199 -9.340 22.659 1.00 95.44 411 VAL A CA 1
ATOM 3277 C C . VAL A 1 411 ? -7.346 -9.761 21.734 1.00 95.44 411 VAL A C 1
ATOM 3279 O O . VAL A 1 411 ? -8.509 -9.497 22.048 1.00 95.44 411 VAL A O 1
ATOM 3282 N N . ILE A 1 412 ? -7.058 -10.437 20.618 1.00 95.19 412 ILE A N 1
ATOM 3283 C CA . ILE A 1 412 ? -8.078 -10.801 19.617 1.00 95.19 412 ILE A CA 1
ATOM 3284 C C . ILE A 1 412 ? -8.989 -11.954 20.065 1.00 95.19 412 ILE A C 1
ATOM 3286 O O . ILE A 1 412 ? -10.061 -12.144 19.484 1.00 95.19 412 ILE A O 1
ATOM 3290 N N . SER A 1 413 ? -8.605 -12.712 21.098 1.00 92.25 413 SER A N 1
ATOM 3291 C CA . SER A 1 413 ? -9.488 -13.693 21.742 1.00 92.25 413 SER A CA 1
ATOM 3292 C C . SER A 1 413 ? -10.426 -13.048 22.766 1.00 92.25 413 SER A C 1
ATOM 3294 O O . SER A 1 413 ? -11.594 -13.420 22.839 1.00 92.25 413 SER A O 1
ATOM 3296 N N . ILE A 1 414 ? -9.973 -12.040 23.517 1.00 90.75 414 ILE A N 1
ATOM 3297 C CA . ILE A 1 414 ? -10.784 -11.410 24.572 1.00 90.75 414 ILE A CA 1
ATOM 3298 C C . ILE A 1 414 ? -11.695 -10.299 24.020 1.00 90.75 414 ILE A C 1
ATOM 3300 O O . ILE A 1 414 ? -12.865 -10.214 24.405 1.00 90.75 414 ILE A O 1
ATOM 3304 N N . ALA A 1 415 ? -11.219 -9.473 23.080 1.00 90.50 415 ALA A N 1
ATOM 3305 C CA . ALA A 1 415 ? -11.965 -8.318 22.555 1.00 90.50 415 ALA A CA 1
ATOM 3306 C C . ALA A 1 415 ? -13.402 -8.635 22.069 1.00 90.50 415 ALA A C 1
ATOM 3308 O O . ALA A 1 415 ? -14.319 -7.854 22.357 1.00 90.50 415 ALA A O 1
ATOM 3309 N N . PRO A 1 416 ? -13.667 -9.761 21.368 1.00 87.38 416 PRO A N 1
ATOM 3310 C CA . PRO A 1 416 ? -15.017 -10.129 20.934 1.00 87.38 416 PRO A CA 1
ATOM 3311 C C . PRO A 1 416 ? -16.018 -10.341 22.080 1.00 87.38 416 PRO A C 1
ATOM 3313 O O . PRO A 1 416 ? -17.222 -10.144 21.882 1.00 87.38 416 PRO A O 1
ATOM 3316 N N . LEU A 1 417 ? -15.525 -10.723 23.262 1.00 86.44 417 LEU A N 1
ATOM 3317 C CA . LEU A 1 417 ? -16.314 -11.115 24.434 1.00 86.44 417 LEU A CA 1
ATOM 3318 C C . LEU A 1 417 ? -16.653 -9.935 25.356 1.00 86.44 417 LEU A C 1
ATOM 3320 O O . LEU A 1 417 ? -17.594 -10.022 26.148 1.00 86.44 417 LEU A O 1
ATOM 3324 N N . LEU A 1 418 ? -15.931 -8.822 25.218 1.00 85.31 418 LEU A N 1
ATOM 3325 C CA . LEU A 1 418 ? -16.137 -7.612 26.009 1.00 85.31 418 LEU A CA 1
ATOM 3326 C C . LEU A 1 418 ? -17.294 -6.771 25.477 1.00 85.31 418 LEU A C 1
ATOM 3328 O O . LEU A 1 418 ? -17.511 -6.660 24.263 1.00 85.31 418 LEU A O 1
ATOM 3332 N N . ALA A 1 419 ? -18.038 -6.152 26.389 1.00 78.88 419 ALA A N 1
ATOM 3333 C CA . ALA A 1 419 ? -19.004 -5.123 26.050 1.00 78.88 419 ALA A CA 1
ATOM 3334 C C . ALA A 1 419 ? -18.312 -3.828 25.586 1.00 78.88 419 ALA A C 1
ATOM 3336 O O . ALA A 1 419 ? -17.134 -3.579 25.836 1.00 78.88 419 ALA A O 1
ATOM 3337 N N . TRP A 1 420 ? -19.070 -3.000 24.874 1.00 77.94 420 TRP A N 1
ATOM 3338 C CA . TRP A 1 420 ? -18.684 -1.617 24.616 1.00 77.94 420 TRP A CA 1
ATOM 3339 C C . TRP A 1 420 ? -19.023 -0.768 25.851 1.00 77.94 420 TRP A C 1
ATOM 3341 O O . TRP A 1 420 ? -20.116 -0.939 26.389 1.00 77.94 420 TRP A O 1
ATOM 3351 N N . LYS A 1 421 ? -18.168 0.191 26.229 1.00 65.00 421 LYS A N 1
ATOM 3352 C CA . LYS A 1 421 ? -18.306 1.108 27.390 1.00 65.00 421 LYS A CA 1
ATOM 3353 C C . LYS A 1 421 ? -18.319 0.492 28.793 1.00 65.00 421 LYS A C 1
ATOM 3355 O O . LYS A 1 421 ? -17.925 1.185 29.719 1.00 65.00 421 LYS A O 1
ATOM 3360 N N . THR A 1 422 ? -18.804 -0.730 28.978 1.00 62.09 422 THR A N 1
ATOM 3361 C CA . THR A 1 422 ? -18.835 -1.383 30.293 1.00 62.09 422 THR A CA 1
ATOM 3362 C C . THR A 1 422 ? -17.717 -2.410 30.400 1.00 62.09 422 THR A C 1
ATOM 3364 O O . THR A 1 422 ? -17.379 -3.072 29.417 1.00 62.09 422 THR A O 1
ATOM 3367 N N . SER A 1 423 ? -17.175 -2.579 31.609 1.00 69.50 423 SER A N 1
ATOM 3368 C CA . SER A 1 423 ? -16.202 -3.636 31.919 1.00 69.50 423 SER A CA 1
ATOM 3369 C C . SER A 1 423 ? -16.870 -5.007 32.133 1.00 69.50 423 SER A C 1
ATOM 3371 O O . SER A 1 423 ? -16.417 -5.829 32.925 1.00 69.50 423 SER A O 1
ATOM 3373 N N . GLU A 1 424 ? -17.992 -5.254 31.450 1.00 66.38 424 GLU A N 1
ATOM 3374 C CA . GLU A 1 424 ? -18.779 -6.474 31.596 1.00 66.38 424 GLU A CA 1
ATOM 3375 C C . GLU A 1 424 ? -18.311 -7.554 30.618 1.00 66.38 424 GLU A C 1
ATOM 3377 O O . GLU A 1 424 ? -18.372 -7.407 29.388 1.00 66.38 424 GLU A O 1
ATOM 3382 N N . LEU A 1 425 ? -17.918 -8.695 31.181 1.00 70.12 425 LEU A N 1
ATOM 3383 C CA . LEU A 1 425 ? -17.719 -9.931 30.437 1.00 70.12 425 LEU A CA 1
ATOM 3384 C C . LEU A 1 425 ? -19.086 -10.539 30.133 1.00 70.12 425 LEU A C 1
ATOM 3386 O O . LEU A 1 425 ? -19.698 -11.194 30.973 1.00 70.12 425 LEU A O 1
ATOM 3390 N N . ARG A 1 426 ? -19.569 -10.354 28.902 1.00 67.12 426 ARG A N 1
ATOM 3391 C CA . ARG A 1 426 ? -20.927 -10.774 28.514 1.00 67.12 426 ARG A CA 1
ATOM 3392 C C . ARG A 1 426 ? -21.151 -12.285 28.564 1.00 67.12 426 ARG A C 1
ATOM 3394 O O . ARG A 1 426 ? -22.292 -12.722 28.442 1.00 67.12 426 ARG A O 1
ATOM 3401 N N . ASN A 1 427 ? -20.093 -13.097 28.651 1.00 71.50 427 ASN A N 1
ATOM 3402 C CA . ASN A 1 427 ? -20.231 -14.546 28.564 1.00 71.50 427 ASN A CA 1
ATOM 3403 C C . ASN A 1 427 ? -19.038 -15.324 29.154 1.00 71.50 427 ASN A C 1
ATOM 3405 O O . ASN A 1 427 ? -18.267 -15.942 28.419 1.00 71.50 427 ASN A O 1
ATOM 3409 N N . VAL A 1 428 ? -18.905 -15.335 30.484 1.00 79.75 428 VAL A N 1
ATOM 3410 C CA . VAL A 1 428 ? -17.852 -16.099 31.192 1.00 79.75 428 VAL A CA 1
ATOM 3411 C C . VAL A 1 428 ? -17.874 -17.586 30.815 1.00 79.75 428 VAL A C 1
ATOM 3413 O O . VAL A 1 428 ? -16.823 -18.173 30.574 1.00 79.75 428 VAL A O 1
ATOM 3416 N N . SER A 1 429 ? -19.061 -18.180 30.641 1.00 83.94 429 SER A N 1
ATOM 3417 C CA . SER A 1 429 ? -19.180 -19.578 30.197 1.00 83.94 429 SER A CA 1
ATOM 3418 C C . SER A 1 429 ? -18.507 -19.826 28.841 1.00 83.94 429 SER A C 1
ATOM 3420 O O . SER A 1 429 ? -17.899 -20.868 28.625 1.00 83.94 429 SER A O 1
ATOM 3422 N N . THR A 1 430 ? -18.543 -18.850 27.926 1.00 83.81 430 THR A N 1
ATOM 3423 C CA . THR A 1 430 ? -17.863 -18.959 26.631 1.00 83.81 430 THR A CA 1
ATOM 3424 C C . THR A 1 430 ? -16.353 -18.974 26.779 1.00 83.81 430 THR A C 1
ATOM 3426 O O . THR A 1 430 ? -15.707 -19.715 26.046 1.00 83.81 430 THR A O 1
ATOM 3429 N N . ILE A 1 431 ? -15.800 -18.211 27.722 1.00 87.00 431 ILE A N 1
ATOM 3430 C CA . ILE A 1 431 ? -14.364 -18.229 28.018 1.00 87.00 431 ILE A CA 1
ATOM 3431 C C . ILE A 1 431 ? -13.970 -19.613 28.522 1.00 87.00 431 ILE A C 1
ATOM 3433 O O . ILE A 1 431 ? -13.089 -20.230 27.937 1.00 87.00 431 ILE A O 1
ATOM 3437 N N . LEU A 1 432 ? -14.673 -20.125 29.538 1.00 90.12 432 LEU A N 1
ATOM 3438 C CA . LEU A 1 432 ? -14.367 -21.420 30.151 1.00 90.12 432 LEU A CA 1
ATOM 3439 C C . LEU A 1 432 ? -14.447 -22.569 29.139 1.00 90.12 432 LEU A C 1
ATOM 3441 O O . LEU A 1 432 ? -13.499 -23.339 29.016 1.00 90.12 432 LEU A O 1
ATOM 3445 N N . TRP A 1 433 ? -15.527 -22.646 28.354 1.00 91.50 433 TRP A N 1
ATOM 3446 C CA . TRP A 1 433 ? -15.677 -23.693 27.338 1.00 91.50 433 TRP A CA 1
ATOM 3447 C C . TRP A 1 433 ? -14.664 -23.569 26.198 1.00 91.50 433 TRP A C 1
ATOM 3449 O O . TRP A 1 433 ? -14.170 -24.583 25.710 1.00 91.50 433 TRP A O 1
ATOM 3459 N N . SER A 1 434 ? -14.321 -22.345 25.783 1.00 93.31 434 SER A N 1
ATOM 3460 C CA . SER A 1 434 ? -13.310 -22.150 24.736 1.00 93.31 434 SER A CA 1
ATOM 3461 C C . SER A 1 434 ? -11.907 -22.474 25.247 1.00 93.31 434 SER A C 1
ATOM 3463 O O . SER A 1 434 ? -11.118 -23.053 24.509 1.00 93.31 434 SER A O 1
ATOM 3465 N N . ALA A 1 435 ? -11.606 -22.155 26.509 1.00 94.62 435 ALA A N 1
ATOM 3466 C CA . ALA A 1 435 ? -10.334 -22.477 27.149 1.00 94.62 435 ALA A CA 1
ATOM 3467 C C . ALA A 1 435 ? -10.186 -23.989 27.360 1.00 94.62 435 ALA A C 1
ATOM 3469 O O . ALA A 1 435 ? -9.131 -24.536 27.061 1.00 94.62 435 ALA A O 1
ATOM 3470 N N . ALA A 1 436 ? -11.248 -24.677 27.791 1.00 96.31 436 ALA A N 1
ATOM 3471 C CA . ALA A 1 436 ? -11.263 -26.134 27.904 1.00 96.31 436 ALA A CA 1
ATOM 3472 C C . ALA A 1 436 ? -11.053 -26.816 26.541 1.00 96.31 436 ALA A C 1
ATOM 3474 O O . ALA A 1 436 ? -10.250 -27.738 26.429 1.00 96.31 436 ALA A O 1
ATOM 3475 N N . GLY A 1 437 ? -11.723 -26.327 25.489 1.00 96.56 437 GLY A N 1
ATOM 3476 C CA . GLY A 1 437 ? -11.525 -26.825 24.126 1.00 96.56 437 GLY A CA 1
ATOM 3477 C C . GLY A 1 437 ? -10.109 -26.574 23.599 1.00 96.56 437 GLY A C 1
ATOM 3478 O O . GLY A 1 437 ? -9.499 -27.476 23.033 1.00 96.56 437 GLY A O 1
ATOM 3479 N N . ALA A 1 438 ? -9.557 -25.379 23.830 1.00 97.12 438 ALA A N 1
ATOM 3480 C CA . ALA A 1 438 ? -8.183 -25.054 23.459 1.00 97.12 438 ALA A CA 1
ATOM 3481 C C . ALA A 1 438 ? -7.174 -25.935 24.207 1.00 97.12 438 ALA A C 1
ATOM 3483 O O . ALA A 1 438 ? -6.263 -26.467 23.585 1.00 97.12 438 ALA A O 1
ATOM 3484 N N . LEU A 1 439 ? -7.380 -26.158 25.509 1.00 97.62 439 LEU A N 1
ATOM 3485 C CA . LEU A 1 439 ? -6.541 -27.038 26.320 1.00 97.62 439 LEU A CA 1
ATOM 3486 C C . LEU A 1 439 ? -6.572 -28.477 25.799 1.00 97.62 439 LEU A C 1
ATOM 3488 O O . LEU A 1 439 ? -5.517 -29.085 25.659 1.00 97.62 439 LEU A O 1
ATOM 3492 N N . LEU A 1 440 ? -7.755 -29.004 25.466 1.00 97.50 440 LEU A N 1
ATOM 3493 C CA . LEU A 1 440 ? -7.887 -30.338 24.878 1.00 97.50 440 LEU A CA 1
ATOM 3494 C C . LEU A 1 440 ? -7.094 -30.452 23.568 1.00 97.50 440 LEU A C 1
ATOM 3496 O O . LEU A 1 440 ? -6.344 -31.408 23.394 1.00 97.50 440 LEU A O 1
ATOM 3500 N N . LEU A 1 441 ? -7.216 -29.470 22.669 1.00 96.81 441 LEU A N 1
ATOM 3501 C CA . LEU A 1 441 ? -6.463 -29.456 21.411 1.00 96.81 441 LEU A CA 1
ATOM 3502 C C . LEU A 1 441 ? -4.951 -29.357 21.646 1.00 96.81 441 LEU A C 1
ATOM 3504 O O . LEU A 1 441 ? -4.190 -30.049 20.976 1.00 96.81 441 LEU A O 1
ATOM 3508 N N . THR A 1 442 ? -4.509 -28.545 22.607 1.00 96.75 442 THR A N 1
ATOM 3509 C CA . THR A 1 442 ? -3.092 -28.441 22.976 1.00 96.75 442 THR A CA 1
ATOM 3510 C C . THR A 1 442 ? -2.557 -29.744 23.564 1.00 96.75 442 THR A C 1
ATOM 3512 O O . THR A 1 442 ? -1.449 -30.144 23.223 1.00 96.75 442 THR A O 1
ATOM 3515 N N . LEU A 1 443 ? -3.334 -30.436 24.405 1.00 96.50 443 LEU A N 1
ATOM 3516 C CA . LEU A 1 443 ? -2.960 -31.749 24.940 1.00 96.50 443 LEU A CA 1
ATOM 3517 C C . LEU A 1 443 ? -2.820 -32.781 23.819 1.00 96.50 443 LEU A C 1
ATOM 3519 O O . LEU A 1 443 ? -1.840 -33.519 23.789 1.00 96.50 443 LEU A O 1
ATOM 3523 N N . LEU A 1 444 ? -3.753 -32.798 22.864 1.00 95.38 444 LEU A N 1
ATOM 3524 C CA . LEU A 1 444 ? -3.646 -33.661 21.686 1.00 95.38 444 LEU A CA 1
ATOM 3525 C C . LEU A 1 444 ? -2.389 -33.335 20.867 1.00 95.38 444 LEU A C 1
ATOM 3527 O O . LEU A 1 444 ? -1.650 -34.247 20.514 1.00 95.38 444 LEU A O 1
ATOM 3531 N N . ALA A 1 445 ? -2.101 -32.055 20.619 1.00 94.00 445 ALA A N 1
ATOM 3532 C CA . ALA A 1 445 ? -0.895 -31.641 19.904 1.00 94.00 445 ALA A CA 1
ATOM 3533 C C . ALA A 1 445 ? 0.393 -32.048 20.641 1.00 94.00 445 ALA A C 1
ATOM 3535 O O . ALA A 1 445 ? 1.346 -32.499 20.006 1.00 94.00 445 ALA A O 1
ATOM 3536 N N . PHE A 1 446 ? 0.409 -31.952 21.974 1.00 93.88 446 PHE A N 1
ATOM 3537 C CA . PHE A 1 446 ? 1.520 -32.415 22.806 1.00 93.88 446 PHE A CA 1
ATOM 3538 C C . PHE A 1 446 ? 1.792 -33.912 22.602 1.00 93.88 446 PHE A C 1
ATOM 3540 O O . PHE A 1 446 ? 2.934 -34.298 22.359 1.00 93.88 446 PHE A O 1
ATOM 3547 N N . PHE A 1 447 ? 0.748 -34.750 22.596 1.00 94.31 447 PHE A N 1
ATOM 3548 C CA . PHE A 1 447 ? 0.886 -36.192 22.348 1.00 94.31 447 PHE A CA 1
ATOM 3549 C C . PHE A 1 447 ? 1.304 -36.550 20.914 1.00 94.31 447 PHE A C 1
ATOM 3551 O O . PHE A 1 447 ? 1.808 -37.647 20.692 1.00 94.31 447 PHE A O 1
ATOM 3558 N N . VAL A 1 448 ? 1.128 -35.641 19.952 1.00 91.38 448 VAL A N 1
ATOM 3559 C CA . VAL A 1 448 ? 1.560 -35.818 18.552 1.00 91.38 448 VAL A CA 1
ATOM 3560 C C . VAL A 1 448 ? 2.976 -35.258 18.311 1.00 91.38 448 VAL A C 1
ATOM 3562 O O . VAL A 1 448 ? 3.509 -35.392 17.215 1.00 91.38 448 VAL A O 1
ATOM 3565 N N . GLY A 1 449 ? 3.628 -34.692 19.336 1.00 89.94 449 GLY A N 1
ATOM 3566 C CA . GLY A 1 449 ? 5.043 -34.294 19.289 1.00 89.94 449 GLY A CA 1
ATOM 3567 C C . GLY A 1 449 ? 5.329 -32.817 19.577 1.00 89.94 449 GLY A C 1
ATOM 3568 O O . GLY A 1 449 ? 6.491 -32.415 19.567 1.00 89.94 449 GLY A O 1
ATOM 3569 N N . LEU A 1 450 ? 4.316 -31.995 19.877 1.00 92.31 450 LEU A N 1
ATOM 3570 C CA . LEU A 1 450 ? 4.506 -30.585 20.241 1.00 92.31 450 LEU A CA 1
ATOM 3571 C C . LEU A 1 450 ? 5.047 -30.448 21.678 1.00 92.31 450 LEU A C 1
ATOM 3573 O O . LEU A 1 450 ? 4.281 -30.263 22.620 1.00 92.31 450 LEU A O 1
ATOM 3577 N N . THR A 1 451 ? 6.365 -30.527 21.858 1.00 91.38 451 THR A N 1
ATOM 3578 C CA . THR A 1 451 ? 6.992 -30.587 23.197 1.00 91.38 451 THR A CA 1
ATOM 3579 C C . THR A 1 451 ? 7.596 -29.269 23.686 1.00 91.38 451 THR A C 1
ATOM 3581 O O . THR A 1 451 ? 7.753 -29.074 24.891 1.00 91.38 451 THR A O 1
ATOM 3584 N N . HIS A 1 452 ? 7.919 -28.335 22.788 1.00 92.94 452 HIS A N 1
ATOM 3585 C CA . HIS A 1 452 ? 8.561 -27.074 23.161 1.00 92.94 452 HIS A CA 1
ATOM 3586 C C . HIS A 1 452 ? 7.577 -26.100 23.845 1.00 92.94 452 HIS A C 1
ATOM 3588 O O . HIS A 1 452 ? 6.516 -25.795 23.298 1.00 92.94 452 HIS A O 1
ATOM 3594 N N . LEU A 1 453 ? 7.940 -25.564 25.022 1.00 93.56 453 LEU A N 1
ATOM 3595 C CA . LEU A 1 453 ? 7.045 -24.770 25.886 1.00 93.56 453 LEU A CA 1
ATOM 3596 C C . LEU A 1 453 ? 6.409 -23.573 25.167 1.00 93.56 453 LEU A C 1
ATOM 3598 O O . LEU A 1 453 ? 5.199 -23.366 25.247 1.00 93.56 453 LEU A O 1
ATOM 3602 N N . LEU A 1 454 ? 7.211 -22.788 24.446 1.00 93.25 454 LEU A N 1
ATOM 3603 C CA . LEU A 1 454 ? 6.708 -21.630 23.706 1.00 93.25 454 LEU A CA 1
ATOM 3604 C C . LEU A 1 454 ? 5.701 -22.046 22.625 1.00 93.25 454 LEU A C 1
ATOM 3606 O O . LEU A 1 454 ? 4.678 -21.387 22.444 1.00 93.25 454 LEU A O 1
ATOM 3610 N N . SER A 1 455 ? 5.960 -23.165 21.950 1.00 93.12 455 SER A N 1
ATOM 3611 C CA . SER A 1 455 ? 5.090 -23.700 20.904 1.00 93.12 455 SER A CA 1
ATOM 3612 C C . SER A 1 455 ? 3.766 -24.195 21.491 1.00 93.12 455 SER A C 1
ATOM 3614 O O . SER A 1 455 ? 2.714 -23.930 20.919 1.00 93.12 455 SER A O 1
ATOM 3616 N N . ILE A 1 456 ? 3.793 -24.813 22.678 1.00 95.25 456 ILE A N 1
ATOM 3617 C CA . ILE A 1 456 ? 2.596 -25.210 23.440 1.00 95.25 456 ILE A CA 1
ATOM 3618 C C . ILE A 1 456 ? 1.743 -23.984 23.801 1.00 95.25 456 ILE A C 1
ATOM 3620 O O . ILE A 1 456 ? 0.529 -23.989 23.585 1.00 95.25 456 ILE A O 1
ATOM 3624 N N . VAL A 1 457 ? 2.367 -22.915 24.313 1.00 96.19 457 VAL A N 1
ATOM 3625 C CA . VAL A 1 457 ? 1.671 -21.668 24.677 1.00 96.19 457 VAL A CA 1
ATOM 3626 C C . VAL A 1 457 ? 1.040 -21.011 23.448 1.00 96.19 457 VAL A C 1
ATOM 3628 O O . VAL A 1 457 ? -0.140 -20.657 23.474 1.00 96.19 457 VAL A O 1
ATOM 3631 N N . LEU A 1 458 ? 1.797 -20.872 22.357 1.00 96.19 458 LEU A N 1
ATOM 3632 C CA . LEU A 1 458 ? 1.300 -20.282 21.113 1.00 96.19 458 LEU A CA 1
ATOM 3633 C C . LEU A 1 458 ? 0.173 -21.117 20.498 1.00 96.19 458 LEU A C 1
ATOM 3635 O O . LEU A 1 458 ? -0.829 -20.549 20.064 1.00 96.19 458 LEU A O 1
ATOM 3639 N N . PHE A 1 459 ? 0.291 -22.446 20.517 1.00 97.06 459 PHE A N 1
ATOM 3640 C CA . PHE A 1 459 ? -0.751 -23.344 20.026 1.00 97.06 459 PHE A CA 1
ATOM 3641 C C . PHE A 1 459 ? -2.036 -23.213 20.847 1.00 97.06 459 PHE A C 1
ATOM 3643 O O . PHE A 1 459 ? -3.115 -23.067 20.274 1.00 97.06 459 PHE A O 1
ATOM 3650 N N . PHE A 1 460 ? -1.934 -23.187 22.182 1.00 97.81 460 PHE A N 1
ATOM 3651 C CA . PHE A 1 460 ? -3.084 -22.958 23.059 1.00 97.81 460 PHE A CA 1
ATOM 3652 C C . PHE A 1 460 ? -3.786 -21.635 22.741 1.00 97.81 460 PHE A C 1
ATOM 3654 O O . PHE A 1 460 ? -5.000 -21.608 22.541 1.00 97.81 460 PHE A O 1
ATOM 3661 N N . LEU A 1 461 ? -3.030 -20.538 22.650 1.00 98.00 461 LEU A N 1
ATOM 3662 C CA . LEU A 1 461 ? -3.588 -19.222 22.347 1.00 98.00 461 LEU A CA 1
ATOM 3663 C C . LEU A 1 461 ? -4.225 -19.178 20.951 1.00 98.00 461 LEU A C 1
ATOM 3665 O O . LEU A 1 461 ? -5.310 -18.620 20.792 1.00 98.00 461 LEU A O 1
ATOM 3669 N N . ALA A 1 462 ? -3.601 -19.799 19.949 1.00 97.69 462 ALA A N 1
ATOM 3670 C CA . ALA A 1 462 ? -4.138 -19.881 18.595 1.00 97.69 462 ALA A CA 1
ATOM 3671 C C . ALA A 1 462 ? -5.438 -20.701 18.536 1.00 97.69 462 ALA A C 1
ATOM 3673 O O . ALA A 1 462 ? -6.432 -20.241 17.968 1.00 97.69 462 ALA A O 1
ATOM 3674 N N . ALA A 1 463 ? -5.477 -21.868 19.187 1.00 97.81 463 ALA A N 1
ATOM 3675 C CA . ALA A 1 463 ? -6.681 -22.685 19.318 1.00 97.81 463 ALA A CA 1
ATOM 3676 C C . ALA A 1 463 ? -7.800 -21.925 20.052 1.00 97.81 463 ALA A C 1
ATOM 3678 O O . ALA A 1 463 ? -8.957 -21.935 19.624 1.00 97.81 463 ALA A O 1
ATOM 3679 N N . PHE A 1 464 ? -7.455 -21.192 21.112 1.00 97.25 464 PHE A N 1
ATOM 3680 C CA . PHE A 1 464 ? -8.397 -20.360 21.854 1.00 97.25 464 PHE A CA 1
ATOM 3681 C C . PHE A 1 464 ? -8.985 -19.236 20.986 1.00 97.25 464 PHE A C 1
ATOM 3683 O O . PHE A 1 464 ? -10.205 -19.048 20.963 1.00 97.25 464 PHE A O 1
ATOM 3690 N N . VAL A 1 465 ? -8.148 -18.538 20.207 1.00 97.06 465 VAL A N 1
ATOM 3691 C CA . VAL A 1 465 ? -8.584 -17.530 19.224 1.00 97.06 465 VAL A CA 1
ATOM 3692 C C . VAL A 1 465 ? -9.561 -18.129 18.216 1.00 97.06 465 VAL A C 1
ATOM 3694 O O . VAL A 1 465 ? -10.611 -17.522 17.981 1.00 97.06 465 VAL A O 1
ATOM 3697 N N . ILE A 1 466 ? -9.249 -19.304 17.653 1.00 97.50 466 ILE A N 1
ATOM 3698 C CA . ILE A 1 466 ? -10.100 -20.006 16.681 1.00 97.50 466 ILE A CA 1
ATOM 3699 C C . ILE A 1 466 ? -11.474 -20.285 17.286 1.00 97.50 466 ILE A C 1
ATOM 3701 O O . ILE A 1 466 ? -12.486 -19.877 16.717 1.00 97.50 466 ILE A O 1
ATOM 3705 N N . ILE A 1 467 ? -11.528 -20.932 18.453 1.00 96.19 467 ILE A N 1
ATOM 3706 C CA . ILE A 1 467 ? -12.793 -21.362 19.063 1.00 96.19 467 ILE A CA 1
ATOM 3707 C C . ILE A 1 467 ? -13.667 -20.153 19.420 1.00 96.19 467 ILE A C 1
ATOM 3709 O O . ILE A 1 467 ? -14.853 -20.117 19.067 1.00 96.19 467 ILE A O 1
ATOM 3713 N N . VAL A 1 468 ? -13.090 -19.133 20.068 1.00 94.50 468 VAL A N 1
ATOM 3714 C CA . VAL A 1 468 ? -13.833 -17.925 20.453 1.00 94.50 468 VAL A CA 1
ATOM 3715 C C . VAL A 1 468 ? -14.365 -17.200 19.220 1.00 94.50 468 VAL A C 1
ATOM 3717 O O . VAL A 1 468 ? -15.560 -16.893 19.146 1.00 94.50 468 VAL A O 1
ATOM 3720 N N . ASN A 1 469 ? -13.506 -16.932 18.234 1.00 94.25 469 ASN A N 1
ATOM 3721 C CA . ASN A 1 469 ? -13.903 -16.151 17.071 1.00 94.25 469 ASN A CA 1
ATOM 3722 C C . ASN A 1 469 ? -14.841 -16.928 16.143 1.00 94.25 469 ASN A C 1
ATOM 3724 O O . ASN A 1 469 ? -15.751 -16.309 15.597 1.00 94.25 469 ASN A O 1
ATOM 3728 N N . LEU A 1 470 ? -14.734 -18.257 16.020 1.00 94.44 470 LEU A N 1
ATOM 3729 C CA . LEU A 1 470 ? -15.726 -19.069 15.302 1.00 94.44 470 LEU A CA 1
ATOM 3730 C C . LEU A 1 470 ? -17.100 -18.968 15.962 1.00 94.44 470 LEU A C 1
ATOM 3732 O O . LEU A 1 470 ? -18.090 -18.685 15.286 1.00 94.44 470 LEU A O 1
ATOM 3736 N N . LYS A 1 471 ? -17.174 -19.118 17.289 1.00 91.69 471 LYS A N 1
ATOM 3737 C CA . LYS A 1 471 ? -18.443 -19.004 18.020 1.00 91.69 471 LYS A CA 1
ATOM 3738 C C . LYS A 1 471 ? -19.089 -17.631 17.825 1.00 91.69 471 LYS A C 1
ATOM 3740 O O . LYS A 1 471 ? -20.290 -17.540 17.561 1.00 91.69 471 LYS A O 1
ATOM 3745 N N . VAL A 1 472 ? -18.299 -16.560 17.923 1.00 89.38 472 VAL A N 1
ATOM 3746 C CA . VAL A 1 472 ? -18.780 -15.189 17.696 1.00 89.38 472 VAL A CA 1
ATOM 3747 C C . VAL A 1 472 ? -19.175 -14.979 16.231 1.00 89.38 472 VAL A C 1
ATOM 3749 O O . VAL A 1 472 ? -20.225 -14.395 15.966 1.00 89.38 472 VAL A O 1
ATOM 3752 N N . THR A 1 473 ? -18.408 -15.517 15.282 1.00 91.00 473 THR A N 1
ATOM 3753 C CA . THR A 1 473 ? -18.728 -15.488 13.847 1.00 91.00 473 THR A CA 1
ATOM 3754 C C . THR A 1 473 ? -20.092 -16.121 13.592 1.00 91.00 473 THR A C 1
ATOM 3756 O O . THR A 1 473 ? -20.956 -15.462 13.023 1.00 91.00 473 THR A O 1
ATOM 3759 N N . PHE A 1 474 ? -20.352 -17.336 14.086 1.00 90.56 474 PHE A N 1
ATOM 3760 C CA . PHE A 1 474 ? -21.649 -18.002 13.919 1.00 90.56 474 PHE A CA 1
ATOM 3761 C C . PHE A 1 474 ? -22.812 -17.231 14.554 1.00 90.56 474 PHE A C 1
ATOM 3763 O O . PHE A 1 474 ? -23.904 -17.179 13.981 1.00 90.56 474 PHE A O 1
ATOM 3770 N N . LEU A 1 475 ? -22.590 -16.587 15.704 1.00 86.94 475 LEU A N 1
ATOM 3771 C CA . LEU A 1 475 ? -23.594 -15.722 16.325 1.00 86.94 475 LEU A CA 1
ATOM 3772 C C . LEU A 1 475 ? -23.952 -14.532 15.419 1.00 86.94 475 LEU A C 1
ATOM 3774 O O . LEU A 1 475 ? -25.129 -14.188 15.289 1.00 86.94 475 LEU A O 1
ATOM 3778 N N . PHE A 1 476 ? -22.953 -13.905 14.791 1.00 85.44 476 PHE A N 1
ATOM 3779 C CA . PHE A 1 476 ? -23.166 -12.773 13.890 1.00 85.44 476 PHE A CA 1
ATOM 3780 C C . PHE A 1 476 ? -23.650 -13.185 12.502 1.00 85.44 476 PHE A C 1
ATOM 3782 O O . PHE A 1 476 ? -24.462 -12.459 11.947 1.00 85.44 476 PHE A O 1
ATOM 3789 N N . LEU A 1 477 ? -23.282 -14.352 11.970 1.00 88.25 477 LEU A N 1
ATOM 3790 C CA . LEU A 1 477 ? -23.840 -14.860 10.709 1.00 88.25 477 LEU A CA 1
ATOM 3791 C C . LEU A 1 477 ? -25.370 -14.964 10.774 1.00 88.25 477 LEU A C 1
ATOM 3793 O O . LEU A 1 477 ? -26.048 -14.603 9.818 1.00 88.25 477 LEU A O 1
ATOM 3797 N N . LYS A 1 478 ? -25.916 -15.369 11.929 1.00 83.44 478 LYS A N 1
ATOM 3798 C CA . LYS A 1 478 ? -27.368 -15.464 12.152 1.00 83.44 478 LYS A CA 1
ATOM 3799 C C . LYS A 1 478 ? -28.064 -14.114 12.368 1.00 83.44 478 LYS A C 1
ATOM 3801 O O . LYS A 1 478 ? -29.265 -14.021 12.156 1.00 83.44 478 LYS A O 1
ATOM 3806 N N . ARG A 1 479 ? -27.348 -13.087 12.844 1.00 82.50 479 ARG A N 1
ATOM 3807 C CA . ARG A 1 479 ? -27.938 -11.795 13.263 1.00 82.50 479 ARG A CA 1
ATOM 3808 C C . ARG A 1 479 ? -27.652 -10.644 12.301 1.00 82.50 479 ARG A C 1
ATOM 3810 O O . ARG A 1 479 ? -28.511 -9.800 12.081 1.00 82.50 479 ARG A O 1
ATOM 3817 N N . ASN A 1 480 ? -26.425 -10.560 11.799 1.00 81.06 480 ASN A N 1
ATOM 3818 C CA . ASN A 1 480 ? -25.943 -9.535 10.880 1.00 81.06 480 ASN A CA 1
ATOM 3819 C C . ASN A 1 480 ? -24.664 -10.023 10.172 1.00 81.06 480 ASN A C 1
ATOM 3821 O O . ASN A 1 480 ? -23.550 -9.824 10.670 1.00 81.06 480 ASN A O 1
ATOM 3825 N N . PHE A 1 481 ? -24.846 -10.637 8.999 1.00 82.31 481 PHE A N 1
ATOM 3826 C CA . PHE A 1 481 ? -23.778 -11.224 8.183 1.00 82.31 481 PHE A CA 1
ATOM 3827 C C . PHE A 1 481 ? -22.598 -10.265 7.947 1.00 82.31 481 PHE A C 1
ATOM 3829 O O . PHE A 1 481 ? -21.441 -10.658 8.089 1.00 82.31 481 PHE A O 1
ATOM 3836 N N . GLY A 1 482 ? -22.875 -8.981 7.686 1.00 77.88 482 GLY A N 1
ATOM 3837 C CA . GLY A 1 482 ? -21.848 -7.979 7.378 1.00 77.88 482 GLY A CA 1
ATOM 3838 C C . GLY A 1 482 ? -20.852 -7.706 8.512 1.00 77.88 482 GLY A C 1
ATOM 3839 O O . GLY A 1 482 ? -19.758 -7.207 8.257 1.00 77.88 482 GLY A O 1
ATOM 3840 N N . ASN A 1 483 ? -21.188 -8.059 9.757 1.00 80.31 483 ASN A N 1
ATOM 3841 C CA . ASN A 1 483 ? -20.299 -7.894 10.911 1.00 80.31 483 ASN A CA 1
ATOM 3842 C C . ASN A 1 483 ? -19.510 -9.166 11.263 1.00 80.31 483 ASN A C 1
ATOM 3844 O O . ASN A 1 483 ? -18.637 -9.107 12.126 1.00 80.31 483 ASN A O 1
ATOM 3848 N N . ALA A 1 484 ? -19.797 -10.303 10.622 1.00 88.00 484 ALA A N 1
ATOM 3849 C CA . ALA A 1 484 ? -19.136 -11.575 10.915 1.00 88.00 484 ALA A CA 1
ATOM 3850 C C . ALA A 1 484 ? -17.710 -11.654 10.338 1.00 88.00 484 ALA A C 1
ATOM 3852 O O . ALA A 1 484 ? -16.845 -12.296 10.930 1.00 88.00 484 ALA A O 1
ATOM 3853 N N . GLY A 1 485 ? -17.443 -10.960 9.223 1.00 88.88 485 GLY A N 1
ATOM 3854 C CA . GLY A 1 485 ? -16.180 -11.074 8.483 1.00 88.88 485 GLY A CA 1
ATOM 3855 C C . GLY A 1 485 ? -14.925 -10.737 9.295 1.00 88.88 485 GLY A C 1
ATOM 3856 O O . GLY A 1 485 ? -13.919 -11.424 9.166 1.00 88.88 485 GLY A O 1
ATOM 3857 N N . GLY A 1 486 ? -14.987 -9.737 10.184 1.00 89.31 486 GLY A N 1
ATOM 3858 C CA . GLY A 1 486 ? -13.844 -9.382 11.038 1.00 89.31 486 GLY A CA 1
ATOM 3859 C C . GLY A 1 486 ? -13.468 -10.492 12.025 1.00 89.31 486 GLY A C 1
ATOM 3860 O O . GLY A 1 486 ? -12.292 -10.777 12.217 1.00 89.31 486 GLY A O 1
ATOM 3861 N N . TYR A 1 487 ? -14.465 -11.171 12.597 1.00 92.12 487 TYR A N 1
ATOM 3862 C CA . TYR A 1 487 ? -14.230 -12.303 13.494 1.00 92.12 487 TYR A CA 1
ATOM 3863 C C . TYR A 1 487 ? -13.696 -13.517 12.727 1.00 92.12 487 TYR A C 1
ATOM 3865 O O . TYR A 1 487 ? -12.766 -14.170 13.192 1.00 92.12 487 TYR A O 1
ATOM 3873 N N . LEU A 1 488 ? -14.206 -13.774 11.519 1.00 94.12 488 LEU A N 1
ATOM 3874 C CA . LEU A 1 488 ? -13.685 -14.839 10.662 1.00 94.12 488 LEU A CA 1
ATOM 3875 C C . LEU A 1 488 ? -12.219 -14.594 10.263 1.00 94.12 488 LEU A C 1
ATOM 3877 O O . LEU A 1 488 ? -11.427 -15.531 10.249 1.00 94.12 488 LEU A O 1
ATOM 3881 N N . ALA A 1 489 ? -11.826 -13.343 10.011 1.00 93.81 489 ALA A N 1
ATOM 3882 C CA . ALA A 1 489 ? -10.431 -13.002 9.732 1.00 93.81 489 ALA A CA 1
ATOM 3883 C C . ALA A 1 489 ? -9.497 -13.356 10.907 1.00 93.81 489 ALA A C 1
ATOM 3885 O O . ALA A 1 489 ? -8.412 -13.891 10.690 1.00 93.81 489 ALA A O 1
ATOM 3886 N N . HIS A 1 490 ? -9.928 -13.145 12.157 1.00 95.56 490 HIS A N 1
ATOM 3887 C CA . HIS A 1 490 ? -9.149 -13.549 13.336 1.00 95.56 490 HIS A CA 1
ATOM 3888 C C . HIS A 1 490 ? -9.004 -15.071 13.471 1.00 95.56 490 HIS A C 1
ATOM 3890 O O . HIS A 1 490 ? -7.972 -15.539 13.946 1.00 95.56 490 HIS A O 1
ATOM 3896 N N . VAL A 1 491 ? -9.993 -15.856 13.027 1.00 96.75 491 VAL A N 1
ATOM 3897 C CA . VAL A 1 491 ? -9.855 -17.323 12.941 1.00 96.75 491 VAL A CA 1
ATOM 3898 C C . VAL A 1 491 ? -8.698 -17.692 12.008 1.00 96.75 491 VAL A C 1
ATOM 3900 O O . VAL A 1 491 ? -7.889 -18.553 12.348 1.00 96.75 491 VAL A O 1
ATOM 3903 N N . GLY A 1 492 ? -8.571 -16.988 10.878 1.00 95.06 492 GLY A N 1
ATOM 3904 C CA . GLY A 1 492 ? -7.443 -17.132 9.956 1.00 95.06 492 GLY A CA 1
ATOM 3905 C C . GLY A 1 492 ? -6.084 -16.882 10.618 1.00 95.06 492 GLY A C 1
ATOM 3906 O O . GLY A 1 492 ? -5.154 -17.640 10.372 1.00 95.06 492 GLY A O 1
ATOM 3907 N N . ILE A 1 493 ? -5.976 -15.897 11.521 1.00 95.50 493 ILE A N 1
ATOM 3908 C CA . ILE A 1 493 ? -4.744 -15.649 12.297 1.00 95.50 493 ILE A CA 1
ATOM 3909 C C . ILE A 1 493 ? -4.399 -16.838 13.200 1.00 95.50 493 ILE A C 1
ATOM 3911 O O . ILE A 1 493 ? -3.235 -17.222 13.283 1.00 95.50 493 ILE A O 1
ATOM 3915 N N . GLY A 1 494 ? -5.391 -17.456 13.846 1.00 96.62 494 GLY A N 1
ATOM 3916 C CA . GLY A 1 494 ? -5.156 -18.660 14.644 1.00 96.62 494 GLY A CA 1
ATOM 3917 C C . GLY A 1 494 ? -4.651 -19.832 13.795 1.00 96.62 494 GLY A C 1
ATOM 3918 O O . GLY A 1 494 ? -3.666 -20.470 14.159 1.00 96.62 494 GLY A O 1
ATOM 3919 N N . PHE A 1 495 ? -5.256 -20.073 12.626 1.00 96.12 495 PHE A N 1
ATOM 3920 C CA . PHE A 1 495 ? -4.765 -21.097 11.695 1.00 96.12 495 PHE A CA 1
ATOM 3921 C C . PHE A 1 495 ? -3.369 -20.784 11.164 1.00 96.12 495 PHE A C 1
ATOM 3923 O O . PHE A 1 495 ? -2.550 -21.690 11.057 1.00 96.12 495 PHE A O 1
ATOM 3930 N N . MET A 1 496 ? -3.083 -19.514 10.878 1.00 93.50 496 MET A N 1
ATOM 3931 C CA . MET A 1 496 ? -1.761 -19.067 10.455 1.00 93.50 496 MET A CA 1
ATOM 3932 C C . MET A 1 496 ? -0.710 -19.397 11.519 1.00 93.50 496 MET A C 1
ATOM 3934 O O . MET A 1 496 ? 0.290 -20.018 11.189 1.00 93.50 496 MET A O 1
ATOM 3938 N N . VAL A 1 497 ? -0.949 -19.072 12.795 1.00 94.44 497 VAL A N 1
ATOM 3939 C CA . VAL A 1 497 ? -0.004 -19.393 13.882 1.00 94.44 497 VAL A CA 1
ATOM 3940 C C . VAL A 1 497 ? 0.190 -20.901 14.037 1.00 94.44 497 VAL A C 1
ATOM 3942 O O . VAL A 1 497 ? 1.325 -21.346 14.170 1.00 94.44 497 VAL A O 1
ATOM 3945 N N . ILE A 1 498 ? -0.880 -21.700 13.979 1.00 94.25 498 ILE A N 1
ATOM 3946 C CA . ILE A 1 498 ? -0.750 -23.165 14.025 1.00 94.25 498 ILE A CA 1
ATOM 3947 C C . ILE A 1 498 ? 0.080 -23.667 12.840 1.00 94.25 498 ILE A C 1
ATOM 3949 O O . ILE A 1 498 ? 1.009 -24.438 13.053 1.00 94.25 498 ILE A O 1
ATOM 3953 N N . GLY A 1 499 ? -0.204 -23.189 11.625 1.00 91.00 499 GLY A N 1
ATOM 3954 C CA . GLY A 1 499 ? 0.550 -23.536 10.421 1.00 91.00 499 GLY A CA 1
ATOM 3955 C C . GLY A 1 499 ? 2.040 -23.239 10.575 1.00 91.00 499 GLY A C 1
ATOM 3956 O O . GLY A 1 499 ? 2.852 -24.135 10.368 1.00 91.00 499 GLY A O 1
ATOM 3957 N N . ILE A 1 500 ? 2.371 -22.029 11.044 1.00 89.38 500 ILE A N 1
ATOM 3958 C CA . ILE A 1 500 ? 3.741 -21.581 11.338 1.00 89.38 500 ILE A CA 1
ATOM 3959 C C . ILE A 1 500 ? 4.444 -22.524 12.315 1.00 89.38 500 ILE A C 1
ATOM 3961 O O . ILE A 1 500 ? 5.579 -22.927 12.068 1.00 89.38 500 ILE A O 1
ATOM 3965 N N . LEU A 1 501 ? 3.782 -22.885 13.419 1.00 88.50 501 LEU A N 1
ATOM 3966 C CA . LEU A 1 501 ? 4.349 -23.809 14.399 1.00 88.50 501 LEU A CA 1
ATOM 3967 C C . LEU A 1 501 ? 4.593 -25.175 13.760 1.00 88.50 501 LEU A C 1
ATOM 3969 O O . LEU A 1 501 ? 5.698 -25.687 13.835 1.00 88.50 501 LEU A O 1
ATOM 3973 N N . THR A 1 502 ? 3.592 -25.738 13.085 1.00 85.12 502 THR A N 1
ATOM 3974 C CA . THR A 1 502 ? 3.673 -27.097 12.529 1.00 85.12 502 THR A CA 1
ATOM 3975 C C . THR A 1 502 ? 4.633 -27.241 11.355 1.00 85.12 502 THR A C 1
ATOM 3977 O O . THR A 1 502 ? 5.145 -28.331 11.139 1.00 85.12 502 THR A O 1
ATOM 3980 N N . SER A 1 503 ? 4.899 -26.169 10.603 1.00 81.44 503 SER A N 1
ATOM 3981 C CA . SER A 1 503 ? 5.882 -26.182 9.514 1.00 81.44 503 SER A CA 1
ATOM 3982 C C . SER A 1 503 ? 7.321 -25.980 9.989 1.00 81.44 503 SER A C 1
ATOM 3984 O O . SER A 1 503 ? 8.231 -26.033 9.170 1.00 81.44 503 SER A O 1
ATOM 3986 N N . SER A 1 504 ? 7.510 -25.657 11.271 1.00 71.81 504 SER A N 1
ATOM 3987 C CA . SER A 1 504 ? 8.811 -25.323 11.864 1.00 71.81 504 SER A CA 1
ATOM 3988 C C . SER A 1 504 ? 9.239 -26.319 12.953 1.00 71.81 504 SER A C 1
ATOM 3990 O O . SER A 1 504 ? 10.215 -26.053 13.653 1.00 71.81 504 SER A O 1
ATOM 3992 N N . LEU A 1 505 ? 8.478 -27.407 13.138 1.00 62.41 505 LEU A N 1
ATOM 3993 C CA . LEU A 1 505 ? 8.739 -28.487 14.099 1.00 62.41 505 LEU A CA 1
ATOM 3994 C C . LEU A 1 505 ? 9.556 -29.622 13.491 1.00 62.41 505 LEU A C 1
ATOM 3996 O O . LEU A 1 505 ? 9.375 -29.893 12.282 1.00 62.41 505 LEU A O 1
#

Secondary structure (DSSP, 8-state):
--HHHHHHHHHHHHHHHHHHHHHHHHHH--HHHHHHHHHHHHHHHHHHHHHHHHHHHHHHTT-TTBHHHHHH--TTS-HHHHHHGGGTSHHHHHHHHHHHHHHHHHHHIIIIITT-HHHHHHHHHHHHHHHHHHHHS-TT-BHHHH-TTSPTT---SS-----GGG-SHHHHHHHHHHHHHHHHTHHHHHHHHHHHHHT-TTTTHHHHHHHHHHHHHHHHHHHHHHHHHHHHHH--SSS----HHHHHHHHHHHHHHHHHHHHHHHHHHS--HHHHHHHHHHHHHHHHHHHHHHHSSTTTTT-TTPPPP-S-HHHHHHHHHHHHHHHHHHHHHHHHHHTTS-PPP--PPSSSSSHHHHHHHHHHHHHHHHHHHHHHHTHHHHHTTTSS--PPPHHHHHHHHHHHHHHHHHHHHHGGGBPSSS--BTTHHHHHHHHHHHHHHHHHHHHTT---HHHHHHHHHHHHHHHHHHHHHHHHHHH-GGGTHHHHHHHHHHHHHHHHHHT--

Radius of gyration: 24.73 Å; Cα contacts (8 Å, |Δi|>4): 735; chains: 1; bounding box: 58×66×70 Å

Nearest PDB structures (foldseek):
  6zmq-assembly1_A  TM=8.580E-01  e=5.558E-16  Thermus thermophilus HB27

Mean predicted aligned error: 5.24 Å